Protein 1OMO (pdb70)

Structure (mmCIF, N/CA/C/O backbone):
data_1OMO
#
_entry.id   1OMO
#
_cell.length_a   108.7
_cell.length_b   55.5
_cell.length_c   131.3
_cell.angle_alpha   90
_cell.angle_beta   111.1
_cell.angle_gamma   90
#
_symmetry.space_group_name_H-M   'C 1 2 1'
#
loop_
_entity.id
_entity.type
_entity.pdbx_description
1 polymer 'alanine dehydrogenase'
2 non-polymer 'SODIUM ION'
3 non-polymer NICOTINAMIDE-ADENINE-DINUCLEOTIDE
4 water water
#
loop_
_atom_site.group_PDB
_atom_site.id
_atom_site.type_symbol
_atom_site.label_atom_id
_atom_site.label_alt_id
_atom_site.label_comp_id
_atom_site.label_asym_id
_atom_site.label_entity_id
_atom_site.label_seq_id
_atom_site.pdbx_PDB_ins_code
_atom_site.Cartn_x
_atom_site.Cartn_y
_atom_site.Cartn_z
_atom_site.occupancy
_atom_site.B_iso_or_equiv
_atom_site.auth_seq_id
_atom_site.auth_comp_id
_atom_site.auth_asym_id
_atom_site.auth_atom_id
_atom_site.pdbx_PDB_model_num
ATOM 1 N N . MET A 1 1 ? 16.441 11.875 29.266 1.00 40.85 1 MET A N 1
ATOM 2 C CA . MET A 1 1 ? 17.635 11.112 29.741 1.00 41.91 1 MET A CA 1
ATOM 3 C C . MET A 1 1 ? 17.968 11.508 31.161 1.00 40.61 1 MET A C 1
ATOM 4 O O . MET A 1 1 ? 17.845 12.676 31.530 1.00 41.71 1 MET A O 1
ATOM 9 N N . GLU A 1 2 ? 18.407 10.545 31.956 1.00 38.28 2 GLU A N 1
ATOM 10 C CA . GLU A 1 2 ? 18.725 10.824 33.348 1.00 36.61 2 GLU A CA 1
ATOM 11 C C . GLU A 1 2 ? 20.114 10.384 33.734 1.00 32.89 2 GLU A C 1
ATOM 12 O O . GLU A 1 2 ? 20.535 9.283 33.382 1.00 32.84 2 GLU A O 1
ATOM 18 N N . THR A 1 3 ? 20.820 11.233 34.470 1.00 27.67 3 THR A N 1
ATOM 19 C CA . THR A 1 3 ? 22.140 10.873 34.969 1.00 22.39 3 THR A CA 1
ATOM 20 C C . THR A 1 3 ? 21.981 10.640 36.487 1.00 24.06 3 THR A C 1
ATOM 21 O O . THR A 1 3 ? 21.376 11.449 37.205 1.00 24.42 3 THR A O 1
ATOM 25 N N . LEU A 1 4 ? 22.491 9.507 36.966 1.00 22.24 4 LEU A N 1
ATOM 26 C CA . LEU A 1 4 ? 22.416 9.143 38.385 1.00 21.99 4 LEU A CA 1
ATOM 27 C C . LEU A 1 4 ? 23.538 9.877 39.150 1.00 21.49 4 LEU A C 1
ATOM 28 O O . LEU A 1 4 ? 24.670 9.960 38.666 1.00 22.61 4 LEU A O 1
ATOM 33 N N . ILE A 1 5 ? 23.209 10.443 40.309 1.00 20.75 5 ILE A N 1
ATOM 34 C CA . ILE A 1 5 ? 24.186 11.150 41.148 1.00 19.87 5 ILE A CA 1
ATOM 35 C C . ILE A 1 5 ? 24.404 10.315 42.407 1.00 21.06 5 ILE A C 1
ATOM 36 O O . ILE A 1 5 ? 23.442 9.998 43.107 1.00 20.85 5 ILE A O 1
ATOM 41 N N . LEU A 1 6 ? 25.654 9.923 42.666 1.00 22.85 6 LEU A N 1
ATOM 42 C CA . LEU A 1 6 ? 25.969 9.113 43.846 1.00 22.35 6 LEU A CA 1
ATOM 43 C C . LEU A 1 6 ? 26.973 9.775 44.776 1.00 24.62 6 LEU A C 1
ATOM 44 O O . LEU A 1 6 ? 28.077 10.194 44.375 1.00 25.99 6 LEU A O 1
ATOM 49 N N . THR A 1 7 ? 26.555 9.873 46.027 1.00 23.84 7 THR A N 1
ATOM 50 C CA . THR A 1 7 ? 27.330 10.476 47.097 1.00 26.38 7 THR A CA 1
ATOM 51 C C . THR A 1 7 ? 28.331 9.488 47.714 1.00 26.28 7 THR A C 1
ATOM 52 O O . THR A 1 7 ? 28.187 8.273 47.557 1.00 24.78 7 THR A O 1
ATOM 56 N N . GLN A 1 8 ? 29.315 9.993 48.455 1.00 24.58 8 GLN A N 1
ATOM 57 C CA . GLN A 1 8 ? 30.271 9.083 49.065 1.00 25.33 8 GLN A CA 1
ATOM 58 C C . GLN A 1 8 ? 29.569 8.096 49.998 1.00 25.63 8 GLN A C 1
ATOM 59 O O . GLN A 1 8 ? 29.841 6.893 49.954 1.00 26.15 8 GLN A O 1
ATOM 65 N N . GLU A 1 9 ? 28.660 8.594 50.828 1.00 27.36 9 GLU A N 1
ATOM 66 C CA . GLU A 1 9 ? 27.929 7.736 51.751 1.00 29.92 9 GLU A CA 1
ATOM 67 C C . GLU A 1 9 ? 27.194 6.654 50.969 1.00 28.99 9 GLU A C 1
ATOM 68 O O . GLU A 1 9 ? 27.195 5.495 51.368 1.00 30.43 9 GLU A O 1
ATOM 74 N N . GLU A 1 10 ? 26.587 7.017 49.843 1.00 26.95 10 GLU A N 1
ATOM 75 C CA . GLU A 1 10 ? 25.861 6.040 49.033 1.00 27.09 10 GLU A CA 1
ATOM 76 C C . GLU A 1 10 ? 26.825 5.039 48.432 1.00 26.31 10 GLU A C 1
ATOM 77 O O . GLU A 1 10 ? 26.635 3.830 48.607 1.00 26.18 10 GLU A O 1
ATOM 83 N N . VAL A 1 11 ? 27.866 5.528 47.749 1.00 23.62 11 VAL A N 1
ATOM 84 C CA . VAL A 1 11 ? 28.831 4.622 47.132 1.00 22.72 11 VAL A CA 1
ATOM 85 C C . VAL A 1 11 ? 29.407 3.599 48.129 1.00 24.23 11 VAL A C 1
ATOM 86 O O . VAL A 1 11 ? 29.551 2.433 47.768 1.00 24.63 11 VAL A O 1
ATOM 90 N N . GLU A 1 12 ? 29.691 4.033 49.367 1.00 23.88 12 GLU A N 1
ATOM 91 C CA . GLU A 1 12 ? 30.232 3.167 50.419 1.00 26.75 12 GLU A CA 1
ATOM 92 C C . GLU A 1 12 ? 29.366 1.955 50.686 1.00 28.05 12 GLU A C 1
ATOM 93 O O . GLU A 1 12 ? 29.867 0.896 51.054 1.00 27.68 12 GLU A O 1
ATOM 99 N N . SER A 1 13 ? 28.068 2.099 50.470 1.00 28.14 13 SER A N 1
ATOM 100 C CA . SER A 1 13 ? 27.166 0.992 50.701 1.00 29.84 13 SER A CA 1
ATOM 101 C C . SER A 1 13 ? 26.880 0.216 49.414 1.00 30.78 13 SER A C 1
ATOM 102 O O . SER A 1 13 ? 25.977 -0.632 49.394 1.00 32.30 13 SER A O 1
ATOM 105 N N . LEU A 1 14 ? 27.636 0.487 48.353 1.00 29.69 14 LEU A N 1
ATOM 106 C CA . LEU A 1 14 ? 27.382 -0.163 47.065 1.00 29.43 14 LEU A CA 1
ATOM 107 C C . LEU A 1 14 ? 28.432 -1.124 46.520 1.00 30.12 14 LEU A C 1
ATOM 108 O O . LEU A 1 14 ? 28.252 -1.663 45.431 1.00 30.13 14 LEU A O 1
ATOM 113 N N . ILE A 1 15 ? 29.529 -1.318 47.248 1.00 29.61 15 ILE A N 1
ATOM 114 C CA . ILE A 1 15 ? 30.572 -2.255 46.828 1.00 30.11 15 ILE A CA 1
ATOM 115 C C . ILE A 1 15 ? 31.165 -2.908 48.040 1.00 28.72 15 ILE A C 1
ATOM 116 O O . ILE A 1 15 ? 31.310 -2.304 49.094 1.00 28.79 15 ILE A O 1
ATOM 121 N N . SER A 1 16 ? 31.566 -4.139 47.819 1.00 27.85 16 SER A N 1
ATOM 122 C CA . SER A 1 16 ? 32.189 -5.002 48.806 1.00 28.09 16 SER A CA 1
ATOM 123 C C . SER A 1 16 ? 33.688 -5.016 48.506 1.00 25.01 16 SER A C 1
ATOM 124 O O . SER A 1 16 ? 34.073 -4.833 47.361 1.00 24.90 16 SER A O 1
ATOM 127 N N . MET A 1 17 ? 34.527 -5.266 49.506 1.00 23.94 17 MET A N 1
ATOM 128 C CA . MET A 1 17 ? 35.955 -5.329 49.249 1.00 23.83 17 MET A CA 1
ATOM 129 C C . MET A 1 17 ? 36.147 -6.512 48.318 1.00 24.48 17 MET A C 1
ATOM 130 O O . MET A 1 17 ? 36.996 -6.485 47.443 1.00 24.33 17 MET A O 1
ATOM 135 N N . ASP A 1 18 ? 35.345 -7.554 48.506 1.00 24.96 18 ASP A N 1
ATOM 136 C CA . ASP A 1 18 ? 35.440 -8.716 47.642 1.00 25.10 18 ASP A CA 1
ATOM 137 C C . ASP A 1 18 ? 35.021 -8.340 46.225 1.00 24.41 18 ASP A C 1
ATOM 138 O O . ASP A 1 18 ? 35.682 -8.710 45.269 1.00 24.94 18 ASP A O 1
ATOM 143 N N . GLU A 1 19 ? 33.933 -7.593 46.080 1.00 23.55 19 GLU A N 1
ATOM 144 C CA . GLU A 1 19 ? 33.513 -7.193 44.741 1.00 23.08 19 GLU A CA 1
ATOM 145 C C . GLU A 1 19 ? 34.650 -6.375 44.116 1.00 22.34 19 GLU A C 1
ATOM 146 O O . GLU A 1 19 ? 35.024 -6.589 42.973 1.00 21.85 19 GLU A O 1
ATOM 152 N N . ALA A 1 20 ? 35.207 -5.458 44.901 1.00 20.61 20 ALA A N 1
ATOM 153 C CA . ALA A 1 20 ? 36.299 -4.599 44.438 1.00 20.47 20 ALA A CA 1
ATOM 154 C C . ALA A 1 20 ? 37.485 -5.449 44.003 1.00 19.43 20 ALA A C 1
ATOM 155 O O . ALA A 1 20 ? 38.105 -5.165 42.978 1.00 19.57 20 ALA A O 1
ATOM 157 N N . MET A 1 21 ? 37.790 -6.488 44.782 1.00 19.19 21 MET A N 1
ATOM 158 C CA . MET A 1 21 ? 38.906 -7.373 44.455 1.00 20.70 21 MET A CA 1
ATOM 159 C C . MET A 1 21 ? 38.708 -8.145 43.164 1.00 20.86 21 MET A C 1
ATOM 160 O O . MET A 1 21 ? 39.649 -8.308 42.376 1.00 19.43 21 MET A O 1
ATOM 165 N N . ASN A 1 22 ? 37.487 -8.612 42.933 1.00 21.34 22 ASN A N 1
ATOM 166 C CA . ASN A 1 22 ? 37.218 -9.347 41.708 1.00 24.43 22 ASN A CA 1
ATOM 167 C C . ASN A 1 22 ? 37.320 -8.453 40.490 1.00 21.54 22 ASN A C 1
ATOM 168 O O . ASN A 1 22 ? 37.845 -8.877 39.468 1.00 22.17 22 ASN A O 1
ATOM 173 N N . ALA A 1 23 ? 36.807 -7.231 40.623 1.00 18.74 23 ALA A N 1
ATOM 174 C CA . ALA A 1 23 ? 36.810 -6.250 39.546 1.00 18.45 23 ALA A CA 1
ATOM 175 C C . ALA A 1 23 ? 38.214 -5.790 39.198 1.00 17.92 23 ALA A C 1
ATOM 176 O O . ALA A 1 23 ? 38.567 -5.694 38.027 1.00 20.11 23 ALA A O 1
ATOM 178 N N . VAL A 1 24 ? 39.026 -5.534 40.213 1.00 16.00 24 VAL A N 1
ATOM 179 C CA . VAL A 1 24 ? 40.382 -5.074 39.972 1.00 17.76 24 VAL A CA 1
ATOM 180 C C . VAL A 1 24 ? 41.229 -6.171 39.343 1.00 17.50 24 VAL A C 1
ATOM 181 O O . VAL A 1 24 ? 42.056 -5.909 38.468 1.00 17.83 24 VAL A O 1
ATOM 185 N N . GLU A 1 25 ? 41.002 -7.411 39.762 1.00 19.24 25 GLU A N 1
ATOM 186 C CA . GLU A 1 25 ? 41.742 -8.537 39.197 1.00 19.26 25 GLU A CA 1
ATOM 187 C C . GLU A 1 25 ? 41.418 -8.710 37.701 1.00 20.15 25 GLU A C 1
ATOM 188 O O . GLU A 1 25 ? 42.324 -8.855 36.853 1.00 19.83 25 GLU A O 1
ATOM 194 N N . GLU A 1 26 ? 40.128 -8.675 37.366 1.00 20.01 26 GLU A N 1
ATOM 195 C CA . GLU A 1 26 ? 39.711 -8.826 35.956 1.00 18.94 26 GLU A CA 1
ATOM 196 C C . GLU A 1 26 ? 40.211 -7.625 35.130 1.00 17.81 26 GLU A C 1
ATOM 197 O O . GLU A 1 26 ? 40.635 -7.770 33.991 1.00 17.43 26 GLU A O 1
ATOM 203 N N . ALA A 1 27 ? 40.184 -6.434 35.723 1.00 18.39 27 ALA A N 1
ATOM 204 C CA . ALA A 1 27 ? 40.674 -5.242 35.041 1.00 18.12 27 ALA A CA 1
ATOM 205 C C . ALA A 1 27 ? 42.124 -5.453 34.670 1.00 18.22 27 ALA A C 1
ATOM 206 O O . ALA A 1 27 ? 42.515 -5.179 33.550 1.00 19.41 27 ALA A O 1
ATOM 208 N N . PHE A 1 28 ? 42.943 -5.924 35.603 1.00 18.16 28 PHE A N 1
ATOM 209 C CA . PHE A 1 28 ? 44.348 -6.145 35.256 1.00 20.02 28 PHE A CA 1
ATOM 210 C C . PHE A 1 28 ? 44.458 -7.188 34.145 1.00 20.32 28 PHE A C 1
ATOM 211 O O . PHE A 1 28 ? 45.216 -7.019 33.195 1.00 21.07 28 PHE A O 1
ATOM 219 N N . ARG A 1 29 ? 43.719 -8.281 34.292 1.00 20.22 29 ARG A N 1
ATOM 220 C CA . ARG A 1 29 ? 43.737 -9.350 33.301 1.00 21.07 29 ARG A CA 1
ATOM 221 C C . ARG A 1 29 ? 43.375 -8.771 31.913 1.00 21.47 29 ARG A C 1
ATOM 222 O O . ARG A 1 29 ? 44.155 -8.901 30.954 1.00 18.83 29 ARG A O 1
ATOM 230 N N . LEU A 1 30 ? 42.226 -8.094 31.811 1.00 21.24 30 LEU A N 1
ATOM 231 C CA . LEU A 1 30 ? 41.815 -7.499 30.527 1.00 23.07 30 LEU A CA 1
ATOM 232 C C . LEU A 1 30 ? 42.837 -6.518 29.923 1.00 23.18 30 LEU A C 1
ATOM 233 O O . LEU A 1 30 ? 43.137 -6.594 28.737 1.00 25.38 30 LEU A O 1
ATOM 238 N N . TYR A 1 31 ? 43.399 -5.620 30.722 1.00 22.86 31 TYR A N 1
ATOM 239 C CA . TYR A 1 31 ? 44.344 -4.666 30.157 1.00 22.50 31 TYR A CA 1
ATOM 240 C C . TYR A 1 31 ? 45.574 -5.367 29.614 1.00 21.82 31 TYR A C 1
ATOM 241 O O . TYR A 1 31 ? 46.097 -4.994 28.581 1.00 20.17 31 TYR A O 1
ATOM 250 N N . ALA A 1 32 ? 46.041 -6.393 30.301 1.00 21.33 32 ALA A N 1
ATOM 251 C CA . ALA A 1 32 ? 47.217 -7.089 29.810 1.00 23.05 32 ALA A CA 1
ATOM 252 C C . ALA A 1 32 ? 46.885 -7.848 28.504 1.00 23.80 32 ALA A C 1
ATOM 253 O O . ALA A 1 32 ? 47.782 -8.099 27.713 1.00 22.56 32 ALA A O 1
ATOM 255 N N . LEU A 1 33 ? 45.609 -8.198 28.289 1.00 22.97 33 LEU A N 1
ATOM 256 C CA . LEU A 1 33 ? 45.208 -8.887 27.063 1.00 24.86 33 LEU A CA 1
ATOM 257 C C . LEU A 1 33 ? 44.717 -7.896 25.985 1.00 26.16 33 LEU A C 1
ATOM 258 O O . LEU A 1 33 ? 44.110 -8.286 24.996 1.00 25.95 33 LEU A O 1
ATOM 263 N N . GLY A 1 34 ? 44.972 -6.612 26.199 1.00 26.74 34 GLY A N 1
ATOM 264 C CA . GLY A 1 34 ? 44.562 -5.612 25.242 1.00 26.43 34 GLY A CA 1
ATOM 265 C C . GLY A 1 34 ? 43.068 -5.373 25.175 1.00 28.70 34 GLY A C 1
ATOM 266 O O . GLY A 1 34 ? 42.619 -4.615 24.329 1.00 30.44 34 GLY A O 1
ATOM 267 N N . LYS A 1 35 ? 42.283 -6.001 26.038 1.00 29.00 35 LYS A N 1
ATOM 268 C CA . LYS A 1 35 ? 40.840 -5.776 26.001 1.00 30.10 35 LYS A CA 1
ATOM 269 C C . LYS A 1 35 ? 40.357 -4.580 26.846 1.00 31.52 35 LYS A C 1
ATOM 270 O O . LYS A 1 35 ? 39.193 -4.496 27.230 1.00 31.90 35 LYS A O 1
ATOM 276 N N . ALA A 1 36 ? 41.268 -3.661 27.136 1.00 32.29 36 ALA A N 1
ATOM 277 C CA . ALA A 1 36 ? 40.936 -2.453 27.890 1.00 33.19 36 ALA A CA 1
ATOM 278 C C . ALA A 1 36 ? 41.737 -1.325 27.273 1.00 33.60 36 ALA A C 1
ATOM 279 O O . ALA A 1 36 ? 42.817 -1.527 26.732 1.00 34.70 36 ALA A O 1
ATOM 281 N N . GLN A 1 37 ? 41.198 -0.130 27.348 1.00 33.57 37 GLN A N 1
ATOM 282 C CA . GLN A 1 37 ? 41.881 1.002 26.777 1.00 33.54 37 GLN A CA 1
ATOM 283 C C . GLN A 1 37 ? 42.194 1.967 27.952 1.00 32.23 37 GLN A C 1
ATOM 284 O O . GLN A 1 37 ? 41.365 2.165 28.851 1.00 29.76 37 GLN A O 1
ATOM 290 N N . MET A 1 38 ? 43.402 2.524 27.985 1.00 30.86 38 MET A N 1
ATOM 291 C CA . MET A 1 38 ? 43.736 3.439 29.064 1.00 30.96 38 MET A CA 1
ATOM 292 C C . MET A 1 38 ? 44.854 4.416 28.742 1.00 31.25 38 MET A C 1
ATOM 293 O O . MET A 1 38 ? 46.016 4.030 28.638 1.00 31.09 38 MET A O 1
ATOM 298 N N . PRO A 1 39 ? 44.509 5.701 28.563 1.00 31.07 39 PRO A N 1
ATOM 299 C CA . PRO A 1 39 ? 45.528 6.702 28.269 1.00 29.42 39 PRO A CA 1
ATOM 300 C C . PRO A 1 39 ? 46.273 7.055 29.545 1.00 30.12 39 PRO A C 1
ATOM 301 O O . PRO A 1 39 ? 45.822 6.755 30.647 1.00 28.45 39 PRO A O 1
ATOM 305 N N . PRO A 1 40 ? 47.451 7.670 29.406 1.00 29.38 40 PRO A N 1
ATOM 306 C CA . PRO A 1 40 ? 48.270 8.090 30.547 1.00 28.89 40 PRO A CA 1
ATOM 307 C C . PRO A 1 40 ? 47.435 9.107 31.368 1.00 28.35 40 PRO A C 1
ATOM 308 O O . PRO A 1 40 ? 46.524 9.748 30.821 1.00 29.01 40 PRO A O 1
ATOM 312 N N . LYS A 1 41 ? 47.733 9.264 32.655 1.00 26.89 41 LYS A N 1
ATOM 313 C CA . LYS A 1 41 ? 47.016 10.230 33.473 1.00 25.80 41 LYS A CA 1
ATOM 314 C C . LYS A 1 41 ? 47.427 11.628 33.006 1.00 26.27 41 LYS A C 1
ATOM 315 O O . LYS A 1 41 ? 48.538 11.819 32.518 1.00 24.82 41 LYS A O 1
ATOM 321 N N . VAL A 1 42 ? 46.542 12.604 33.154 1.00 27.02 42 VAL A N 1
ATOM 322 C CA . VAL A 1 42 ? 46.886 13.955 32.742 1.00 29.17 42 VAL A CA 1
ATOM 323 C C . VAL A 1 42 ? 46.929 14.800 33.979 1.00 31.11 42 VAL A C 1
ATOM 324 O O . VAL A 1 42 ? 46.015 14.749 34.801 1.00 34.04 42 VAL A O 1
ATOM 328 N N . TYR A 1 43 ? 48.006 15.562 34.126 1.00 32.79 43 TYR A N 1
ATOM 329 C CA . TYR A 1 43 ? 48.193 16.404 35.300 1.00 33.19 43 TYR A CA 1
ATOM 330 C C . TYR A 1 43 ? 48.008 17.865 35.002 1.00 32.03 43 TYR A C 1
ATOM 331 O O . TYR A 1 43 ? 48.365 18.346 33.936 1.00 33.10 43 TYR A O 1
ATOM 340 N N . LEU A 1 44 ? 47.448 18.560 35.968 1.00 31.30 44 LEU A N 1
ATOM 341 C CA . LEU A 1 44 ? 47.249 19.987 35.900 1.00 30.02 44 LEU A CA 1
ATOM 342 C C . LEU A 1 44 ? 47.924 20.348 37.214 1.00 31.95 44 LEU A C 1
ATOM 343 O O . LEU A 1 44 ? 47.355 20.112 38.284 1.00 33.11 44 LEU A O 1
ATOM 348 N N . GLU A 1 45 ? 49.142 20.879 37.159 1.00 32.37 45 GLU A N 1
ATOM 349 C CA . GLU A 1 45 ? 49.849 21.220 38.391 1.00 32.04 45 GLU A CA 1
ATOM 350 C C . GLU A 1 45 ? 49.499 22.599 38.889 1.00 32.90 45 GLU A C 1
ATOM 351 O O . GLU A 1 45 ? 49.395 23.538 38.104 1.00 35.80 45 GLU A O 1
ATOM 357 N N . PHE A 1 46 ? 49.292 22.724 40.194 1.00 31.83 46 PHE A N 1
ATOM 358 C CA . PHE A 1 46 ? 48.971 24.014 40.793 1.00 31.85 46 PHE A CA 1
ATOM 359 C C . PHE A 1 46 ? 50.096 24.305 41.792 1.00 34.58 46 PHE A C 1
ATOM 360 O O . PHE A 1 46 ? 50.974 23.460 41.998 1.00 34.78 46 PHE A O 1
ATOM 368 N N . GLU A 1 47 ? 50.082 25.495 42.406 1.00 34.70 47 GLU A N 1
ATOM 369 C CA . GLU A 1 47 ? 51.156 25.782 43.348 1.00 37.33 47 GLU A CA 1
ATOM 370 C C . GLU A 1 47 ? 50.907 25.096 44.687 1.00 41.91 47 GLU A C 1
ATOM 371 O O . GLU A 1 47 ? 51.833 24.583 45.289 1.00 36.28 47 GLU A O 1
ATOM 377 N N . LYS A 1 48 ? 49.635 25.042 45.079 1.00 35.84 48 LYS A N 1
ATOM 378 C CA . LYS A 1 48 ? 49.218 24.393 46.312 1.00 33.88 48 LYS A CA 1
ATOM 379 C C . LYS A 1 48 ? 48.742 22.930 46.134 1.00 32.27 48 LYS A C 1
ATOM 380 O O . LYS A 1 48 ? 48.063 22.405 47.007 1.00 33.91 48 LYS A O 1
ATOM 386 N N . GLY A 1 49 ? 49.088 22.273 45.030 1.00 30.40 49 GLY A N 1
ATOM 387 C CA . GLY A 1 49 ? 48.623 20.909 44.806 1.00 27.11 49 GLY A CA 1
ATOM 388 C C . GLY A 1 49 ? 48.352 20.657 43.336 1.00 25.41 49 GLY A C 1
ATOM 389 O O . GLY A 1 49 ? 48.921 21.352 42.484 1.00 26.29 49 GLY A O 1
ATOM 390 N N . ASP A 1 50 ? 47.497 19.675 43.022 1.00 23.60 50 ASP A N 1
ATOM 391 C CA . ASP A 1 50 ? 47.162 19.339 41.626 1.00 20.68 50 ASP A CA 1
ATOM 392 C C . ASP A 1 50 ? 45.841 18.574 41.388 1.00 19.74 50 ASP A C 1
ATOM 393 O O . ASP A 1 50 ? 45.141 18.211 42.309 1.00 19.79 50 ASP A O 1
ATOM 398 N N . LEU A 1 51 ? 45.527 18.358 40.115 1.00 19.32 51 LEU A N 1
ATOM 399 C CA . LEU A 1 51 ? 44.337 17.629 39.668 1.00 18.77 51 LEU A CA 1
ATOM 400 C C . LEU A 1 51 ? 44.813 16.668 38.565 1.00 19.03 51 LEU A C 1
ATOM 401 O O . LEU A 1 51 ? 45.737 16.984 37.808 1.00 18.11 51 LEU A O 1
ATOM 406 N N . ARG A 1 52 ? 44.195 15.496 38.504 1.00 18.94 52 ARG A N 1
ATOM 407 C CA . ARG A 1 52 ? 44.561 14.474 37.531 1.00 19.76 52 ARG A CA 1
ATOM 408 C C . ARG A 1 52 ? 43.327 13.901 36.885 1.00 19.05 52 ARG A C 1
ATOM 409 O O . ARG A 1 52 ? 42.342 13.663 37.568 1.00 18.90 52 ARG A O 1
ATOM 417 N N . ALA A 1 53 ? 43.403 13.663 35.578 1.00 19.62 53 ALA A N 1
ATOM 418 C CA . ALA A 1 53 ? 42.313 13.076 34.802 1.00 18.13 53 ALA A CA 1
ATOM 419 C C . ALA A 1 53 ? 42.740 11.643 34.518 1.00 18.42 53 ALA A C 1
ATOM 420 O O . ALA A 1 53 ? 43.844 11.399 33.999 1.00 19.66 53 ALA A O 1
ATOM 422 N N . MET A 1 54 ? 41.866 10.693 34.821 1.00 16.92 54 MET A N 1
ATOM 423 C CA . MET A 1 54 ? 42.203 9.290 34.605 1.00 16.95 54 MET A CA 1
ATOM 424 C C . MET A 1 54 ? 41.078 8.589 33.835 1.00 16.50 54 MET A C 1
ATOM 425 O O . MET A 1 54 ? 40.179 8.037 34.439 1.00 16.93 54 MET A O 1
ATOM 430 N N . PRO A 1 55 ? 41.108 8.618 32.494 1.00 16.83 55 PRO A N 1
ATOM 431 C CA . PRO A 1 55 ? 40.049 7.966 31.698 1.00 19.20 55 PRO A CA 1
ATOM 432 C C . PRO A 1 55 ? 40.360 6.524 31.357 1.00 19.44 55 PRO A C 1
ATOM 433 O O . PRO A 1 55 ? 41.513 6.159 31.251 1.00 20.99 55 PRO A O 1
ATOM 437 N N . ALA A 1 56 ? 39.330 5.709 31.185 1.00 20.47 56 ALA A N 1
ATOM 438 C CA . ALA A 1 56 ? 39.519 4.302 30.835 1.00 20.95 56 ALA A CA 1
ATOM 439 C C . ALA A 1 56 ? 38.268 3.652 30.257 1.00 21.26 56 ALA A C 1
ATOM 440 O O . ALA A 1 56 ? 37.156 4.060 30.540 1.00 23.26 56 ALA A O 1
ATOM 442 N N . HIS A 1 57 ? 38.466 2.610 29.474 1.00 21.16 57 HIS A N 1
ATOM 443 C CA . HIS A 1 57 ? 37.381 1.879 28.866 1.00 21.91 57 HIS A CA 1
ATOM 444 C C . HIS A 1 57 ? 37.631 0.370 28.993 1.00 23.33 57 HIS A C 1
ATOM 445 O O . HIS A 1 57 ? 38.716 -0.123 28.593 1.00 22.01 57 HIS A O 1
ATOM 452 N N . LEU A 1 58 ? 36.648 -0.345 29.560 1.00 22.30 58 LEU A N 1
ATOM 453 C CA . LEU A 1 58 ? 36.698 -1.816 29.687 1.00 22.51 58 LEU A CA 1
ATOM 454 C C . LEU A 1 58 ? 35.425 -2.331 30.348 1.00 21.85 58 LEU A C 1
ATOM 455 O O . LEU A 1 58 ? 34.618 -1.551 30.875 1.00 21.59 58 LEU A O 1
ATOM 460 N N . MET A 1 59 ? 35.246 -3.647 30.318 1.00 21.11 59 MET A N 1
ATOM 461 C CA . MET A 1 59 ? 34.089 -4.265 30.933 1.00 21.79 59 MET A CA 1
ATOM 462 C C . MET A 1 59 ? 32.782 -3.649 30.479 1.00 21.34 59 MET A C 1
ATOM 463 O O . MET A 1 59 ? 31.789 -3.718 31.186 1.00 22.47 59 MET A O 1
ATOM 468 N N . GLY A 1 60 ? 32.790 -3.027 29.314 1.00 22.10 60 GLY A N 1
ATOM 469 C CA . GLY A 1 60 ? 31.575 -2.456 28.793 1.00 23.74 60 GLY A CA 1
ATOM 470 C C . GLY A 1 60 ? 31.240 -1.032 29.165 1.00 25.61 60 GLY A C 1
ATOM 471 O O . GLY A 1 60 ? 30.178 -0.531 28.782 1.00 27.58 60 GLY A O 1
ATOM 472 N N . TYR A 1 61 ? 32.114 -0.377 29.919 1.00 24.93 61 TYR A N 1
ATOM 473 C CA . TYR A 1 61 ? 31.879 1.012 30.294 1.00 23.26 61 TYR A CA 1
ATOM 474 C C . TYR A 1 61 ? 33.053 1.900 29.973 1.00 21.14 61 TYR A C 1
ATOM 475 O O . TYR A 1 61 ? 34.147 1.438 29.654 1.00 22.90 61 TYR A O 1
ATOM 484 N N . ALA A 1 62 ? 32.812 3.192 30.041 1.00 17.96 62 ALA A N 1
ATOM 485 C CA . ALA A 1 62 ? 33.880 4.141 29.820 1.00 17.79 62 ALA A CA 1
ATOM 486 C C . ALA A 1 62 ? 33.652 5.148 30.922 1.00 15.52 62 ALA A C 1
ATOM 487 O O . ALA A 1 62 ? 32.539 5.258 31.432 1.00 14.69 62 ALA A O 1
ATOM 489 N N . GLY A 1 63 ? 34.707 5.832 31.337 1.00 16.18 63 GLY A N 1
ATOM 490 C CA . GLY A 1 63 ? 34.555 6.835 32.391 1.00 15.31 63 GLY A CA 1
ATOM 491 C C . GLY A 1 63 ? 35.800 7.655 32.591 1.00 15.76 63 GLY A C 1
ATOM 492 O O . GLY A 1 63 ? 36.872 7.322 32.077 1.00 16.98 63 GLY A O 1
ATOM 493 N N . LEU A 1 64 ? 35.674 8.746 33.329 1.00 17.33 64 LEU A N 1
ATOM 494 C CA . LEU A 1 64 ? 36.833 9.578 33.613 1.00 15.87 64 LEU A CA 1
ATOM 495 C C . LEU A 1 64 ? 36.852 9.968 35.079 1.00 15.87 64 LEU A C 1
ATOM 496 O O . LEU A 1 64 ? 35.867 10.493 35.574 1.00 15.82 64 LEU A O 1
ATOM 501 N N . LYS A 1 65 ? 37.958 9.714 35.777 1.00 15.31 65 LYS A N 1
ATOM 502 C CA . LYS A 1 65 ? 38.047 10.116 37.171 1.00 14.33 65 LYS A CA 1
ATOM 503 C C . LYS A 1 65 ? 38.884 11.401 37.179 1.00 16.45 65 LYS A C 1
ATOM 504 O O . LYS A 1 65 ? 39.899 11.501 36.467 1.00 15.38 65 LYS A O 1
ATOM 510 N N . TRP A 1 66 ? 38.426 12.379 37.958 1.00 15.97 66 TRP A N 1
ATOM 511 C CA . TRP A 1 66 ? 39.095 13.680 38.087 1.00 15.64 66 TRP A CA 1
ATOM 512 C C . TRP A 1 66 ? 39.353 13.866 39.599 1.00 14.87 66 TRP A C 1
ATOM 513 O O . TRP A 1 66 ? 38.439 14.152 40.363 1.00 14.00 66 TRP A O 1
ATOM 524 N N . VAL A 1 67 ? 40.598 13.610 40.004 1.00 16.64 67 VAL A N 1
ATOM 525 C CA . VAL A 1 67 ? 41.081 13.647 41.402 1.00 17.80 67 VAL A CA 1
ATOM 526 C C . VAL A 1 67 ? 42.060 14.768 41.681 1.00 18.22 67 VAL A C 1
ATOM 527 O O . VAL A 1 67 ? 42.899 15.077 40.843 1.00 19.74 67 VAL A O 1
ATOM 531 N N . ASN A 1 68 ? 42.017 15.301 42.892 1.00 18.88 68 ASN A N 1
ATOM 532 C CA . ASN A 1 68 ? 42.944 16.360 43.262 1.00 21.20 68 ASN A CA 1
ATOM 533 C C . ASN A 1 68 ? 43.787 15.933 44.485 1.00 24.37 68 ASN A C 1
ATOM 534 O O . ASN A 1 68 ? 43.470 14.963 45.188 1.00 20.43 68 ASN A O 1
ATOM 539 N N . SER A 1 69 ? 44.834 16.703 44.761 1.00 26.61 69 SER A N 1
ATOM 540 C CA . SER A 1 69 ? 45.690 16.404 45.896 1.00 28.07 69 SER A CA 1
ATOM 541 C C . SER A 1 69 ? 46.220 17.715 46.470 1.00 27.79 69 SER A C 1
ATOM 542 O O . SER A 1 69 ? 47.209 18.248 45.982 1.00 27.99 69 SER A O 1
ATOM 545 N N . HIS A 1 70 ? 45.539 18.231 47.490 1.00 27.85 70 HIS A N 1
ATOM 546 C CA . HIS A 1 70 ? 45.941 19.465 48.148 1.00 29.31 70 HIS A CA 1
ATOM 547 C C . HIS A 1 70 ? 46.244 19.331 49.688 1.00 31.11 70 HIS A C 1
ATOM 548 O O . HIS A 1 70 ? 45.361 19.509 50.553 1.00 26.97 70 HIS A O 1
ATOM 555 N N . PRO A 1 71 ? 47.511 19.019 50.031 1.00 32.50 71 PRO A N 1
ATOM 556 C CA . PRO A 1 71 ? 48.070 18.843 51.382 1.00 34.41 71 PRO A CA 1
ATOM 557 C C . PRO A 1 71 ? 47.575 19.874 52.386 1.00 35.18 71 PRO A C 1
ATOM 558 O O . PRO A 1 71 ? 47.162 19.534 53.486 1.00 36.52 71 PRO A O 1
ATOM 562 N N . GLY A 1 72 ? 47.629 21.143 52.013 1.00 35.94 72 GLY A N 1
ATOM 563 C CA . GLY A 1 72 ? 47.162 22.177 52.921 1.00 37.65 72 GLY A CA 1
ATOM 564 C C . GLY A 1 72 ? 45.665 22.116 53.193 1.00 38.57 72 GLY A C 1
ATOM 565 O O . GLY A 1 72 ? 45.146 22.899 53.999 1.00 39.40 72 GLY A O 1
ATOM 566 N N . ASN A 1 73 ? 44.969 21.185 52.533 1.00 38.84 73 ASN A N 1
ATOM 567 C CA . ASN A 1 73 ? 43.529 21.041 52.707 1.00 38.78 73 ASN A CA 1
ATOM 568 C C . ASN A 1 73 ? 43.107 20.685 54.141 1.00 39.27 73 ASN A C 1
ATOM 569 O O . ASN A 1 73 ? 42.233 21.339 54.703 1.00 39.55 73 ASN A O 1
ATOM 574 N N . PRO A 1 74 ? 43.697 19.639 54.745 1.00 40.20 74 PRO A N 1
ATOM 575 C CA . PRO A 1 74 ? 43.283 19.319 56.115 1.00 42.36 74 PRO A CA 1
ATOM 576 C C . PRO A 1 74 ? 43.578 20.483 57.053 1.00 44.41 74 PRO A C 1
ATOM 577 O O . PRO A 1 74 ? 42.693 20.917 57.802 1.00 44.93 74 PRO A O 1
ATOM 581 N N . ASP A 1 75 ? 44.804 21.012 56.997 1.00 45.27 75 ASP A N 1
ATOM 582 C CA . ASP A 1 75 ? 45.165 22.157 57.846 1.00 47.26 75 ASP A CA 1
ATOM 583 C C . ASP A 1 75 ? 44.167 23.289 57.572 1.00 47.00 75 ASP A C 1
ATOM 584 O O . ASP A 1 75 ? 44.336 24.404 58.073 1.00 47.68 75 ASP A O 1
ATOM 589 N N . LYS A 1 76 ? 43.154 22.994 56.756 1.00 46.06 76 LYS A N 1
ATOM 590 C CA . LYS A 1 76 ? 42.132 23.965 56.351 1.00 46.02 76 LYS A CA 1
ATOM 591 C C . LYS A 1 76 ? 40.691 23.587 56.631 1.00 45.48 76 LYS A C 1
ATOM 592 O O . LYS A 1 76 ? 39.851 24.467 56.789 1.00 48.02 76 LYS A O 1
ATOM 598 N N . GLY A 1 77 ? 40.391 22.293 56.644 1.00 43.47 77 GLY A N 1
ATOM 599 C CA . GLY A 1 77 ? 39.026 21.867 56.894 1.00 41.72 77 GLY A CA 1
ATOM 600 C C . GLY A 1 77 ? 38.445 21.012 55.774 1.00 39.78 77 GLY A C 1
ATOM 601 O O . GLY A 1 77 ? 37.222 20.948 55.611 1.00 39.80 77 GLY A O 1
ATOM 602 N N . LEU A 1 78 ? 39.313 20.358 55.005 1.00 36.71 78 LEU A N 1
ATOM 603 C CA . LEU A 1 78 ? 38.869 19.515 53.899 1.00 33.97 78 LEU A CA 1
ATOM 604 C C . LEU A 1 78 ? 39.828 18.379 53.655 1.00 31.37 78 LEU A C 1
ATOM 605 O O . LEU A 1 78 ? 41.006 18.476 53.963 1.00 28.70 78 LEU A O 1
ATOM 610 N N . PRO A 1 79 ? 39.331 17.293 53.047 1.00 30.13 79 PRO A N 1
ATOM 611 C CA . PRO A 1 79 ? 40.164 16.127 52.752 1.00 28.62 79 PRO A CA 1
ATOM 612 C C . PRO A 1 79 ? 41.254 16.519 51.783 1.00 27.55 79 PRO A C 1
ATOM 613 O O . PRO A 1 79 ? 41.074 17.404 50.970 1.00 28.98 79 PRO A O 1
ATOM 617 N N . THR A 1 80 ? 42.362 15.812 51.828 1.00 27.83 80 THR A N 1
ATOM 618 C CA . THR A 1 80 ? 43.465 16.086 50.939 1.00 28.36 80 THR A CA 1
ATOM 619 C C . THR A 1 80 ? 43.121 15.659 49.499 1.00 28.72 80 THR A C 1
ATOM 620 O O . THR A 1 80 ? 43.535 16.294 48.522 1.00 25.22 80 THR A O 1
ATOM 624 N N . VAL A 1 81 ? 42.339 14.585 49.404 1.00 27.65 81 VAL A N 1
ATOM 625 C CA . VAL A 1 81 ? 41.960 13.967 48.147 1.00 26.07 81 VAL A CA 1
ATOM 626 C C . VAL A 1 81 ? 40.440 13.873 48.033 1.00 25.87 81 VAL A C 1
ATOM 627 O O . VAL A 1 81 ? 39.761 13.367 48.936 1.00 26.16 81 VAL A O 1
ATOM 631 N N . MET A 1 82 ? 39.910 14.386 46.928 1.00 24.14 82 MET A N 1
ATOM 632 C CA . MET A 1 82 ? 38.489 14.314 46.629 1.00 21.52 82 MET A CA 1
ATOM 633 C C . MET A 1 82 ? 38.486 13.841 45.173 1.00 20.04 82 MET A C 1
ATOM 634 O O . MET A 1 82 ? 39.338 14.240 44.372 1.00 17.90 82 MET A O 1
ATOM 639 N N . ALA A 1 83 ? 37.581 12.932 44.834 1.00 17.96 83 ALA A N 1
ATOM 640 C CA . ALA A 1 83 ? 37.526 12.464 43.455 1.00 17.54 83 ALA A CA 1
ATOM 641 C C . ALA A 1 83 ? 36.107 12.246 42.986 1.00 17.26 83 ALA A C 1
ATOM 642 O O . ALA A 1 83 ? 35.227 11.856 43.770 1.00 16.73 83 ALA A O 1
ATOM 644 N N . LEU A 1 84 ? 35.908 12.521 41.698 1.00 16.61 84 LEU A N 1
ATOM 645 C CA . LEU A 1 84 ? 34.628 12.375 41.037 1.00 15.75 84 LEU A CA 1
ATOM 646 C C . LEU A 1 84 ? 34.845 11.562 39.787 1.00 15.04 84 LEU A C 1
ATOM 647 O O . LEU A 1 84 ? 35.807 11.804 39.041 1.00 16.85 84 LEU A O 1
ATOM 652 N N . MET A 1 85 ? 33.931 10.620 39.561 1.00 15.20 85 MET A N 1
ATOM 653 C CA . MET A 1 85 ? 33.945 9.742 38.401 1.00 14.90 85 MET A CA 1
ATOM 654 C C . MET A 1 85 ? 32.681 9.981 37.578 1.00 16.48 85 MET A C 1
ATOM 655 O O . MET A 1 85 ? 31.555 10.009 38.118 1.00 14.77 85 MET A O 1
ATOM 660 N N . ILE A 1 86 ? 32.881 10.181 36.281 1.00 16.46 86 ILE A N 1
ATOM 661 C CA . ILE A 1 86 ? 31.778 10.328 35.351 1.00 15.94 86 ILE A CA 1
ATOM 662 C C . ILE A 1 86 ? 31.811 8.978 34.602 1.00 17.73 86 ILE A C 1
ATOM 663 O O . ILE A 1 86 ? 32.825 8.618 33.990 1.00 19.69 86 ILE A O 1
ATOM 668 N N . LEU A 1 87 ? 30.718 8.223 34.687 1.00 18.07 87 LEU A N 1
ATOM 669 C CA . LEU A 1 87 ? 30.603 6.904 34.052 1.00 19.80 87 LEU A CA 1
ATOM 670 C C . LEU A 1 87 ? 29.784 7.083 32.805 1.00 19.98 87 LEU A C 1
ATOM 671 O O . LEU A 1 87 ? 28.678 7.603 32.889 1.00 20.48 87 LEU A O 1
ATOM 676 N N . ASN A 1 88 ? 30.295 6.622 31.665 1.00 21.02 88 ASN A N 1
ATOM 677 C CA . ASN A 1 88 ? 29.558 6.780 30.403 1.00 22.92 88 ASN A CA 1
ATOM 678 C C . ASN A 1 88 ? 29.270 5.473 29.685 1.00 24.85 88 ASN A C 1
ATOM 679 O O . ASN A 1 88 ? 29.825 4.426 30.007 1.00 24.87 88 ASN A O 1
ATOM 684 N N . SER A 1 89 ? 28.389 5.553 28.693 1.00 27.76 89 SER A N 1
ATOM 685 C CA . SER A 1 89 ? 28.058 4.392 27.867 1.00 26.66 89 SER A CA 1
ATOM 686 C C . SER A 1 89 ? 28.958 4.449 26.637 1.00 25.99 89 SER A C 1
ATOM 687 O O . SER A 1 89 ? 29.021 5.466 25.967 1.00 25.07 89 SER A O 1
ATOM 690 N N . PRO A 1 90 ? 29.673 3.365 26.328 1.00 26.41 90 PRO A N 1
ATOM 691 C CA . PRO A 1 90 ? 30.523 3.434 25.140 1.00 27.01 90 PRO A CA 1
ATOM 692 C C . PRO A 1 90 ? 29.721 3.460 23.812 1.00 29.27 90 PRO A C 1
ATOM 693 O O . PRO A 1 90 ? 30.253 3.857 22.770 1.00 30.09 90 PRO A O 1
ATOM 697 N N . GLU A 1 91 ? 28.459 3.047 23.829 1.00 30.22 91 GLU A N 1
ATOM 698 C CA . GLU A 1 91 ? 27.680 3.041 22.590 1.00 33.04 91 GLU A CA 1
ATOM 699 C C . GLU A 1 91 ? 27.043 4.382 22.264 1.00 33.67 91 GLU A C 1
ATOM 700 O O . GLU A 1 91 ? 26.840 4.698 21.084 1.00 35.52 91 GLU A O 1
ATOM 706 N N . THR A 1 92 ? 26.745 5.179 23.291 1.00 33.22 92 THR A N 1
ATOM 707 C CA . THR A 1 92 ? 26.104 6.483 23.094 1.00 31.17 92 THR A CA 1
ATOM 708 C C . THR A 1 92 ? 26.885 7.672 23.674 1.00 30.98 92 THR A C 1
ATOM 709 O O . THR A 1 92 ? 26.549 8.826 23.405 1.00 28.32 92 THR A O 1
ATOM 713 N N . GLY A 1 93 ? 27.905 7.379 24.492 1.00 29.78 93 GLY A N 1
ATOM 714 C CA . GLY A 1 93 ? 28.712 8.415 25.125 1.00 27.56 93 GLY A CA 1
ATOM 715 C C . GLY A 1 93 ? 27.973 9.073 26.277 1.00 27.39 93 GLY A C 1
ATOM 716 O O . GLY A 1 93 ? 28.501 9.933 26.974 1.00 28.86 93 GLY A O 1
ATOM 717 N N . PHE A 1 94 ? 26.735 8.659 26.491 1.00 26.23 94 PHE A N 1
ATOM 718 C CA . PHE A 1 94 ? 25.920 9.242 27.532 1.00 25.76 94 PHE A CA 1
ATOM 719 C C . PHE A 1 94 ? 26.496 9.078 28.940 1.00 26.30 94 PHE A C 1
ATOM 720 O O . PHE A 1 94 ? 26.987 7.995 29.316 1.00 27.58 94 PHE A O 1
ATOM 728 N N . PRO A 1 95 ? 26.446 10.153 29.733 1.00 25.76 95 PRO A N 1
ATOM 729 C CA . PRO A 1 95 ? 26.944 10.155 31.118 1.00 25.10 95 PRO A CA 1
ATOM 730 C C . PRO A 1 95 ? 25.896 9.523 32.036 1.00 24.79 95 PRO A C 1
ATOM 731 O O . PRO A 1 95 ? 24.988 10.206 32.539 1.00 24.08 95 PRO A O 1
ATOM 735 N N . LEU A 1 96 ? 26.044 8.212 32.225 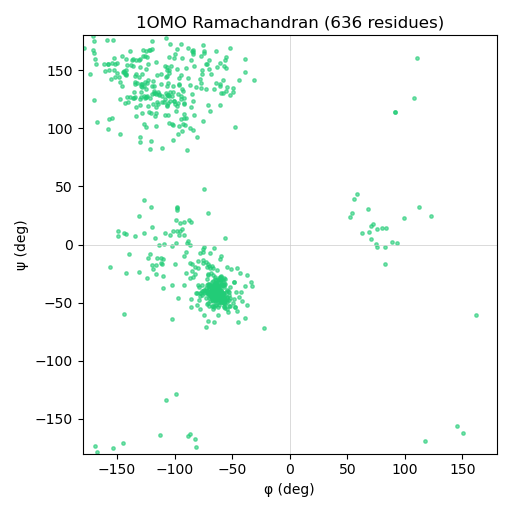1.00 23.40 96 LEU A N 1
ATOM 736 C CA . LEU A 1 96 ? 25.177 7.384 33.043 1.00 22.04 96 LEU A CA 1
ATOM 737 C C . LEU A 1 96 ? 25.188 7.803 34.512 1.00 23.22 96 LEU A C 1
ATOM 738 O O . LEU A 1 96 ? 24.162 7.751 35.201 1.00 24.86 96 LEU A O 1
ATOM 743 N N . ALA A 1 97 ? 26.348 8.203 35.013 1.00 22.03 97 ALA A N 1
ATOM 744 C CA . ALA A 1 97 ? 26.422 8.568 36.427 1.00 21.45 97 ALA A CA 1
ATOM 745 C C . ALA A 1 97 ? 27.607 9.484 36.745 1.00 21.11 97 ALA A C 1
ATOM 746 O O . ALA A 1 97 ? 28.614 9.514 36.014 1.00 21.21 97 ALA A O 1
ATOM 748 N N . VAL A 1 98 ? 27.456 10.243 37.820 1.00 18.83 98 VAL A N 1
ATOM 749 C CA . VAL A 1 98 ? 28.495 11.118 38.335 1.00 17.46 98 VAL A CA 1
ATOM 750 C C . VAL A 1 98 ? 28.503 10.666 39.778 1.00 19.00 98 VAL A C 1
ATOM 751 O O . VAL A 1 98 ? 27.504 10.842 40.488 1.00 18.73 98 VAL A O 1
ATOM 755 N N . MET A 1 99 ? 29.609 10.046 40.200 1.00 21.18 99 MET A N 1
ATOM 756 C CA . MET A 1 99 ? 29.752 9.508 41.565 1.00 19.31 99 MET A CA 1
ATOM 757 C C . MET A 1 99 ? 30.994 9.962 42.313 1.00 17.58 99 MET A C 1
ATOM 758 O O . MET A 1 99 ? 31.999 10.374 41.730 1.00 16.83 99 MET A O 1
ATOM 763 N N . ASP A 1 100 ? 30.938 9.787 43.620 1.00 16.72 100 ASP A N 1
ATOM 764 C CA . ASP A 1 100 ? 32.087 10.062 44.445 1.00 17.94 100 ASP A CA 1
ATOM 765 C C . ASP A 1 100 ? 33.040 8.911 44.143 1.00 18.20 100 ASP A C 1
ATOM 766 O O . ASP A 1 100 ? 32.631 7.742 44.091 1.00 21.02 100 ASP A O 1
ATOM 771 N N . ALA A 1 101 ? 34.297 9.225 43.923 1.00 16.29 101 ALA A N 1
ATOM 772 C CA . ALA A 1 101 ? 35.285 8.181 43.704 1.00 17.64 101 ALA A CA 1
ATOM 773 C C . ALA A 1 101 ? 36.343 8.333 44.820 1.00 16.88 101 ALA A C 1
ATOM 774 O O . ALA A 1 101 ? 37.434 7.755 44.731 1.00 17.62 101 ALA A O 1
ATOM 776 N N . THR A 1 102 ? 36.017 9.092 45.873 1.00 17.97 102 THR A N 1
ATOM 777 C CA . THR A 1 102 ? 37.004 9.308 46.937 1.00 18.39 102 THR A CA 1
ATOM 778 C C . THR A 1 102 ? 37.189 8.006 47.678 1.00 18.50 102 THR A C 1
ATOM 779 O O . THR A 1 102 ? 38.288 7.502 47.818 1.00 19.25 102 THR A O 1
ATOM 783 N N . TYR A 1 103 ? 36.088 7.436 48.117 1.00 17.61 103 TYR A N 1
ATOM 784 C CA . TYR A 1 103 ? 36.164 6.186 48.818 1.00 17.66 103 TYR A CA 1
ATOM 785 C C . TYR A 1 103 ? 36.624 5.028 47.949 1.00 17.20 103 TYR A C 1
ATOM 786 O O . TYR A 1 103 ? 37.434 4.217 48.391 1.00 16.36 103 TYR A O 1
ATOM 795 N N . THR A 1 104 ? 36.129 4.938 46.713 1.00 15.83 104 THR A N 1
ATOM 796 C CA . THR A 1 104 ? 36.504 3.809 45.886 1.00 14.80 104 THR A CA 1
ATOM 797 C C . THR A 1 104 ? 37.930 3.871 45.428 1.00 15.76 104 THR A C 1
ATOM 798 O O . THR A 1 104 ? 38.463 2.878 44.965 1.00 17.76 104 THR A O 1
ATOM 802 N N . THR A 1 105 ? 38.555 5.039 45.522 1.00 17.62 105 THR A N 1
ATOM 803 C CA . THR A 1 105 ? 39.965 5.137 45.128 1.00 16.31 105 THR A CA 1
ATOM 804 C C . THR A 1 105 ? 40.775 4.379 46.208 1.00 15.68 105 THR A C 1
ATOM 805 O O . THR A 1 105 ? 41.688 3.606 45.893 1.00 13.72 105 THR A O 1
ATOM 809 N N . SER A 1 106 ? 40.409 4.568 47.477 1.00 15.17 106 SER A N 1
ATOM 810 C CA . SER A 1 106 ? 41.107 3.882 48.584 1.00 15.46 106 SER A CA 1
ATOM 811 C C . SER A 1 106 ? 40.808 2.382 48.516 1.00 16.00 106 SER A C 1
ATOM 812 O O . SER A 1 106 ? 41.712 1.541 48.635 1.00 16.22 106 SER A O 1
ATOM 815 N N . LEU A 1 107 ? 39.534 2.071 48.282 1.00 18.01 107 LEU A N 1
ATOM 816 C CA . LEU A 1 107 ? 39.050 0.700 48.196 1.00 16.99 107 LEU A CA 1
ATOM 817 C C . LEU A 1 107 ? 39.787 -0.089 47.128 1.00 17.80 107 LEU A C 1
ATOM 818 O O . LEU A 1 107 ? 40.330 -1.157 47.418 1.00 17.92 107 LEU A O 1
ATOM 823 N N . ARG A 1 108 ? 39.830 0.425 45.892 1.00 16.64 108 ARG A N 1
ATOM 824 C CA . ARG A 1 108 ? 40.466 -0.329 44.836 1.00 15.12 108 ARG A CA 1
ATOM 825 C C . ARG A 1 108 ? 41.996 -0.367 44.947 1.00 15.35 108 ARG A C 1
ATOM 826 O O . ARG A 1 108 ? 42.642 -1.174 44.296 1.00 15.75 108 ARG A O 1
ATOM 834 N N . THR A 1 109 ? 42.574 0.500 45.763 1.00 15.52 109 THR A N 1
ATOM 835 C CA . THR A 1 109 ? 44.030 0.476 45.954 1.00 15.00 109 THR A CA 1
ATOM 836 C C . THR A 1 109 ? 44.212 -0.652 46.949 1.00 13.87 109 THR A C 1
ATOM 837 O O . THR A 1 109 ? 45.109 -1.486 46.806 1.00 15.02 109 THR A O 1
ATOM 841 N N . GLY A 1 110 ? 43.332 -0.708 47.937 1.00 11.28 110 GLY A N 1
ATOM 842 C CA . GLY A 1 110 ? 43.420 -1.805 48.870 1.00 12.94 110 GLY A CA 1
ATOM 843 C C . GLY A 1 110 ? 43.270 -3.124 48.124 1.00 15.54 110 GLY A C 1
ATOM 844 O O . GLY A 1 110 ? 44.081 -4.049 48.291 1.00 14.95 110 GLY A O 1
ATOM 845 N N . ALA A 1 111 ? 42.236 -3.222 47.280 1.00 14.99 111 ALA A N 1
ATOM 846 C CA . ALA A 1 111 ? 41.989 -4.452 46.527 1.00 14.56 111 ALA A CA 1
ATOM 847 C C . ALA A 1 111 ? 43.230 -4.874 45.714 1.00 15.23 111 ALA A C 1
ATOM 848 O O . ALA A 1 111 ? 43.611 -6.052 45.721 1.00 15.01 111 ALA A O 1
ATOM 850 N N . ALA A 1 112 ? 43.866 -3.925 45.023 1.00 13.73 112 ALA A N 1
ATOM 851 C CA . ALA A 1 112 ? 45.049 -4.274 44.242 1.00 14.92 112 ALA A CA 1
ATOM 852 C C . ALA A 1 112 ? 46.145 -4.844 45.138 1.00 14.77 112 ALA A C 1
ATOM 853 O O . ALA A 1 112 ? 46.776 -5.829 44.785 1.00 16.77 112 ALA A O 1
ATOM 855 N N . GLY A 1 113 ? 46.331 -4.241 46.310 1.00 14.88 113 GLY A N 1
ATOM 856 C CA . GLY A 1 113 ? 47.363 -4.692 47.213 1.00 13.10 113 GLY A CA 1
ATOM 857 C C . GLY A 1 113 ? 47.112 -6.144 47.533 1.00 13.50 113 GLY A C 1
ATOM 858 O O . GLY A 1 113 ? 48.028 -6.939 47.494 1.00 14.18 113 GLY A O 1
ATOM 859 N N . GLY A 1 114 ? 45.857 -6.467 47.820 1.00 13.70 114 GLY A N 1
ATOM 860 C CA . GLY A 1 114 ? 45.461 -7.825 48.137 1.00 15.83 114 GLY A CA 1
ATOM 861 C C . GLY A 1 114 ? 45.646 -8.801 46.976 1.00 18.17 114 GLY A C 1
ATOM 862 O O . GLY A 1 114 ? 46.076 -9.940 47.192 1.00 17.80 114 GLY A O 1
ATOM 863 N N . ILE A 1 115 ? 45.298 -8.372 45.757 1.00 18.47 115 ILE A N 1
ATOM 864 C CA . ILE A 1 115 ? 45.442 -9.215 44.568 1.00 18.88 115 ILE A CA 1
ATOM 865 C C . ILE A 1 115 ? 46.936 -9.404 44.264 1.00 21.35 115 ILE A C 1
ATOM 866 O O . ILE A 1 115 ? 47.386 -10.525 43.971 1.00 21.17 115 ILE A O 1
ATOM 871 N N . ALA A 1 116 ? 47.732 -8.339 44.367 1.00 19.78 116 ALA A N 1
ATOM 872 C CA . ALA A 1 116 ? 49.156 -8.521 44.090 1.00 20.83 116 ALA A CA 1
ATOM 873 C C . ALA A 1 116 ? 49.819 -9.510 45.094 1.00 19.56 116 ALA A C 1
ATOM 874 O O . ALA A 1 116 ? 50.610 -10.375 44.695 1.00 20.87 116 ALA A O 1
ATOM 876 N N . ALA A 1 117 ? 49.499 -9.404 46.375 1.00 17.40 117 ALA A N 1
ATOM 877 C CA . ALA A 1 117 ? 50.099 -10.314 47.340 1.00 17.84 117 ALA A CA 1
ATOM 878 C C . ALA A 1 117 ? 49.613 -11.748 47.045 1.00 18.12 117 ALA A C 1
ATOM 879 O O . ALA A 1 117 ? 50.397 -12.685 47.106 1.00 14.86 117 ALA A O 1
ATOM 881 N N . LYS A 1 118 ? 48.342 -11.904 46.669 1.00 19.82 118 LYS A N 1
ATOM 882 C CA . LYS A 1 118 ? 47.823 -13.227 46.345 1.00 22.02 118 LYS A CA 1
ATOM 883 C C . LYS A 1 118 ? 48.669 -13.926 45.276 1.00 22.71 118 LYS A C 1
ATOM 884 O O . LYS A 1 118 ? 48.912 -15.131 45.353 1.00 21.37 118 LYS A O 1
ATOM 890 N N . TYR A 1 119 ? 49.127 -13.160 44.283 1.00 22.82 119 TYR A N 1
ATOM 891 C CA . TYR A 1 119 ? 49.912 -13.713 43.186 1.00 22.64 119 TYR A CA 1
ATOM 892 C C . TYR A 1 119 ? 51.405 -13.722 43.411 1.00 23.82 119 TYR A C 1
ATOM 893 O O . TYR A 1 119 ? 52.117 -14.525 42.824 1.00 24.92 119 TYR A O 1
ATOM 902 N N . LEU A 1 120 ? 51.888 -12.834 44.261 1.00 23.31 120 LEU A N 1
ATOM 903 C CA . LEU A 1 120 ? 53.314 -12.712 44.440 1.00 22.57 120 LEU A CA 1
ATOM 904 C C . LEU A 1 120 ? 53.942 -13.164 45.755 1.00 21.58 120 LEU A C 1
ATOM 905 O O . LEU A 1 120 ? 55.105 -13.533 45.770 1.00 21.71 120 LEU A O 1
ATOM 910 N N . ALA A 1 121 ? 53.186 -13.134 46.845 1.00 21.63 121 ALA A N 1
ATOM 911 C CA . ALA A 1 121 ? 53.720 -13.504 48.156 1.00 20.71 121 ALA A CA 1
ATOM 912 C C . ALA A 1 121 ? 53.718 -15.003 48.407 1.00 21.84 121 ALA A C 1
ATOM 913 O O . ALA A 1 121 ? 52.892 -15.723 47.849 1.00 22.13 121 ALA A O 1
ATOM 915 N N . ARG A 1 122 ? 54.634 -15.466 49.257 1.00 22.26 122 ARG A N 1
ATOM 916 C CA . ARG A 1 122 ? 54.717 -16.892 49.586 1.00 23.65 122 ARG A CA 1
ATOM 917 C C . ARG A 1 122 ? 53.379 -17.364 50.099 1.00 24.02 122 ARG A C 1
ATOM 918 O O . ARG A 1 122 ? 52.772 -16.722 50.964 1.00 24.05 122 ARG A O 1
ATOM 926 N N . LYS A 1 123 ? 52.910 -18.481 49.570 1.00 25.25 123 LYS A N 1
ATOM 927 C CA . LYS A 1 123 ? 51.625 -19.004 49.985 1.00 27.71 123 LYS A CA 1
ATOM 928 C C . LYS A 1 123 ? 51.502 -19.206 51.500 1.00 26.84 123 LYS A C 1
ATOM 929 O O . LYS A 1 123 ? 50.388 -19.234 52.031 1.00 27.42 123 LYS A O 1
ATOM 935 N N . ASN A 1 124 ? 52.635 -19.276 52.203 1.00 26.51 124 ASN A N 1
ATOM 936 C CA . ASN A 1 124 ? 52.631 -19.470 53.666 1.00 27.12 124 ASN A CA 1
ATOM 937 C C . ASN A 1 124 ? 52.793 -18.181 54.519 1.00 26.51 124 ASN A C 1
ATOM 938 O O . ASN A 1 124 ? 52.999 -18.257 55.733 1.00 27.31 124 ASN A O 1
ATOM 943 N N . SER A 1 125 ? 52.680 -17.007 53.895 1.00 26.02 125 SER A N 1
ATOM 944 C CA . SER A 1 125 ? 52.828 -15.728 54.615 1.00 22.57 125 SER A CA 1
ATOM 945 C C . SER A 1 125 ? 51.879 -15.648 55.795 1.00 21.86 125 SER A C 1
ATOM 946 O O . SER A 1 125 ? 50.699 -15.996 55.682 1.00 19.81 125 SER A O 1
ATOM 949 N N . SER A 1 126 ? 52.396 -15.178 56.927 1.00 21.13 126 SER A N 1
ATOM 950 C CA . SER A 1 126 ? 51.567 -15.049 58.112 1.00 22.18 126 SER A CA 1
ATOM 951 C C . SER A 1 126 ? 51.882 -13.800 58.913 1.00 22.90 126 SER A C 1
ATOM 952 O O . SER A 1 126 ? 51.043 -13.341 59.684 1.00 22.89 126 SER A O 1
ATOM 955 N N . VAL A 1 127 ? 53.111 -13.292 58.779 1.00 22.90 127 VAL A N 1
ATOM 956 C CA . VAL A 1 127 ? 53.495 -12.095 59.505 1.00 22.66 127 VAL A CA 1
ATOM 957 C C . VAL A 1 127 ? 53.375 -10.931 58.543 1.00 22.61 127 VAL A C 1
ATOM 958 O O . VAL A 1 127 ? 54.008 -10.928 57.494 1.00 24.69 127 VAL A O 1
ATOM 962 N N . PHE A 1 128 ? 52.540 -9.961 58.896 1.00 20.80 128 PHE A N 1
ATOM 963 C CA . PHE A 1 128 ? 52.327 -8.805 58.050 1.00 20.88 128 PHE A CA 1
ATOM 964 C C . PHE A 1 128 ? 52.805 -7.546 58.703 1.00 18.79 128 PHE A C 1
ATOM 965 O O . PHE A 1 128 ? 52.356 -7.209 59.791 1.00 18.14 128 PHE A O 1
ATOM 973 N N . GLY A 1 129 ? 53.720 -6.861 58.032 1.00 17.47 129 GLY A N 1
ATOM 974 C CA . GLY A 1 129 ? 54.248 -5.606 58.534 1.00 15.42 129 GLY A CA 1
ATOM 975 C C . GLY A 1 129 ? 53.711 -4.387 57.775 1.00 16.17 129 GLY A C 1
ATOM 976 O O . GLY A 1 129 ? 53.563 -4.402 56.544 1.00 16.01 129 GLY A O 1
ATOM 977 N N . PHE A 1 130 ? 53.400 -3.328 58.512 1.00 15.44 130 PHE A N 1
ATOM 978 C CA . PHE A 1 130 ? 52.903 -2.105 57.926 1.00 15.02 130 PHE A CA 1
ATOM 979 C C . PHE A 1 130 ? 53.769 -0.892 58.283 1.00 16.46 130 PHE A C 1
ATOM 980 O O . PHE A 1 130 ? 53.967 -0.553 59.465 1.00 17.37 130 PHE A O 1
ATOM 988 N N . ILE A 1 131 ? 54.327 -0.263 57.258 1.00 15.68 131 ILE A N 1
ATOM 989 C CA . ILE A 1 131 ? 55.100 0.952 57.446 1.00 14.97 131 ILE A CA 1
ATOM 990 C C . ILE A 1 131 ? 54.107 2.020 57.002 1.00 16.04 131 ILE A C 1
ATOM 991 O O . ILE A 1 131 ? 53.880 2.196 55.809 1.00 14.77 131 ILE A O 1
ATOM 996 N N . GLY A 1 132 ? 53.519 2.716 57.971 1.00 15.93 132 GLY A N 1
ATOM 997 C CA . GLY A 1 132 ? 52.525 3.733 57.703 1.00 16.46 132 GLY A CA 1
ATOM 998 C C . GLY A 1 132 ? 51.195 3.134 58.154 1.00 18.49 132 GLY A C 1
ATOM 999 O O . GLY A 1 132 ? 50.836 2.033 57.730 1.00 19.21 132 GLY A O 1
ATOM 1000 N N . CYS A 1 133 ? 50.467 3.830 59.014 1.00 18.01 133 CYS A N 1
ATOM 1001 C CA . CYS A 1 133 ? 49.209 3.296 59.518 1.00 17.94 133 CYS A CA 1
ATOM 1002 C C . CYS A 1 133 ? 48.053 4.263 59.311 1.00 19.33 133 CYS A C 1
ATOM 1003 O O . CYS A 1 133 ? 47.193 4.399 60.183 1.00 22.11 133 CYS A O 1
ATOM 1006 N N . GLY A 1 134 ? 48.059 4.944 58.160 1.00 18.87 134 GLY A N 1
ATOM 1007 C CA . GLY A 1 134 ? 46.982 5.851 57.784 1.00 17.17 134 GLY A CA 1
ATOM 1008 C C . GLY A 1 134 ? 45.872 5.085 57.037 1.00 19.50 134 GLY A C 1
ATOM 1009 O O . GLY A 1 134 ? 45.829 3.846 57.041 1.00 19.52 134 GLY A O 1
ATOM 1010 N N . THR A 1 135 ? 44.997 5.824 56.371 1.00 17.66 135 THR A N 1
ATOM 1011 C CA . THR A 1 135 ? 43.874 5.258 55.664 1.00 19.13 135 THR A CA 1
ATOM 1012 C C . THR A 1 135 ? 44.148 4.051 54.796 1.00 19.55 135 THR A C 1
ATOM 1013 O O . THR A 1 135 ? 43.532 3.007 54.953 1.00 19.81 135 THR A O 1
ATOM 1017 N N . GLN A 1 136 ? 45.059 4.200 53.857 1.00 19.62 136 GLN A N 1
ATOM 1018 C CA . GLN A 1 136 ? 45.373 3.116 52.960 1.00 19.51 136 GLN A CA 1
ATOM 1019 C C . GLN A 1 136 ? 45.815 1.844 53.678 1.00 20.79 136 GLN A C 1
ATOM 1020 O O . GLN A 1 136 ? 45.505 0.730 53.200 1.00 21.58 136 GLN A O 1
ATOM 1026 N N . ALA A 1 137 ? 46.523 1.968 54.807 1.00 18.38 137 ALA A N 1
ATOM 1027 C CA . ALA A 1 137 ? 46.958 0.756 55.495 1.00 18.35 137 ALA A CA 1
ATOM 1028 C C . ALA A 1 137 ? 45.755 -0.107 55.858 1.00 19.31 137 ALA A C 1
ATOM 1029 O O . ALA A 1 137 ? 45.807 -1.328 55.697 1.00 16.41 137 ALA A O 1
ATOM 1031 N N . TYR A 1 138 ? 44.685 0.525 56.350 1.00 17.84 138 TYR A N 1
ATOM 1032 C CA . TYR A 1 138 ? 43.485 -0.220 56.708 1.00 18.52 138 TYR A CA 1
ATOM 1033 C C . TYR A 1 138 ? 42.932 -0.956 55.482 1.00 19.48 138 TYR A C 1
ATOM 1034 O O . TYR A 1 138 ? 42.609 -2.147 55.567 1.00 19.83 138 TYR A O 1
ATOM 1043 N N . PHE A 1 139 ? 42.849 -0.276 54.340 1.00 18.43 139 PHE A N 1
ATOM 1044 C CA . PHE A 1 139 ? 42.328 -0.944 53.154 1.00 19.49 139 PHE A CA 1
ATOM 1045 C C . PHE A 1 139 ? 43.217 -2.079 52.694 1.00 19.39 139 PHE A C 1
ATOM 1046 O O . PHE A 1 139 ? 42.734 -3.082 52.206 1.00 17.74 139 PHE A O 1
ATOM 1054 N N . GLN A 1 140 ? 44.519 -1.923 52.855 1.00 19.58 140 GLN A N 1
ATOM 1055 C CA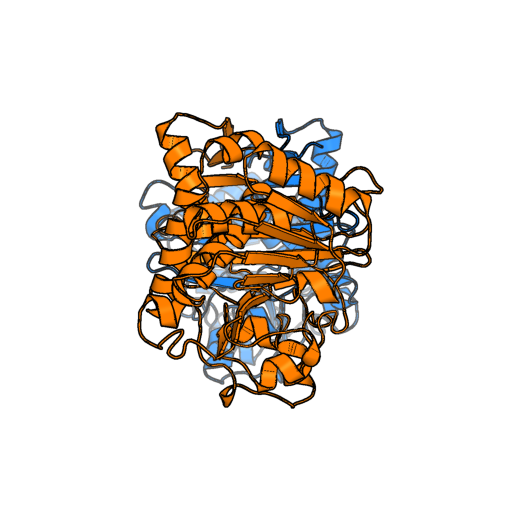 . GLN A 1 140 ? 45.425 -2.976 52.448 1.00 20.33 140 GLN A CA 1
ATOM 1056 C C . GLN A 1 140 ? 45.171 -4.187 53.379 1.00 21.26 140 GLN A C 1
ATOM 1057 O O . GLN A 1 140 ? 45.037 -5.321 52.915 1.00 21.58 140 GLN A O 1
ATOM 1063 N N . LEU A 1 141 ? 45.096 -3.922 54.686 1.00 19.12 141 LEU A N 1
ATOM 1064 C CA . LEU A 1 141 ? 44.863 -4.943 55.700 1.00 19.18 141 LEU A CA 1
ATOM 1065 C C . LEU A 1 141 ? 43.599 -5.734 55.387 1.00 20.84 141 LEU A C 1
ATOM 1066 O O . LEU A 1 141 ? 43.621 -6.950 55.419 1.00 20.91 141 LEU A O 1
ATOM 1071 N N . GLU A 1 142 ? 42.511 -5.033 55.073 1.00 19.36 142 GLU A N 1
ATOM 1072 C CA . GLU A 1 142 ? 41.249 -5.676 54.765 1.00 19.45 142 GLU A CA 1
ATOM 1073 C C . GLU A 1 142 ? 41.296 -6.517 53.484 1.00 19.01 142 GLU A C 1
ATOM 1074 O O . GLU A 1 142 ? 40.693 -7.571 53.428 1.00 17.98 142 GLU A O 1
ATOM 1080 N N . ALA A 1 143 ? 41.975 -6.040 52.451 1.00 19.18 143 ALA A N 1
ATOM 1081 C CA . ALA A 1 143 ? 42.071 -6.818 51.233 1.00 18.38 143 ALA A CA 1
ATOM 1082 C C . ALA A 1 143 ? 42.896 -8.088 51.502 1.00 20.65 143 ALA A C 1
ATOM 1083 O O . ALA A 1 143 ? 42.516 -9.200 51.080 1.00 21.10 143 ALA A O 1
ATOM 1085 N N . LEU A 1 144 ? 44.023 -7.913 52.193 1.00 17.88 144 LEU A N 1
ATOM 1086 C CA . LEU A 1 144 ? 44.917 -9.013 52.497 1.00 19.14 144 LEU A CA 1
ATOM 1087 C C . LEU A 1 144 ? 44.281 -10.119 53.338 1.00 20.12 144 LEU A C 1
ATOM 1088 O O . LEU A 1 144 ? 44.583 -11.314 53.147 1.00 20.29 144 LEU A O 1
ATOM 1093 N N . ARG A 1 145 ? 43.410 -9.767 54.271 1.00 20.56 145 ARG A N 1
ATOM 1094 C CA . ARG A 1 145 ? 42.837 -10.843 55.020 1.00 24.60 145 ARG A CA 1
ATOM 1095 C C . ARG A 1 145 ? 41.792 -11.587 54.205 1.00 24.85 145 ARG A C 1
ATOM 1096 O O . ARG A 1 145 ? 41.268 -12.587 54.642 1.00 25.03 145 ARG A O 1
ATOM 1104 N N . ARG A 1 146 ? 41.495 -11.125 53.002 1.00 25.39 146 ARG A N 1
ATOM 1105 C CA . ARG A 1 146 ? 40.554 -11.880 52.181 1.00 25.99 146 ARG A CA 1
ATOM 1106 C C . ARG A 1 146 ? 41.393 -12.981 51.552 1.00 25.19 146 ARG A C 1
ATOM 1107 O O . ARG A 1 146 ? 40.877 -13.971 51.098 1.00 25.51 146 ARG A O 1
ATOM 1115 N N . VAL A 1 147 ? 42.704 -12.807 51.528 1.00 24.51 147 VAL A N 1
ATOM 1116 C CA . VAL A 1 147 ? 43.523 -13.817 50.882 1.00 26.69 147 VAL A CA 1
ATOM 1117 C C . VAL A 1 147 ? 44.489 -14.585 51.772 1.00 26.11 147 VAL A C 1
ATOM 1118 O O . VAL A 1 147 ? 45.053 -15.600 51.350 1.00 26.93 147 VAL A O 1
ATOM 1122 N N . PHE A 1 148 ? 44.676 -14.114 52.998 1.00 25.89 148 PHE A N 1
ATOM 1123 C CA . PHE A 1 148 ? 45.580 -14.793 53.927 1.00 26.04 148 PHE A CA 1
ATOM 1124 C C . PHE A 1 148 ? 45.034 -14.759 55.335 1.00 27.68 148 PHE A C 1
ATOM 1125 O O . PHE A 1 148 ? 44.363 -13.813 55.747 1.00 28.28 148 PHE A O 1
ATOM 1133 N N . ASP A 1 149 ? 45.316 -15.806 56.083 1.00 28.89 149 ASP A N 1
ATOM 1134 C CA . ASP A 1 149 ? 44.906 -15.798 57.460 1.00 31.28 149 ASP A CA 1
ATOM 1135 C C . ASP A 1 149 ? 46.100 -15.067 58.037 1.00 29.19 149 ASP A C 1
ATOM 1136 O O . ASP A 1 149 ? 47.226 -15.517 57.912 1.00 29.77 149 ASP A O 1
ATOM 1141 N N . ILE A 1 150 ? 45.857 -13.916 58.623 1.00 28.22 150 ILE A N 1
ATOM 1142 C CA . ILE A 1 150 ? 46.935 -13.109 59.175 1.00 27.30 150 ILE A CA 1
ATOM 1143 C C . ILE A 1 150 ? 47.343 -13.555 60.573 1.00 27.04 150 ILE A C 1
ATOM 1144 O O . ILE A 1 150 ? 46.582 -13.419 61.529 1.00 26.94 150 ILE A O 1
ATOM 1149 N N . GLY A 1 151 ? 48.549 -14.105 60.678 1.00 26.17 151 GLY A N 1
ATOM 1150 C CA . GLY A 1 151 ? 49.038 -14.584 61.953 1.00 25.06 151 GLY A CA 1
ATOM 1151 C C . GLY A 1 151 ? 49.416 -13.483 62.917 1.00 25.34 151 GLY A C 1
ATOM 1152 O O . GLY A 1 151 ? 49.038 -13.532 64.080 1.00 23.44 151 GLY A O 1
ATOM 1153 N N . GLU A 1 152 ? 50.147 -12.491 62.421 1.00 24.52 152 GLU A N 1
ATOM 1154 C CA . GLU A 1 152 ? 50.587 -11.391 63.248 1.00 25.87 152 GLU A CA 1
ATOM 1155 C C . GLU A 1 152 ? 50.776 -10.098 62.473 1.00 25.05 152 GLU A C 1
ATOM 1156 O O . GLU A 1 152 ? 51.224 -10.112 61.331 1.00 26.47 152 GLU A O 1
ATOM 1162 N N . VAL A 1 153 ? 50.447 -8.983 63.117 1.00 24.48 153 VAL A N 1
ATOM 1163 C CA . VAL A 1 153 ? 50.599 -7.665 62.517 1.00 21.26 153 VAL A CA 1
ATOM 1164 C C . VAL A 1 153 ? 51.616 -6.855 63.319 1.00 21.85 153 VAL A C 1
ATOM 1165 O O . VAL A 1 153 ? 51.543 -6.789 64.545 1.00 20.59 153 VAL A O 1
ATOM 1169 N N . LYS A 1 154 ? 52.585 -6.282 62.611 1.00 21.32 154 LYS A N 1
ATOM 1170 C CA . LYS A 1 154 ? 53.603 -5.430 63.216 1.00 20.43 154 LYS A CA 1
ATOM 1171 C C . LYS A 1 154 ? 53.400 -4.035 62.611 1.00 20.29 154 LYS A C 1
ATOM 1172 O O . LYS A 1 154 ? 53.615 -3.851 61.410 1.00 21.40 154 LYS A O 1
ATOM 1178 N N . ALA A 1 155 ? 52.995 -3.058 63.424 1.00 16.76 155 ALA A N 1
ATOM 1179 C CA . ALA A 1 155 ? 52.698 -1.725 62.901 1.00 17.75 155 ALA A CA 1
ATOM 1180 C C . ALA A 1 155 ? 53.574 -0.539 63.301 1.00 16.00 155 ALA A C 1
ATOM 1181 O O . ALA A 1 155 ? 53.787 -0.276 64.478 1.00 19.18 155 ALA A O 1
ATOM 1183 N N . TYR A 1 156 ? 54.041 0.201 62.316 1.00 16.22 156 TYR A N 1
ATOM 1184 C CA . TYR A 1 156 ? 54.865 1.368 62.578 1.00 18.30 156 TYR A CA 1
ATOM 1185 C C . TYR A 1 156 ? 54.401 2.630 61.878 1.00 20.32 156 TYR A C 1
ATOM 1186 O O . TYR A 1 156 ? 54.165 2.628 60.667 1.00 21.88 156 TYR A O 1
ATOM 1195 N N . ASP A 1 157 ? 54.308 3.723 62.618 1.00 20.52 157 ASP A N 1
ATOM 1196 C CA . ASP A 1 157 ? 53.941 5.000 62.003 1.00 21.84 157 ASP A CA 1
ATOM 1197 C C . ASP A 1 157 ? 54.757 6.029 62.768 1.00 21.85 157 ASP A C 1
ATOM 1198 O O . ASP A 1 157 ? 55.054 5.788 63.933 1.00 22.10 157 ASP A O 1
ATOM 1203 N N . VAL A 1 158 ? 55.166 7.135 62.134 1.00 22.56 158 VAL A N 1
ATOM 1204 C CA . VAL A 1 158 ? 55.912 8.166 62.869 1.00 23.17 158 VAL A CA 1
ATOM 1205 C C . VAL A 1 158 ? 54.966 8.769 63.888 1.00 23.42 158 VAL A C 1
ATOM 1206 O O . VAL A 1 158 ? 55.390 9.409 64.848 1.00 24.55 158 VAL A O 1
ATOM 1210 N N . ARG A 1 159 ? 53.675 8.606 63.653 1.00 22.43 159 ARG A N 1
ATOM 1211 C CA . ARG A 1 159 ? 52.685 9.101 64.594 1.00 23.03 159 ARG A CA 1
ATOM 1212 C C . ARG A 1 159 ? 52.234 7.871 65.376 1.00 23.60 159 ARG A C 1
ATOM 1213 O O . ARG A 1 159 ? 51.452 7.052 64.875 1.00 22.29 159 ARG A O 1
ATOM 1221 N N . GLU A 1 160 ? 52.736 7.745 66.601 1.00 22.97 160 GLU A N 1
ATOM 1222 C CA . GLU A 1 160 ? 52.415 6.594 67.431 1.00 23.24 160 GLU A CA 1
ATOM 1223 C C . GLU A 1 160 ? 50.933 6.457 67.648 1.00 22.42 160 GLU A C 1
ATOM 1224 O O . GLU A 1 160 ? 50.421 5.350 67.715 1.00 23.67 160 GLU A O 1
ATOM 1230 N N . LYS A 1 161 ? 50.221 7.573 67.745 1.00 22.34 161 LYS A N 1
ATOM 1231 C CA . LYS A 1 161 ? 48.785 7.489 67.939 1.00 21.26 161 LYS A CA 1
ATOM 1232 C C . LYS A 1 161 ? 48.120 6.672 66.802 1.00 21.83 161 LYS A C 1
ATOM 1233 O O . LYS A 1 161 ? 47.240 5.867 67.048 1.00 23.04 161 LYS A O 1
ATOM 1239 N N . ALA A 1 162 ? 48.555 6.881 65.565 1.00 18.71 162 ALA A N 1
ATOM 1240 C CA . ALA A 1 162 ? 47.987 6.181 64.429 1.00 20.14 162 ALA A CA 1
ATOM 1241 C C . ALA A 1 162 ? 48.340 4.677 64.471 1.00 20.47 162 ALA A C 1
ATOM 1242 O O . ALA A 1 162 ? 47.492 3.836 64.164 1.00 20.00 162 ALA A O 1
ATOM 1244 N N . ALA A 1 163 ? 49.566 4.334 64.854 1.00 19.80 163 ALA A N 1
ATOM 1245 C CA . ALA A 1 163 ? 49.943 2.911 64.918 1.00 21.87 163 ALA A CA 1
ATOM 1246 C C . ALA A 1 163 ? 49.118 2.172 65.982 1.00 21.62 163 ALA A C 1
ATOM 1247 O O . ALA A 1 163 ? 48.646 1.071 65.758 1.00 23.00 163 ALA A O 1
ATOM 1249 N N . LYS A 1 164 ? 48.924 2.795 67.134 1.00 23.80 164 LYS A N 1
ATOM 1250 C CA . LYS A 1 164 ? 48.142 2.175 68.203 1.00 24.94 164 LYS A CA 1
ATOM 1251 C C . LYS A 1 164 ? 46.694 1.975 67.789 1.00 24.96 164 LYS A C 1
ATOM 1252 O O . LYS A 1 164 ? 46.076 0.952 68.106 1.00 24.69 164 LYS A O 1
ATOM 1258 N N . LYS A 1 165 ? 46.142 2.953 67.086 1.00 24.29 165 LYS A N 1
ATOM 1259 C CA . LYS A 1 165 ? 44.781 2.817 66.621 1.00 24.22 165 LYS A CA 1
ATOM 1260 C C . LYS A 1 165 ? 44.678 1.646 65.630 1.00 24.21 165 LYS A C 1
ATOM 1261 O O . LYS A 1 165 ? 43.770 0.834 65.725 1.00 24.80 165 LYS A O 1
ATOM 1267 N N . PHE A 1 166 ? 45.605 1.557 64.679 1.00 22.15 166 PHE A N 1
ATOM 1268 C CA . PHE A 1 166 ? 45.566 0.482 63.688 1.00 23.65 166 PHE A CA 1
ATOM 1269 C C . PHE A 1 166 ? 45.718 -0.850 64.441 1.00 23.59 166 PHE A C 1
ATOM 1270 O O . PHE A 1 166 ? 45.040 -1.824 64.156 1.00 23.67 166 PHE A O 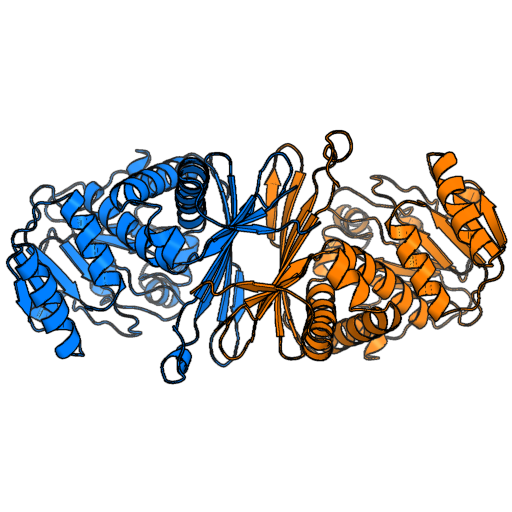1
ATOM 1278 N N . VAL A 1 167 ? 46.598 -0.875 65.426 1.00 23.68 167 VAL A N 1
ATOM 1279 C CA . VAL A 1 167 ? 46.810 -2.090 66.189 1.00 24.11 167 VAL A CA 1
ATOM 1280 C C . VAL A 1 167 ? 45.538 -2.498 66.929 1.00 24.74 167 VAL A C 1
ATOM 1281 O O . VAL A 1 167 ? 45.182 -3.660 66.966 1.00 25.55 167 VAL A O 1
ATOM 1285 N N . SER A 1 168 ? 44.855 -1.521 67.502 1.00 26.34 168 SER A N 1
ATOM 1286 C CA . SER A 1 168 ? 43.612 -1.754 68.228 1.00 28.35 168 SER A CA 1
ATOM 1287 C C . SER A 1 168 ? 42.503 -2.245 67.263 1.00 29.05 168 SER A C 1
ATOM 1288 O O . SER A 1 168 ? 41.650 -3.083 67.643 1.00 27.49 168 SER A O 1
ATOM 1291 N N . TYR A 1 169 ? 42.519 -1.720 66.028 1.00 26.71 169 TYR A N 1
ATOM 1292 C CA . TYR A 1 169 ? 41.545 -2.090 64.986 1.00 28.01 169 TYR A CA 1
ATOM 1293 C C . TYR A 1 169 ? 41.709 -3.583 64.658 1.00 27.84 169 TYR A C 1
ATOM 1294 O O . TYR A 1 169 ? 40.734 -4.318 64.479 1.00 27.01 169 TYR A O 1
ATOM 1303 N N . CYS A 1 170 ? 42.966 -4.010 64.579 1.00 28.22 170 CYS A N 1
ATOM 1304 C CA . CYS A 1 170 ? 43.306 -5.396 64.312 1.00 29.81 170 CYS A CA 1
ATOM 1305 C C . CYS A 1 170 ? 42.779 -6.272 65.437 1.00 31.99 170 CYS A C 1
ATOM 1306 O O . CYS A 1 170 ? 41.974 -7.172 65.211 1.00 32.81 170 CYS A O 1
ATOM 1309 N N . GLU A 1 171 ? 43.245 -6.020 66.652 1.00 33.94 171 GLU A N 1
ATOM 1310 C CA . GLU A 1 171 ? 42.806 -6.832 67.768 1.00 36.68 171 GLU A CA 1
ATOM 1311 C C . GLU A 1 171 ? 41.288 -6.960 67.776 1.00 38.06 171 GLU A C 1
ATOM 1312 O O . GLU A 1 171 ? 40.765 -8.062 67.904 1.00 38.86 171 GLU A O 1
ATOM 1318 N N . ASP A 1 172 ? 40.581 -5.849 67.601 1.00 38.94 172 ASP A N 1
ATOM 1319 C CA . ASP A 1 172 ? 39.126 -5.902 67.616 1.00 40.51 172 ASP A CA 1
ATOM 1320 C C . ASP A 1 172 ? 38.597 -7.033 66.760 1.00 40.94 172 ASP A C 1
ATOM 1321 O O . ASP A 1 172 ? 37.650 -7.701 67.154 1.00 41.78 172 ASP A O 1
ATOM 1326 N N . ARG A 1 173 ? 39.194 -7.260 65.596 1.00 40.72 173 ARG A N 1
ATOM 1327 C CA . ARG A 1 173 ? 38.718 -8.353 64.763 1.00 39.84 173 ARG A CA 1
ATOM 1328 C C . ARG A 1 173 ? 39.561 -9.607 64.920 1.00 38.47 173 ARG A C 1
ATOM 1329 O O . ARG A 1 173 ? 39.743 -10.374 63.980 1.00 39.81 173 ARG A O 1
ATOM 1337 N N . GLY A 1 174 ? 40.082 -9.792 66.129 1.00 37.56 174 GLY A N 1
ATOM 1338 C CA . GLY A 1 174 ? 40.872 -10.965 66.457 1.00 34.71 174 GLY A CA 1
ATOM 1339 C C . GLY A 1 174 ? 42.240 -11.156 65.838 1.00 33.71 174 GLY A C 1
ATOM 1340 O O . GLY A 1 174 ? 42.825 -12.227 65.948 1.00 33.83 174 GLY A O 1
ATOM 1341 N N . ILE A 1 175 ? 42.779 -10.149 65.176 1.00 31.69 175 ILE A N 1
ATOM 1342 C CA . ILE A 1 175 ? 44.093 -10.347 64.611 1.00 29.52 175 ILE A CA 1
ATOM 1343 C C . ILE A 1 175 ? 45.169 -9.905 65.602 1.00 28.50 175 ILE A C 1
ATOM 1344 O O . ILE A 1 175 ? 45.196 -8.747 66.044 1.00 26.76 175 ILE A O 1
ATOM 1349 N N . SER A 1 176 ? 46.044 -10.834 65.971 1.00 25.84 176 SER A N 1
ATOM 1350 C CA . SER A 1 176 ? 47.131 -10.506 66.888 1.00 27.15 176 SER A CA 1
ATOM 1351 C C . SER A 1 176 ? 47.980 -9.373 66.275 1.00 26.31 176 SER A C 1
ATOM 1352 O O . SER A 1 176 ? 48.389 -9.446 65.115 1.00 25.40 176 SER A O 1
ATOM 1355 N N . ALA A 1 177 ? 48.249 -8.329 67.052 1.00 25.11 177 ALA A N 1
ATOM 1356 C CA . ALA A 1 177 ? 49.009 -7.202 66.520 1.00 25.47 177 ALA A CA 1
ATOM 1357 C C . ALA A 1 177 ? 49.708 -6.333 67.580 1.00 24.87 177 ALA A C 1
ATOM 1358 O O . ALA A 1 177 ? 49.282 -6.282 68.721 1.00 22.69 177 ALA A O 1
ATOM 1360 N N . SER A 1 178 ? 50.778 -5.646 67.185 1.00 23.17 178 SER A N 1
ATOM 1361 C CA . SER A 1 178 ? 51.488 -4.802 68.134 1.00 23.72 178 SER A CA 1
ATOM 1362 C C . SER A 1 178 ? 52.173 -3.646 67.438 1.00 22.29 178 SER A C 1
ATOM 1363 O O . SER A 1 178 ? 52.492 -3.729 66.259 1.00 22.31 178 SER A O 1
ATOM 1366 N N . VAL A 1 179 ? 52.398 -2.571 68.179 1.00 23.72 179 VAL A N 1
ATOM 1367 C CA . VAL A 1 179 ? 53.093 -1.397 67.649 1.00 23.71 179 VAL A CA 1
ATOM 1368 C C . VAL A 1 179 ? 54.575 -1.783 67.652 1.00 25.01 179 VAL A C 1
ATOM 1369 O O . VAL A 1 179 ? 55.026 -2.481 68.564 1.00 25.73 179 VAL A O 1
ATOM 1373 N N . GLN A 1 180 ? 55.318 -1.352 66.637 1.00 24.82 180 GLN A N 1
ATOM 1374 C CA . GLN A 1 180 ? 56.729 -1.710 66.501 1.00 25.37 180 GLN A CA 1
ATOM 1375 C C . GLN A 1 180 ? 57.514 -0.656 65.742 1.00 25.69 180 GLN A C 1
ATOM 1376 O O . GLN A 1 180 ? 56.989 -0.017 64.852 1.00 27.24 180 GLN A O 1
ATOM 1382 N N . PRO A 1 181 ? 58.805 -0.518 66.040 1.00 25.84 181 PRO A N 1
ATOM 1383 C CA . PRO A 1 181 ? 59.720 0.438 65.408 1.00 25.79 181 PRO A CA 1
ATOM 1384 C C . PRO A 1 181 ? 59.778 0.006 63.969 1.00 26.56 181 PRO A C 1
ATOM 1385 O O . PRO A 1 181 ? 59.386 -1.106 63.674 1.00 27.62 181 PRO A O 1
ATOM 1389 N N . ALA A 1 182 ? 60.316 0.839 63.084 1.00 26.64 182 ALA A N 1
ATOM 1390 C CA . ALA A 1 182 ? 60.357 0.503 61.666 1.00 25.59 182 ALA A CA 1
ATOM 1391 C C . ALA A 1 182 ? 61.197 -0.716 61.316 1.00 26.10 182 ALA A C 1
ATOM 1392 O O . ALA A 1 182 ? 60.784 -1.550 60.522 1.00 25.32 182 ALA A O 1
ATOM 1394 N N . GLU A 1 183 ? 62.387 -0.813 61.886 1.00 28.48 183 GLU A N 1
ATOM 1395 C CA . GLU A 1 183 ? 63.261 -1.958 61.604 1.00 29.20 183 GLU A CA 1
ATOM 1396 C C . GLU A 1 183 ? 62.597 -3.304 61.891 1.00 27.45 183 GLU A C 1
ATOM 1397 O O . GLU A 1 183 ? 62.745 -4.237 61.115 1.00 28.11 183 GLU A O 1
ATOM 1403 N N . GLU A 1 184 ? 61.857 -3.402 62.989 1.00 26.31 184 GLU A N 1
ATOM 1404 C CA . GLU A 1 184 ? 61.185 -4.660 63.346 1.00 26.18 184 GLU A CA 1
ATOM 1405 C C . GLU A 1 184 ? 59.933 -4.939 62.485 1.00 26.55 184 GLU A C 1
ATOM 1406 O O . GLU A 1 184 ? 59.687 -6.077 62.086 1.00 26.44 184 GLU A O 1
ATOM 1412 N N . ALA A 1 185 ? 59.152 -3.902 62.196 1.00 25.57 185 ALA A N 1
ATOM 1413 C CA . ALA A 1 185 ? 57.953 -4.049 61.362 1.00 23.52 185 ALA A CA 1
ATOM 1414 C C . ALA A 1 185 ? 58.330 -4.578 59.993 1.00 22.27 185 ALA A C 1
ATOM 1415 O O . ALA A 1 185 ? 57.571 -5.304 59.394 1.00 21.83 185 ALA A O 1
ATOM 1417 N N . SER A 1 186 ? 59.505 -4.188 59.499 1.00 23.56 186 SER A N 1
ATOM 1418 C CA . SER A 1 186 ? 60.005 -4.609 58.185 1.00 23.97 186 SER A CA 1
ATOM 1419 C C . SER A 1 186 ? 60.342 -6.092 58.084 1.00 23.74 186 SER A C 1
ATOM 1420 O O . SER A 1 186 ? 60.475 -6.642 56.991 1.00 24.75 186 SER A O 1
ATOM 1423 N N . ARG A 1 187 ? 60.507 -6.717 59.236 1.00 23.28 187 ARG A N 1
ATOM 1424 C CA . ARG A 1 187 ? 60.828 -8.132 59.343 1.00 23.12 187 ARG A CA 1
ATOM 1425 C C . ARG A 1 187 ? 59.499 -8.847 59.308 1.00 19.59 187 ARG A C 1
ATOM 1426 O O . ARG A 1 187 ? 58.811 -8.913 60.318 1.00 21.66 187 ARG A O 1
ATOM 1434 N N . CYS A 1 188 ? 59.140 -9.381 58.146 1.00 18.15 188 CYS A N 1
ATOM 1435 C CA . CYS A 1 188 ? 57.851 -10.044 57.980 1.00 18.43 188 CYS A CA 1
ATOM 1436 C C . CYS A 1 188 ? 57.817 -10.828 56.684 1.00 18.28 188 CYS A C 1
ATOM 1437 O O . CYS A 1 188 ? 58.800 -10.852 55.963 1.00 22.34 188 CYS A O 1
ATOM 1440 N N . ASP A 1 189 ? 56.695 -11.462 56.368 1.00 18.66 189 ASP A N 1
ATOM 1441 C CA . ASP A 1 189 ? 56.588 -12.193 55.091 1.00 19.11 189 ASP A CA 1
ATOM 1442 C C . ASP A 1 189 ? 56.010 -11.258 53.988 1.00 17.31 189 ASP A C 1
ATOM 1443 O O . ASP A 1 189 ? 56.391 -11.342 52.823 1.00 15.66 189 ASP A O 1
ATOM 1448 N N . VAL A 1 190 ? 55.102 -10.367 54.394 1.00 18.08 190 VAL A N 1
ATOM 1449 C CA . VAL A 1 190 ? 54.440 -9.395 53.519 1.00 17.09 190 VAL A CA 1
ATOM 1450 C C . VAL A 1 190 ? 54.581 -8.035 54.215 1.00 18.36 190 VAL A C 1
ATOM 1451 O O . VAL A 1 190 ? 54.119 -7.853 55.355 1.00 18.48 190 VAL A O 1
ATOM 1455 N N . LEU A 1 191 ? 55.239 -7.099 53.533 1.00 16.67 191 LEU A N 1
ATOM 1456 C CA . LEU A 1 191 ? 55.471 -5.755 54.058 1.00 18.01 191 LEU A CA 1
ATOM 1457 C C . LEU A 1 191 ? 54.704 -4.734 53.192 1.00 16.61 191 LEU A C 1
ATOM 1458 O O . LEU A 1 191 ? 54.924 -4.653 51.987 1.00 19.54 191 LEU A O 1
ATOM 1463 N N . VAL A 1 192 ? 53.806 -3.985 53.822 1.00 16.39 192 VAL A N 1
ATOM 1464 C CA . VAL A 1 192 ? 52.975 -2.976 53.167 1.00 15.02 192 VAL A CA 1
ATOM 1465 C C . VAL A 1 192 ? 53.482 -1.550 53.483 1.00 17.27 192 VAL A C 1
ATOM 1466 O O . VAL A 1 192 ? 53.256 -1.072 54.590 1.00 20.18 192 VAL A O 1
ATOM 1470 N N . THR A 1 193 ? 54.152 -0.869 52.551 1.00 17.64 193 THR A N 1
ATOM 1471 C CA . THR A 1 193 ? 54.619 0.496 52.828 1.00 16.25 193 THR A CA 1
ATOM 1472 C C . THR A 1 193 ? 53.566 1.467 52.302 1.00 17.16 193 THR A C 1
ATOM 1473 O O . THR A 1 193 ? 53.214 1.456 51.150 1.00 18.97 193 THR A O 1
ATOM 1477 N N . THR A 1 194 ? 53.086 2.346 53.159 1.00 18.05 194 THR A N 1
ATOM 1478 C CA . THR A 1 194 ? 51.988 3.203 52.791 1.00 19.45 194 THR A CA 1
ATOM 1479 C C . THR A 1 194 ? 52.211 4.693 53.108 1.00 21.04 194 THR A C 1
ATOM 1480 O O . THR A 1 194 ? 51.259 5.472 53.257 1.00 21.71 194 THR A O 1
ATOM 1484 N N . THR A 1 195 ? 53.479 5.098 53.184 1.00 20.91 195 THR A N 1
ATOM 1485 C CA . THR A 1 195 ? 53.802 6.479 53.528 1.00 21.05 195 THR A CA 1
ATOM 1486 C C . THR A 1 195 ? 53.998 7.380 52.318 1.00 22.22 195 THR A C 1
ATOM 1487 O O . THR A 1 195 ? 54.199 6.906 51.210 1.00 21.74 195 THR A O 1
ATOM 1491 N N . PRO A 1 196 ? 53.901 8.698 52.523 1.00 22.32 196 PRO A N 1
ATOM 1492 C CA . PRO A 1 196 ? 54.094 9.648 51.422 1.00 22.60 196 PRO A CA 1
ATOM 1493 C C . PRO A 1 196 ? 55.520 10.182 51.497 1.00 23.07 196 PRO A C 1
ATOM 1494 O O . PRO A 1 196 ? 55.821 11.232 50.974 1.00 22.39 196 PRO A O 1
ATOM 1498 N N . SER A 1 197 ? 56.399 9.460 52.166 1.00 23.21 197 SER A N 1
ATOM 1499 C CA . SER A 1 197 ? 57.781 9.924 52.290 1.00 24.09 197 SER A CA 1
ATOM 1500 C C . SER A 1 197 ? 58.477 10.187 50.958 1.00 25.16 197 SER A C 1
ATOM 1501 O O . SER A 1 197 ? 58.073 9.663 49.917 1.00 26.40 197 SER A O 1
ATOM 1504 N N . ARG A 1 198 ? 59.527 11.001 50.996 1.00 25.75 198 ARG A N 1
ATOM 1505 C CA . ARG A 1 198 ? 60.314 11.299 49.803 1.00 28.06 198 ARG A CA 1
ATOM 1506 C C . ARG A 1 198 ? 61.756 10.790 49.976 1.00 28.18 198 ARG A C 1
ATOM 1507 O O . ARG A 1 198 ? 62.606 11.044 49.145 1.00 28.75 198 ARG A O 1
ATOM 1515 N N . LYS A 1 199 ? 62.013 10.081 51.075 1.00 27.75 199 LYS A N 1
ATOM 1516 C CA . LYS A 1 199 ? 63.312 9.467 51.358 1.00 27.90 199 LYS A CA 1
ATOM 1517 C C . LYS A 1 199 ? 63.037 8.079 51.913 1.00 27.17 199 LYS A C 1
ATOM 1518 O O . LYS A 1 199 ? 61.980 7.827 52.492 1.00 25.66 199 LYS A O 1
ATOM 1524 N N . PRO A 1 200 ? 63.990 7.162 51.751 1.00 26.74 200 PRO A N 1
ATOM 1525 C CA . PRO A 1 200 ? 63.816 5.788 52.241 1.00 25.17 200 PRO A CA 1
ATOM 1526 C C . PRO A 1 200 ? 63.350 5.660 53.679 1.00 24.05 200 PRO A C 1
ATOM 1527 O O . PRO A 1 200 ? 63.883 6.298 54.582 1.00 23.84 200 PRO A O 1
ATOM 1531 N N . VAL A 1 201 ? 62.327 4.842 53.875 1.00 23.15 201 VAL A N 1
ATOM 1532 C CA . VAL A 1 201 ? 61.800 4.579 55.203 1.00 24.19 201 VAL A CA 1
ATOM 1533 C C . VAL A 1 201 ? 62.097 3.122 55.607 1.00 24.25 201 VAL A C 1
ATOM 1534 O O . VAL A 1 201 ? 61.920 2.727 56.752 1.00 26.23 201 VAL A O 1
ATOM 1538 N N . VAL A 1 202 ? 62.534 2.320 54.650 1.00 22.61 202 VAL A N 1
ATOM 1539 C CA . VAL A 1 202 ? 62.842 0.925 54.921 1.00 21.83 202 VAL A CA 1
ATOM 1540 C C . VAL A 1 202 ? 64.259 0.658 54.445 1.00 21.94 202 VAL A C 1
ATOM 1541 O O . VAL A 1 202 ? 64.602 0.961 53.300 1.00 22.30 202 VAL A O 1
ATOM 1545 N N . LYS A 1 203 ? 65.075 0.093 55.323 1.00 21.32 203 LYS A N 1
ATOM 1546 C CA . LYS A 1 203 ? 66.461 -0.219 54.971 1.00 24.06 203 LYS A CA 1
ATOM 1547 C C . LYS A 1 203 ? 66.588 -1.598 54.363 1.00 21.10 203 LYS A C 1
ATOM 1548 O O . LYS A 1 203 ? 65.894 -2.515 54.771 1.00 21.56 203 LYS A O 1
ATOM 1554 N N . ALA A 1 204 ? 67.475 -1.754 53.390 1.00 21.89 204 ALA A N 1
ATOM 1555 C CA . ALA A 1 204 ? 67.661 -3.063 52.766 1.00 23.89 204 ALA A CA 1
ATOM 1556 C C . ALA A 1 204 ? 68.011 -4.147 53.781 1.00 24.30 204 ALA A C 1
ATOM 1557 O O . ALA A 1 204 ? 67.412 -5.211 53.792 1.00 24.63 204 ALA A O 1
ATOM 1559 N N . GLU A 1 205 ? 68.964 -3.875 54.650 1.00 27.35 205 GLU A N 1
ATOM 1560 C CA . GLU A 1 205 ? 69.363 -4.887 55.624 1.00 29.38 205 GLU A CA 1
ATOM 1561 C C . GLU A 1 205 ? 68.227 -5.310 56.542 1.00 27.86 205 GLU A C 1
ATOM 1562 O O . GLU A 1 205 ? 68.341 -6.296 57.244 1.00 29.84 205 GLU A O 1
ATOM 1568 N N . TRP A 1 206 ? 67.126 -4.572 56.549 1.00 27.85 206 TRP A N 1
ATOM 1569 C CA . TRP A 1 206 ? 65.988 -4.947 57.383 1.00 25.20 206 TRP A CA 1
ATOM 1570 C C . TRP A 1 206 ? 65.096 -5.968 56.641 1.00 24.41 206 TRP A C 1
ATOM 1571 O O . TRP A 1 206 ? 64.272 -6.647 57.249 1.00 20.16 206 TRP A O 1
ATOM 1582 N N . VAL A 1 207 ? 65.255 -6.078 55.326 1.00 24.60 207 VAL A N 1
ATOM 1583 C CA . VAL A 1 207 ? 64.377 -6.976 54.574 1.00 25.89 207 VAL A CA 1
ATOM 1584 C C . VAL A 1 207 ? 64.933 -8.371 54.412 1.00 26.72 207 VAL A C 1
ATOM 1585 O O . VAL A 1 207 ? 66.023 -8.559 53.866 1.00 25.90 207 VAL A O 1
ATOM 1589 N N . GLU A 1 208 ? 64.162 -9.340 54.902 1.00 27.05 208 GLU A N 1
ATOM 1590 C CA . GLU A 1 208 ? 64.552 -10.740 54.825 1.00 28.87 208 GLU A CA 1
ATOM 1591 C C . GLU A 1 208 ? 64.140 -11.364 53.500 1.00 28.01 208 GLU A C 1
ATOM 1592 O O . GLU A 1 208 ? 63.241 -10.864 52.813 1.00 27.73 208 GLU A O 1
ATOM 1598 N N . GLU A 1 209 ? 64.823 -12.454 53.162 1.00 26.04 209 GLU A N 1
ATOM 1599 C CA . GLU A 1 209 ? 64.549 -13.222 51.976 1.00 24.12 209 GLU A CA 1
ATOM 1600 C C . GLU A 1 209 ? 63.079 -13.650 52.053 1.00 21.14 209 GLU A C 1
ATOM 1601 O O . GLU A 1 209 ? 62.522 -13.760 53.147 1.00 19.20 209 GLU A O 1
ATOM 1607 N N . GLY A 1 210 ? 62.463 -13.881 50.888 1.00 20.04 210 GLY A N 1
ATOM 1608 C CA . GLY A 1 210 ? 61.075 -14.321 50.826 1.00 17.31 210 GLY A CA 1
ATOM 1609 C C . GLY A 1 210 ? 60.015 -13.273 51.116 1.00 16.76 210 GLY A C 1
ATOM 1610 O O . GLY A 1 210 ? 58.808 -13.568 51.099 1.00 16.48 210 GLY A O 1
ATOM 1611 N N . THR A 1 211 ? 60.439 -12.053 51.395 1.00 14.38 211 THR A N 1
ATOM 1612 C CA . THR A 1 211 ? 59.460 -11.019 51.687 1.00 16.15 211 THR A CA 1
ATOM 1613 C C . THR A 1 211 ? 58.776 -10.490 50.426 1.00 15.61 211 THR A C 1
ATOM 1614 O O . THR A 1 211 ? 59.410 -10.306 49.379 1.00 12.72 211 THR A O 1
ATOM 1618 N N . HIS A 1 212 ? 57.467 -10.278 50.532 1.00 16.35 212 HIS A N 1
ATOM 1619 C CA . HIS A 1 212 ? 56.747 -9.662 49.442 1.00 17.32 212 HIS A CA 1
ATOM 1620 C C . HIS A 1 212 ? 56.392 -8.258 49.916 1.00 16.96 212 HIS A C 1
ATOM 1621 O O . HIS A 1 212 ? 55.762 -8.105 50.946 1.00 19.06 212 HIS A O 1
ATOM 1628 N N . ILE A 1 213 ? 56.768 -7.239 49.154 1.00 18.40 213 ILE A N 1
ATOM 1629 C CA . ILE A 1 213 ? 56.483 -5.873 49.549 1.00 15.95 213 ILE A CA 1
ATOM 1630 C C . ILE A 1 213 ? 55.415 -5.204 48.681 1.00 16.67 213 ILE A C 1
ATOM 1631 O O . ILE A 1 213 ? 55.532 -5.136 47.449 1.00 17.20 213 ILE A O 1
ATOM 1636 N N . ASN A 1 214 ? 54.354 -4.746 49.320 1.00 14.06 214 ASN A N 1
ATOM 1637 C CA . ASN A 1 214 ? 53.360 -4.011 48.578 1.00 15.31 214 ASN A CA 1
ATOM 1638 C C . ASN A 1 214 ? 53.852 -2.578 48.773 1.00 16.01 214 ASN A C 1
ATOM 1639 O O . ASN A 1 214 ? 53.736 -2.037 49.879 1.00 16.83 214 ASN A O 1
ATOM 1644 N N . ALA A 1 215 ? 54.474 -1.996 47.746 1.00 14.95 215 ALA A N 1
ATOM 1645 C CA . ALA A 1 215 ? 54.976 -0.613 47.847 1.00 14.26 215 ALA A CA 1
ATOM 1646 C C . ALA A 1 215 ? 53.867 0.289 47.305 1.00 16.59 215 ALA A C 1
ATOM 1647 O O . ALA A 1 215 ? 53.741 0.454 46.082 1.00 15.01 215 ALA A O 1
ATOM 1649 N N . ILE A 1 216 ? 53.067 0.859 48.218 1.00 17.28 216 ILE A N 1
ATOM 1650 C CA . ILE A 1 216 ? 51.893 1.677 47.861 1.00 16.34 216 ILE A CA 1
ATOM 1651 C C . ILE A 1 216 ? 52.004 3.208 47.951 1.00 18.17 216 ILE A C 1
ATOM 1652 O O . ILE A 1 216 ? 51.374 3.929 47.171 1.00 17.49 216 ILE A O 1
ATOM 1657 N N . GLY A 1 217 ? 52.766 3.703 48.925 1.00 17.44 217 GLY A N 1
ATOM 1658 C CA . GLY A 1 217 ? 52.862 5.124 49.150 1.00 15.82 217 GLY A CA 1
ATOM 1659 C C . GLY A 1 217 ? 53.296 6.047 48.032 1.00 19.16 217 GLY A C 1
ATOM 1660 O O . GLY A 1 217 ? 52.695 7.110 47.850 1.00 19.39 217 GLY A O 1
ATOM 1661 N N . ALA A 1 218 ? 54.341 5.656 47.307 1.00 21.06 218 ALA A N 1
ATOM 1662 C CA . ALA A 1 218 ? 54.895 6.456 46.231 1.00 23.80 218 ALA A CA 1
ATOM 1663 C C . ALA A 1 218 ? 54.009 6.536 44.992 1.00 27.19 218 ALA A C 1
ATOM 1664 O O . ALA A 1 218 ? 53.717 5.523 44.357 1.00 28.08 218 ALA A O 1
ATOM 1666 N N . ASP A 1 219 ? 53.605 7.742 44.620 1.00 31.03 219 ASP A N 1
ATOM 1667 C CA . ASP A 1 219 ? 52.749 7.883 43.439 1.00 35.51 219 ASP A CA 1
ATOM 1668 C C . ASP A 1 219 ? 52.937 9.201 42.681 1.00 35.59 219 ASP A C 1
ATOM 1669 O O . ASP A 1 219 ? 52.100 9.556 41.847 1.00 36.87 219 ASP A O 1
ATOM 1674 N N . GLY A 1 220 ? 53.984 9.947 43.008 1.00 35.41 220 GLY A N 1
ATOM 1675 C CA . GLY A 1 220 ? 54.255 11.187 42.314 1.00 32.46 220 GLY A CA 1
ATOM 1676 C C . GLY A 1 220 ? 55.757 11.328 42.161 1.00 32.51 220 GLY A C 1
ATOM 1677 O O . GLY A 1 220 ? 56.527 10.686 42.876 1.00 34.04 220 GLY A O 1
ATOM 1678 N N . PRO A 1 221 ? 56.223 12.151 41.225 1.00 31.46 221 PRO A N 1
ATOM 1679 C CA . PRO A 1 221 ? 57.668 12.326 41.039 1.00 29.30 221 PRO A CA 1
ATOM 1680 C C . PRO A 1 221 ? 58.419 12.604 42.338 1.00 28.11 221 PRO A C 1
ATOM 1681 O O . PRO A 1 221 ? 57.984 13.423 43.145 1.00 25.36 221 PRO A O 1
ATOM 1685 N N . GLY A 1 222 ? 59.550 11.921 42.542 1.00 28.03 222 GLY A N 1
ATOM 1686 C CA . GLY A 1 222 ? 60.331 12.152 43.751 1.00 25.92 222 GLY A CA 1
ATOM 1687 C C . GLY A 1 222 ? 59.869 11.407 44.992 1.00 27.04 222 GLY A C 1
ATOM 1688 O O . GLY A 1 222 ? 60.617 11.332 45.976 1.00 28.49 222 GLY A O 1
ATOM 1689 N N . LYS A 1 223 ? 58.637 10.895 44.997 1.00 26.27 223 LYS A N 1
ATOM 1690 C CA . LYS A 1 223 ? 58.193 10.105 46.145 1.00 26.94 223 LYS A CA 1
ATOM 1691 C C . LYS A 1 223 ? 59.040 8.834 46.070 1.00 25.03 223 LYS A C 1
ATOM 1692 O O . LYS A 1 223 ? 59.384 8.381 44.966 1.00 21.19 223 LYS A O 1
ATOM 1698 N N . GLN A 1 224 ? 59.379 8.285 47.240 1.00 23.85 224 GLN A N 1
ATOM 1699 C CA . GLN A 1 224 ? 60.206 7.083 47.336 1.00 23.96 224 GLN A CA 1
ATOM 1700 C C . GLN A 1 224 ? 60.230 6.529 48.766 1.00 23.92 224 GLN A C 1
ATOM 1701 O O . GLN A 1 224 ? 60.594 7.259 49.690 1.00 25.21 224 GLN A O 1
ATOM 1707 N N . GLU A 1 225 ? 59.869 5.260 48.965 1.00 21.26 225 GLU A N 1
ATOM 1708 C CA . GLU A 1 225 ? 59.870 4.691 50.325 1.00 21.40 225 GLU A CA 1
ATOM 1709 C C . GLU A 1 225 ? 60.921 3.618 50.606 1.00 21.40 225 GLU A C 1
ATOM 1710 O O . GLU A 1 225 ? 61.194 3.290 51.782 1.00 19.91 225 GLU A O 1
ATOM 1716 N N . LEU A 1 226 ? 61.507 3.072 49.546 1.00 18.93 226 LEU A N 1
ATOM 1717 C CA . LEU A 1 226 ? 62.451 1.987 49.707 1.00 19.51 226 LEU A CA 1
ATOM 1718 C C . LEU A 1 226 ? 63.879 2.287 49.380 1.00 19.40 226 LEU A C 1
ATOM 1719 O O . LEU A 1 226 ? 64.168 2.965 48.399 1.00 16.93 226 LEU A O 1
ATOM 1724 N N . ASP A 1 227 ? 64.753 1.766 50.244 1.00 18.78 227 ASP A N 1
ATOM 1725 C CA . ASP A 1 227 ? 66.200 1.829 50.087 1.00 18.02 227 ASP A CA 1
ATOM 1726 C C . ASP A 1 227 ? 66.323 1.297 48.681 1.00 17.36 227 ASP A C 1
ATOM 1727 O O . ASP A 1 227 ? 65.786 0.250 48.389 1.00 17.94 227 ASP A O 1
ATOM 1732 N N . VAL A 1 228 ? 67.029 1.995 47.812 1.00 19.48 228 VAL A N 1
ATOM 1733 C CA . VAL A 1 228 ? 67.182 1.519 46.452 1.00 20.66 228 VAL A CA 1
ATOM 1734 C C . VAL A 1 228 ? 67.853 0.135 46.395 1.00 22.44 228 VAL A C 1
ATOM 1735 O O . VAL A 1 228 ? 67.615 -0.633 45.460 1.00 23.47 228 VAL A O 1
ATOM 1739 N N . GLU A 1 229 ? 68.672 -0.214 47.390 1.00 22.53 229 GLU A N 1
ATOM 1740 C CA . GLU A 1 229 ? 69.336 -1.526 47.368 1.00 21.55 229 GLU A CA 1
ATOM 1741 C C . GLU A 1 229 ? 68.316 -2.673 47.422 1.00 23.10 229 GLU A C 1
ATOM 1742 O O . GLU A 1 229 ? 68.634 -3.804 47.058 1.00 23.21 229 GLU A O 1
ATOM 1748 N N . ILE A 1 230 ? 67.109 -2.394 47.914 1.00 21.73 230 ILE A N 1
ATOM 1749 C CA . ILE A 1 230 ? 66.065 -3.417 47.965 1.00 21.82 230 ILE A CA 1
ATOM 1750 C C . ILE A 1 230 ? 65.619 -3.650 46.525 1.00 22.94 230 ILE A C 1
ATOM 1751 O O . ILE A 1 230 ? 65.413 -4.781 46.116 1.00 24.78 230 ILE A O 1
ATOM 1756 N N . LEU A 1 231 ? 65.491 -2.572 45.754 1.00 23.00 231 LEU A N 1
ATOM 1757 C CA . LEU A 1 231 ? 65.056 -2.667 44.362 1.00 22.87 231 LEU A CA 1
ATOM 1758 C C . LEU A 1 231 ? 65.998 -3.522 43.526 1.00 23.53 231 LEU A C 1
ATOM 1759 O O . LEU A 1 231 ? 65.552 -4.389 42.761 1.00 23.72 231 LEU A O 1
ATOM 1764 N N . LYS A 1 232 ? 67.295 -3.284 43.679 1.00 23.11 232 LYS A N 1
ATOM 1765 C CA . LYS A 1 232 ? 68.324 -4.029 42.932 1.00 24.54 232 LYS A CA 1
ATOM 1766 C C . LYS A 1 232 ? 68.258 -5.549 43.108 1.00 24.70 232 LYS A C 1
ATOM 1767 O O . LYS A 1 232 ? 68.559 -6.323 42.205 1.00 26.19 232 LYS A O 1
ATOM 1773 N N . LYS A 1 233 ? 67.863 -5.941 44.307 1.00 26.05 233 LYS A N 1
ATOM 1774 C CA . LYS A 1 233 ? 67.812 -7.332 44.750 1.00 27.92 233 LYS A CA 1
ATOM 1775 C C . LYS A 1 233 ? 66.442 -8.002 44.631 1.00 27.00 233 LYS A C 1
ATOM 1776 O O . LYS A 1 233 ? 66.269 -9.139 45.087 1.00 27.46 233 LYS A O 1
ATOM 1782 N N . ALA A 1 234 ? 65.485 -7.334 43.984 1.00 23.69 234 ALA A N 1
ATOM 1783 C CA . ALA A 1 234 ? 64.138 -7.892 43.945 1.00 21.79 234 ALA A CA 1
ATOM 1784 C C . ALA A 1 234 ? 63.507 -8.066 42.576 1.00 21.57 234 ALA A C 1
ATOM 1785 O O . ALA A 1 234 ? 63.954 -7.494 41.583 1.00 21.73 234 ALA A O 1
ATOM 1787 N N . LYS A 1 235 ? 62.469 -8.898 42.534 1.00 19.67 235 LYS A N 1
ATOM 1788 C CA . LYS A 1 235 ? 61.693 -9.084 41.329 1.00 18.95 235 LYS A CA 1
ATOM 1789 C C . LYS A 1 235 ? 60.591 -8.000 41.479 1.00 19.73 235 LYS A C 1
ATOM 1790 O O . LYS A 1 235 ? 59.694 -8.082 42.344 1.00 19.50 235 LYS A O 1
ATOM 1796 N N . ILE A 1 236 ? 60.690 -6.967 40.661 1.00 19.46 236 ILE A N 1
ATOM 1797 C CA . ILE A 1 236 ? 59.749 -5.855 40.723 1.00 19.33 236 ILE A CA 1
ATOM 1798 C C . ILE A 1 236 ? 58.566 -6.059 39.774 1.00 17.89 236 ILE A C 1
ATOM 1799 O O . ILE A 1 236 ? 58.732 -6.305 38.595 1.00 16.88 236 ILE A O 1
ATOM 1804 N N . VAL A 1 237 ? 57.366 -5.967 40.304 1.00 19.06 237 VAL A N 1
ATOM 1805 C CA . VAL A 1 237 ? 56.193 -6.117 39.471 1.00 19.28 237 VAL A CA 1
ATOM 1806 C C . VAL A 1 237 ? 55.395 -4.815 39.581 1.00 19.41 237 VAL A C 1
ATOM 1807 O O . VAL A 1 237 ? 54.856 -4.484 40.647 1.00 18.40 237 VAL A O 1
ATOM 1811 N N . VAL A 1 238 ? 55.320 -4.074 38.477 1.00 16.55 238 VAL A N 1
ATOM 1812 C CA . VAL A 1 238 ? 54.599 -2.828 38.532 1.00 17.62 238 VAL A CA 1
ATOM 1813 C C . VAL A 1 238 ? 53.135 -2.914 38.094 1.00 18.68 238 VAL A C 1
ATOM 1814 O O . VAL A 1 238 ? 52.631 -3.914 37.601 1.00 17.85 238 VAL A O 1
ATOM 1818 N N . ASP A 1 239 ? 52.487 -1.788 38.322 1.00 19.02 239 ASP A N 1
ATOM 1819 C CA . ASP A 1 239 ? 51.114 -1.475 38.026 1.00 18.57 239 ASP A CA 1
ATOM 1820 C C . ASP A 1 239 ? 50.978 -1.248 36.528 1.00 20.16 239 ASP A C 1
ATOM 1821 O O . ASP A 1 239 ? 50.213 -1.878 35.807 1.00 20.63 239 ASP A O 1
ATOM 1826 N N . ASP A 1 240 ? 51.721 -0.247 36.106 1.00 18.36 240 ASP A N 1
ATOM 1827 C CA . ASP A 1 240 ? 51.733 0.211 34.757 1.00 20.79 240 ASP A CA 1
ATOM 1828 C C . ASP A 1 240 ? 53.147 0.651 34.631 1.00 21.93 240 ASP A C 1
ATOM 1829 O O . ASP A 1 240 ? 53.630 1.438 35.440 1.00 22.59 240 ASP A O 1
ATOM 1834 N N . LEU A 1 241 ? 53.840 0.137 33.644 1.00 22.03 241 LEU A N 1
ATOM 1835 C CA . LEU A 1 241 ? 55.225 0.502 33.502 1.00 24.92 241 LEU A CA 1
ATOM 1836 C C . LEU A 1 241 ? 55.468 2.015 33.466 1.00 25.29 241 LEU A C 1
ATOM 1837 O O . LEU A 1 241 ? 56.273 2.536 34.254 1.00 25.31 241 LEU A O 1
ATOM 1842 N N . GLU A 1 242 ? 54.778 2.736 32.586 1.00 24.92 242 GLU A N 1
ATOM 1843 C CA . GLU A 1 242 ? 55.027 4.170 32.491 1.00 24.80 242 GLU A CA 1
ATOM 1844 C C . GLU A 1 242 ? 54.657 5.001 33.724 1.00 22.69 242 GLU A C 1
ATOM 1845 O O . GLU A 1 242 ? 55.359 5.954 34.064 1.00 18.94 242 GLU A O 1
ATOM 1851 N N . GLN A 1 243 ? 53.580 4.639 34.414 1.00 21.20 243 GLN A N 1
ATOM 1852 C CA . GLN A 1 243 ? 53.215 5.381 35.617 1.00 20.19 243 GLN A CA 1
ATOM 1853 C C . GLN A 1 243 ? 54.201 5.091 36.762 1.00 20.25 243 GLN A C 1
ATOM 1854 O O . GLN A 1 243 ? 54.424 5.948 37.628 1.00 18.89 243 GLN A O 1
ATOM 1860 N N . ALA A 1 244 ? 54.786 3.899 36.779 1.00 19.67 244 ALA A N 1
ATOM 1861 C CA . ALA A 1 244 ? 55.733 3.572 37.844 1.00 20.52 244 ALA A CA 1
ATOM 1862 C C . ALA A 1 244 ? 56.977 4.432 37.611 1.00 22.38 244 ALA A C 1
ATOM 1863 O O . ALA A 1 244 ? 57.446 5.110 38.543 1.00 22.68 244 ALA A O 1
ATOM 1865 N N . LYS A 1 245 ? 57.479 4.435 36.372 1.00 23.38 245 LYS A N 1
ATOM 1866 C CA . LYS A 1 245 ? 58.647 5.245 35.983 1.00 26.08 245 LYS A CA 1
ATOM 1867 C C . LYS A 1 245 ? 58.513 6.696 36.478 1.00 27.39 245 LYS A C 1
ATOM 1868 O O . LYS A 1 245 ? 59.393 7.227 37.139 1.00 28.98 245 LYS A O 1
ATOM 1874 N N . HIS A 1 246 ? 57.401 7.330 36.128 1.00 25.82 246 HIS A N 1
ATOM 1875 C CA . HIS A 1 246 ? 57.122 8.707 36.493 1.00 25.10 246 HIS A CA 1
ATOM 1876 C C . HIS A 1 246 ? 56.890 8.997 37.993 1.00 24.70 246 HIS A C 1
ATOM 1877 O O . HIS A 1 246 ? 57.422 9.969 38.545 1.00 24.68 246 HIS A O 1
ATOM 1884 N N . GLY A 1 247 ? 56.092 8.165 38.653 1.00 23.26 247 GLY A N 1
ATOM 1885 C CA . GLY A 1 247 ? 55.817 8.404 40.053 1.00 21.40 247 GLY A CA 1
ATOM 1886 C C . GLY A 1 247 ? 55.664 7.226 41.009 1.00 20.10 247 GLY A C 1
ATOM 1887 O O . GLY A 1 247 ? 55.267 7.435 42.151 1.00 22.44 247 GLY A O 1
ATOM 1888 N N . GLY A 1 248 ? 55.976 6.012 40.580 1.00 18.50 248 GLY A N 1
ATOM 1889 C CA . GLY A 1 248 ? 55.855 4.860 41.472 1.00 19.91 248 GLY A CA 1
ATOM 1890 C C . GLY A 1 248 ? 57.040 4.686 42.423 1.00 19.55 248 GLY A C 1
ATOM 1891 O O . GLY A 1 248 ? 57.920 5.518 42.453 1.00 17.90 248 GLY A O 1
ATOM 1892 N N . GLU A 1 249 ? 57.080 3.604 43.194 1.00 19.66 249 GLU A N 1
ATOM 1893 C CA . GLU A 1 249 ? 58.189 3.424 44.112 1.00 19.52 249 GLU A CA 1
ATOM 1894 C C . GLU A 1 249 ? 59.526 3.438 43.357 1.00 19.49 249 GLU A C 1
ATOM 1895 O O . GLU A 1 249 ? 60.563 3.851 43.922 1.00 18.98 249 GLU A O 1
ATOM 1901 N N . ILE A 1 250 ? 59.524 3.025 42.091 1.00 16.51 250 ILE A N 1
ATOM 1902 C CA . ILE A 1 250 ? 60.789 3.026 41.356 1.00 17.56 250 ILE A CA 1
ATOM 1903 C C . ILE A 1 250 ? 61.165 4.345 40.652 1.00 19.89 250 ILE A C 1
ATOM 1904 O O . ILE A 1 250 ? 62.230 4.398 40.034 1.00 20.74 250 ILE A O 1
ATOM 1909 N N . ASN A 1 251 ? 60.346 5.403 40.735 1.00 19.50 251 ASN A N 1
ATOM 1910 C CA . ASN A 1 251 ? 60.686 6.616 39.952 1.00 21.30 251 ASN A CA 1
ATOM 1911 C C . ASN A 1 251 ? 62.065 7.255 40.183 1.00 20.47 251 ASN A C 1
ATOM 1912 O O . ASN A 1 251 ? 62.786 7.498 39.216 1.00 21.09 251 ASN A O 1
ATOM 1917 N N . VAL A 1 252 ? 62.451 7.470 41.439 1.00 21.25 252 VAL A N 1
ATOM 1918 C CA . VAL A 1 252 ? 63.759 8.070 41.787 1.00 23.74 252 VAL A CA 1
ATOM 1919 C C . VAL A 1 252 ? 64.910 7.194 41.281 1.00 24.13 252 VAL A C 1
ATOM 1920 O O . VAL A 1 252 ? 65.867 7.676 40.656 1.00 25.32 252 VAL A O 1
ATOM 1924 N N . ALA A 1 253 ? 64.800 5.889 41.514 1.00 24.36 253 ALA A N 1
ATOM 1925 C CA . ALA A 1 253 ? 65.819 4.960 41.079 1.00 22.83 253 ALA A CA 1
ATOM 1926 C C . ALA A 1 253 ? 66.024 4.998 39.583 1.00 23.78 253 ALA A C 1
ATOM 1927 O O . ALA A 1 253 ? 67.166 5.050 39.109 1.00 23.75 253 ALA A O 1
ATOM 1929 N N . VAL A 1 254 ? 64.925 4.959 38.833 1.00 23.16 254 VAL A N 1
ATOM 1930 C CA . VAL A 1 254 ? 65.001 4.984 37.367 1.00 22.89 254 VAL A CA 1
ATOM 1931 C C . VAL A 1 254 ? 65.569 6.326 36.905 1.00 24.69 254 VAL A C 1
ATOM 1932 O O . VAL A 1 254 ? 66.457 6.377 36.059 1.00 24.24 254 VAL A O 1
ATOM 1936 N N . SER A 1 255 ? 65.057 7.406 37.478 1.00 26.15 255 SER A N 1
ATOM 1937 C CA . SER A 1 255 ? 65.522 8.746 37.134 1.00 29.02 255 SER A CA 1
ATOM 1938 C C . SER A 1 255 ? 67.006 8.986 37.429 1.00 30.26 255 SER A C 1
ATOM 1939 O O . SER A 1 255 ? 67.683 9.678 36.676 1.00 31.26 255 SER A O 1
ATOM 1942 N N . LYS A 1 256 ? 67.508 8.441 38.533 1.00 30.77 256 LYS A N 1
ATOM 1943 C CA . LYS A 1 256 ? 68.905 8.635 38.879 1.00 30.12 256 LYS A CA 1
ATOM 1944 C C . LYS A 1 256 ? 69.778 7.559 38.247 1.00 30.25 256 LYS A C 1
ATOM 1945 O O . LYS A 1 256 ? 70.992 7.497 38.470 1.00 30.34 256 LYS A O 1
ATOM 1951 N N . GLY A 1 257 ? 69.130 6.707 37.459 1.00 30.53 257 GLY A N 1
ATOM 1952 C CA . GLY A 1 257 ? 69.826 5.658 36.732 1.00 29.17 257 GLY A CA 1
ATOM 1953 C C . GLY A 1 257 ? 70.308 4.426 37.466 1.00 29.23 257 GLY A C 1
ATOM 1954 O O . GLY A 1 257 ? 71.095 3.662 36.918 1.00 29.31 257 GLY A O 1
ATOM 1955 N N . VAL A 1 258 ? 69.841 4.217 38.688 1.00 30.34 258 VAL A N 1
ATOM 1956 C CA . VAL A 1 258 ? 70.261 3.061 39.448 1.00 31.42 258 VAL A CA 1
ATOM 1957 C C . VAL A 1 258 ? 69.757 1.776 38.799 1.00 32.34 258 VAL A C 1
ATOM 1958 O O . VAL A 1 258 ? 70.541 0.863 38.524 1.00 33.14 258 VAL A O 1
ATOM 1962 N N . ILE A 1 259 ? 68.460 1.691 38.543 1.00 32.35 259 ILE A N 1
ATOM 1963 C CA . ILE A 1 259 ? 67.945 0.513 37.868 1.00 33.57 259 ILE A CA 1
ATOM 1964 C C . ILE A 1 259 ? 67.362 0.908 36.519 1.00 35.02 259 ILE A C 1
ATOM 1965 O O . ILE A 1 259 ? 66.997 2.069 36.291 1.00 35.88 259 ILE A O 1
ATOM 1970 N N . GLY A 1 260 ? 67.286 -0.054 35.613 1.00 35.23 260 GLY A N 1
ATOM 1971 C CA . GLY A 1 260 ? 66.736 0.229 34.306 1.00 35.79 260 GLY A CA 1
ATOM 1972 C C . GLY A 1 260 ? 65.420 -0.491 34.112 1.00 37.82 260 GLY A C 1
ATOM 1973 O O . GLY A 1 260 ? 64.807 -0.961 35.073 1.00 33.93 260 GLY A O 1
ATOM 1974 N N . VAL A 1 261 ? 64.982 -0.586 32.860 1.00 40.87 261 VAL A N 1
ATOM 1975 C CA . VAL A 1 261 ? 63.723 -1.256 32.569 1.00 43.29 261 VAL A CA 1
ATOM 1976 C C . VAL A 1 261 ? 63.878 -2.763 32.555 1.00 43.43 261 VAL A C 1
ATOM 1977 O O . VAL A 1 261 ? 62.901 -3.494 32.675 1.00 43.76 261 VAL A O 1
ATOM 1981 N N . GLU A 1 262 ? 65.095 -3.242 32.380 1.00 44.57 262 GLU A N 1
ATOM 1982 C CA . GLU A 1 262 ? 65.260 -4.670 32.411 1.00 45.91 262 GLU A CA 1
ATOM 1983 C C . GLU A 1 262 ? 65.085 -5.086 33.862 1.00 44.83 262 GLU A C 1
ATOM 1984 O O . GLU A 1 262 ? 64.768 -6.240 34.169 1.00 46.38 262 GLU A O 1
ATOM 1990 N N . ASP A 1 263 ? 65.241 -4.123 34.758 1.00 41.21 263 ASP A N 1
ATOM 1991 C CA . ASP A 1 263 ? 65.086 -4.411 36.158 1.00 37.88 263 ASP A CA 1
ATOM 1992 C C . ASP A 1 263 ? 63.621 -4.578 36.555 1.00 35.95 263 ASP A C 1
ATOM 1993 O O . ASP A 1 263 ? 63.313 -4.926 37.702 1.00 36.17 263 ASP A O 1
ATOM 1998 N N . VAL A 1 264 ? 62.709 -4.321 35.634 1.00 31.62 264 VAL A N 1
ATOM 1999 C CA . VAL A 1 264 ? 61.306 -4.509 35.969 1.00 29.99 264 VAL A CA 1
ATOM 2000 C C . VAL A 1 264 ? 60.937 -5.840 35.348 1.00 29.71 264 VAL A C 1
ATOM 2001 O O . VAL A 1 264 ? 61.102 -6.049 34.142 1.00 29.45 264 VAL A O 1
ATOM 2005 N N . HIS A 1 265 ? 60.444 -6.741 36.182 1.00 27.55 265 HIS A N 1
ATOM 2006 C CA . HIS A 1 265 ? 60.102 -8.070 35.718 1.00 28.21 265 HIS A CA 1
ATOM 2007 C C . HIS A 1 265 ? 58.801 -8.214 34.911 1.00 26.33 265 HIS A C 1
ATOM 2008 O O . HIS A 1 265 ? 58.763 -8.919 33.895 1.00 26.02 265 HIS A O 1
ATOM 2015 N N . ALA A 1 266 ? 57.739 -7.567 35.367 1.00 24.29 266 ALA A N 1
ATOM 2016 C CA . ALA A 1 266 ? 56.465 -7.691 34.683 1.00 22.93 266 ALA A CA 1
ATOM 2017 C C . ALA A 1 266 ? 55.488 -6.681 35.252 1.00 21.33 266 ALA A C 1
ATOM 2018 O O . ALA A 1 266 ? 55.820 -5.991 36.199 1.00 23.03 266 ALA A O 1
ATOM 2020 N N . THR A 1 267 ? 54.299 -6.589 34.668 1.00 19.32 267 THR A N 1
ATOM 2021 C CA . THR A 1 267 ? 53.237 -5.739 35.205 1.00 19.01 267 THR A CA 1
ATOM 2022 C C . THR A 1 267 ? 52.383 -6.790 35.927 1.00 18.13 267 THR A C 1
ATOM 2023 O O . THR A 1 267 ? 52.484 -7.979 35.647 1.00 20.33 267 THR A O 1
ATOM 2027 N N . ILE A 1 268 ? 51.546 -6.377 36.858 1.00 18.90 268 ILE A N 1
ATOM 2028 C CA . ILE A 1 268 ? 50.729 -7.343 37.581 1.00 18.30 268 ILE A CA 1
ATOM 2029 C C . ILE A 1 268 ? 49.721 -8.050 36.654 1.00 19.01 268 ILE A C 1
ATOM 2030 O O . ILE A 1 268 ? 49.367 -9.205 36.891 1.00 17.13 268 ILE A O 1
ATOM 2035 N N . GLY A 1 269 ? 49.277 -7.350 35.595 1.00 21.12 269 GLY A N 1
ATOM 2036 C CA . GLY A 1 269 ? 48.331 -7.908 34.637 1.00 18.97 269 GLY A CA 1
ATOM 2037 C C . GLY A 1 269 ? 48.992 -9.039 33.866 1.00 21.34 269 GLY A C 1
ATOM 2038 O O . GLY A 1 269 ? 48.388 -10.076 33.590 1.00 21.01 269 GLY A O 1
ATOM 2039 N N . GLU A 1 270 ? 50.251 -8.856 33.512 1.00 21.56 270 GLU A N 1
ATOM 2040 C CA . GLU A 1 270 ? 50.925 -9.898 32.790 1.00 23.14 270 GLU A CA 1
ATOM 2041 C C . GLU A 1 270 ? 51.008 -11.145 33.645 1.00 22.61 270 GLU A C 1
ATOM 2042 O O . GLU A 1 270 ? 50.844 -12.252 33.134 1.00 22.21 270 GLU A O 1
ATOM 2048 N N . VAL A 1 271 ? 51.247 -10.975 34.944 1.00 22.34 271 VAL A N 1
ATOM 2049 C CA . VAL A 1 271 ? 51.334 -12.137 35.819 1.00 21.33 271 VAL A CA 1
ATOM 2050 C C . VAL A 1 271 ? 49.975 -12.801 35.952 1.00 22.28 271 VAL A C 1
ATOM 2051 O O . VAL A 1 271 ? 49.848 -14.021 35.859 1.00 22.43 271 VAL A O 1
ATOM 2055 N N . ILE A 1 272 ? 48.952 -11.998 36.161 1.00 21.43 272 ILE A N 1
ATOM 2056 C CA . ILE A 1 272 ? 47.643 -12.558 36.318 1.00 22.42 272 ILE A CA 1
ATOM 2057 C C . ILE A 1 272 ? 47.227 -13.283 35.031 1.00 24.21 272 ILE A C 1
ATOM 2058 O O . ILE A 1 272 ? 46.640 -14.359 35.081 1.00 24.00 272 ILE A O 1
ATOM 2063 N N . ALA A 1 273 ? 47.565 -12.697 33.886 1.00 23.72 273 ALA A N 1
ATOM 2064 C CA . ALA A 1 273 ? 47.210 -13.274 32.607 1.00 23.29 273 ALA A CA 1
ATOM 2065 C C . ALA A 1 273 ? 48.099 -14.450 32.176 1.00 23.22 273 ALA A C 1
ATOM 2066 O O . ALA A 1 273 ? 47.821 -15.103 31.196 1.00 20.47 273 ALA A O 1
ATOM 2068 N N . GLY A 1 274 ? 49.166 -14.734 32.906 1.00 22.53 274 GLY A N 1
ATOM 2069 C CA . GLY A 1 274 ? 50.002 -15.848 32.498 1.00 22.91 274 GLY A CA 1
ATOM 2070 C C . GLY A 1 274 ? 51.030 -15.506 31.438 1.00 23.36 274 GLY A C 1
ATOM 2071 O O . GLY A 1 274 ? 51.624 -16.404 30.840 1.00 25.75 274 GLY A O 1
ATOM 2072 N N . LEU A 1 275 ? 51.261 -14.223 31.205 1.00 22.08 275 LEU A N 1
ATOM 2073 C CA . LEU A 1 275 ? 52.233 -13.803 30.198 1.00 23.60 275 LEU A CA 1
ATOM 2074 C C . LEU A 1 275 ? 53.644 -13.769 30.766 1.00 24.38 275 LEU A C 1
ATOM 2075 O O . LEU A 1 275 ? 54.624 -13.814 30.015 1.00 25.32 275 LEU A O 1
ATOM 2080 N N . LYS A 1 276 ? 53.732 -13.651 32.094 1.00 24.09 276 LYS A N 1
ATOM 2081 C CA . LYS A 1 276 ? 55.008 -13.642 32.800 1.00 24.19 276 LYS A CA 1
ATOM 2082 C C . LYS A 1 276 ? 54.801 -14.371 34.116 1.00 25.79 276 LYS A C 1
ATOM 2083 O O . LYS A 1 276 ? 53.733 -14.325 34.715 1.00 24.94 276 LYS A O 1
ATOM 2089 N N . ASP A 1 277 ? 55.853 -15.010 34.589 1.00 27.74 277 ASP A N 1
ATOM 2090 C CA . ASP A 1 277 ? 55.793 -15.730 35.845 1.00 30.12 277 ASP A CA 1
ATOM 2091 C C . ASP A 1 277 ? 55.729 -14.736 37.012 1.00 29.82 277 ASP A C 1
ATOM 2092 O O . ASP A 1 277 ? 56.124 -13.569 36.890 1.00 26.48 277 ASP A O 1
ATOM 2097 N N . GLY A 1 278 ? 55.180 -15.188 38.131 1.00 28.88 278 GLY A N 1
ATOM 2098 C CA . GLY A 1 278 ? 55.128 -14.334 39.292 1.00 30.43 278 GLY A CA 1
ATOM 2099 C C . GLY A 1 278 ? 56.305 -14.778 40.143 1.00 30.60 278 GLY A C 1
ATOM 2100 O O . GLY A 1 278 ? 57.439 -14.874 39.681 1.00 30.21 278 GLY A O 1
ATOM 2101 N N . ARG A 1 279 ? 56.041 -15.055 41.399 1.00 31.99 279 ARG A N 1
ATOM 2102 C CA . ARG A 1 279 ? 57.088 -15.511 42.293 1.00 33.63 279 ARG A CA 1
ATOM 2103 C C . ARG A 1 279 ? 57.548 -16.882 41.781 1.00 35.10 279 ARG A C 1
ATOM 2104 O O . ARG A 1 279 ? 56.707 -17.720 41.436 1.00 33.69 279 ARG A O 1
ATOM 2112 N N . GLU A 1 280 ? 58.860 -17.104 41.698 1.00 34.95 280 GLU A N 1
ATOM 2113 C CA . GLU A 1 280 ? 59.357 -18.402 41.250 1.00 38.44 280 GLU A CA 1
ATOM 2114 C C . GLU A 1 280 ? 60.160 -19.177 42.304 1.00 37.11 280 GLU A C 1
ATOM 2115 O O . GLU A 1 280 ? 60.348 -20.374 42.170 1.00 39.11 280 GLU A O 1
ATOM 2121 N N . SER A 1 281 ? 60.641 -18.509 43.346 1.00 35.43 281 SER A N 1
ATOM 2122 C CA . SER A 1 281 ? 61.390 -19.197 44.399 1.00 33.73 281 SER A CA 1
ATOM 2123 C C . SER A 1 281 ? 60.964 -18.658 45.740 1.00 32.22 281 SER A C 1
ATOM 2124 O O . SER A 1 281 ? 60.324 -17.627 45.814 1.00 32.18 281 SER A O 1
ATOM 2127 N N . ASP A 1 282 ? 61.341 -19.351 46.803 1.00 30.99 282 ASP A N 1
ATOM 2128 C CA . ASP A 1 282 ? 60.988 -18.919 48.128 1.00 29.53 282 ASP A CA 1
ATOM 2129 C C . ASP A 1 282 ? 61.925 -17.860 48.658 1.00 26.69 282 ASP A C 1
ATOM 2130 O O . ASP A 1 282 ? 61.560 -17.085 49.519 1.00 24.90 282 ASP A O 1
ATOM 2135 N N . GLU A 1 283 ? 63.141 -17.850 48.147 1.00 26.73 283 GLU A N 1
ATOM 2136 C CA . GLU A 1 283 ? 64.168 -16.924 48.595 1.00 26.29 283 GLU A CA 1
ATOM 2137 C C . GLU A 1 283 ? 63.979 -15.496 48.109 1.00 24.58 283 GLU A C 1
ATOM 2138 O O . GLU A 1 283 ? 64.194 -14.543 48.851 1.00 22.69 283 GLU A O 1
ATOM 2144 N N . GLU A 1 284 ? 63.543 -15.345 46.868 1.00 24.54 284 GLU A N 1
ATOM 2145 C CA . GLU A 1 284 ? 63.403 -14.012 46.305 1.00 24.75 284 GLU A CA 1
ATOM 2146 C C . GLU A 1 284 ? 62.553 -13.001 47.041 1.00 22.84 284 GLU A C 1
ATOM 2147 O O . GLU A 1 284 ? 61.617 -13.325 47.790 1.00 21.12 284 GLU A O 1
ATOM 2153 N N . ILE A 1 285 ? 62.927 -11.747 46.845 1.00 22.30 285 ILE A N 1
ATOM 2154 C CA . ILE A 1 285 ? 62.180 -10.647 47.427 1.00 21.23 285 ILE A CA 1
ATOM 2155 C C . ILE A 1 285 ? 61.317 -10.120 46.300 1.00 20.43 285 ILE A C 1
ATOM 2156 O O . ILE A 1 285 ? 61.849 -9.776 45.255 1.00 18.94 285 ILE A O 1
ATOM 2161 N N . THR A 1 286 ? 60.000 -10.083 46.490 1.00 21.39 286 THR A N 1
ATOM 2162 C CA . THR A 1 286 ? 59.123 -9.555 45.441 1.00 19.85 286 THR A CA 1
ATOM 2163 C C . THR A 1 286 ? 58.588 -8.187 45.831 1.00 19.72 286 THR A C 1
ATOM 2164 O O . THR A 1 286 ? 58.444 -7.875 47.024 1.00 20.00 286 THR A O 1
ATOM 2168 N N . ILE A 1 287 ? 58.329 -7.368 44.811 1.00 17.27 287 ILE A N 1
ATOM 2169 C CA . ILE A 1 287 ? 57.790 -6.047 45.015 1.00 13.64 287 ILE A CA 1
ATOM 2170 C C . ILE A 1 287 ? 56.663 -5.728 44.039 1.00 14.27 287 ILE A C 1
ATOM 2171 O O . ILE A 1 287 ? 56.788 -5.932 42.851 1.00 11.23 287 ILE A O 1
ATOM 2176 N N . PHE A 1 288 ? 55.552 -5.235 44.577 1.00 15.92 288 PHE A N 1
ATOM 2177 C CA . PHE A 1 288 ? 54.462 -4.776 43.749 1.00 15.79 288 PHE A CA 1
ATOM 2178 C C . PHE A 1 288 ? 54.479 -3.225 43.895 1.00 17.08 288 PHE A C 1
ATOM 2179 O O . PHE A 1 288 ? 54.201 -2.687 44.963 1.00 15.63 288 PHE A O 1
ATOM 2187 N N . ASP A 1 289 ? 54.831 -2.546 42.808 1.00 17.92 289 ASP A N 1
ATOM 2188 C CA . ASP A 1 289 ? 54.879 -1.093 42.714 1.00 17.52 289 ASP A CA 1
ATOM 2189 C C . ASP A 1 289 ? 53.505 -0.600 42.222 1.00 17.29 289 ASP A C 1
ATOM 2190 O O . ASP A 1 289 ? 53.188 -0.671 41.030 1.00 17.20 289 ASP A O 1
ATOM 2195 N N . SER A 1 290 ? 52.711 -0.087 43.153 1.00 16.12 290 SER A N 1
ATOM 2196 C CA . SER A 1 290 ? 51.381 0.371 42.852 1.00 16.64 290 SER A CA 1
ATOM 2197 C C . SER A 1 290 ? 51.272 1.882 42.620 1.00 17.34 290 SER A C 1
ATOM 2198 O O . SER A 1 290 ? 51.773 2.687 43.403 1.00 17.85 290 SER A O 1
ATOM 2201 N N . THR A 1 291 ? 50.641 2.262 41.516 1.00 16.44 291 THR A N 1
ATOM 2202 C CA . THR A 1 291 ? 50.454 3.677 41.233 1.00 19.51 291 THR A CA 1
ATOM 2203 C C . THR A 1 291 ? 48.993 4.097 41.122 1.00 19.03 291 THR A C 1
ATOM 2204 O O . THR A 1 291 ? 48.706 5.286 41.217 1.00 21.73 291 THR A O 1
ATOM 2208 N N . GLY A 1 292 ? 48.079 3.148 40.922 1.00 20.52 292 GLY A N 1
ATOM 2209 C CA . GLY A 1 292 ? 46.654 3.474 40.756 1.00 20.72 292 GLY A CA 1
ATOM 2210 C C . GLY A 1 292 ? 46.330 3.680 39.268 1.00 19.94 292 GLY A C 1
ATOM 2211 O O . GLY A 1 292 ? 46.819 4.627 38.640 1.00 17.97 292 GLY A O 1
ATOM 2212 N N . LEU A 1 293 ? 45.508 2.803 38.694 1.00 18.70 293 LEU A N 1
ATOM 2213 C CA . LEU A 1 293 ? 45.214 2.915 37.264 1.00 18.99 293 LEU A CA 1
ATOM 2214 C C . LEU A 1 293 ? 43.753 3.238 36.962 1.00 19.23 293 LEU A C 1
ATOM 2215 O O . LEU A 1 293 ? 42.855 2.777 37.668 1.00 18.51 293 LEU A O 1
ATOM 2220 N N . ALA A 1 294 ? 43.499 4.012 35.907 1.00 18.56 294 ALA A N 1
ATOM 2221 C CA . ALA A 1 294 ? 42.113 4.342 35.570 1.00 17.99 294 ALA A CA 1
ATOM 2222 C C . ALA A 1 294 ? 41.269 3.072 35.344 1.00 16.91 294 ALA A C 1
ATOM 2223 O O . ALA A 1 294 ? 40.087 3.046 35.676 1.00 20.78 294 ALA A O 1
ATOM 2225 N N . ILE A 1 295 ? 41.850 2.008 34.817 1.00 16.39 295 ILE A N 1
ATOM 2226 C CA . ILE A 1 295 ? 41.028 0.815 34.617 1.00 16.65 295 ILE A CA 1
ATOM 2227 C C . ILE A 1 295 ? 40.461 0.293 35.940 1.00 18.57 295 ILE A C 1
ATOM 2228 O O . ILE A 1 295 ? 39.374 -0.269 35.947 1.00 19.77 295 ILE A O 1
ATOM 2233 N N . GLN A 1 296 ? 41.150 0.533 37.054 1.00 18.63 296 GLN A N 1
ATOM 2234 C CA . GLN A 1 296 ? 40.646 0.095 38.371 1.00 20.83 296 GLN A CA 1
ATOM 2235 C C . GLN A 1 296 ? 39.450 0.965 38.807 1.00 19.30 296 GLN A C 1
ATOM 2236 O O . GLN A 1 296 ? 38.467 0.460 39.370 1.00 18.64 296 GLN A O 1
ATOM 2242 N N . ASP A 1 297 ? 39.522 2.263 38.535 1.00 18.76 297 ASP A N 1
ATOM 2243 C CA . ASP A 1 297 ? 38.434 3.168 38.916 1.00 17.14 297 ASP A CA 1
ATOM 2244 C C . ASP A 1 297 ? 37.173 2.884 38.063 1.00 17.12 297 ASP A C 1
ATOM 2245 O O . ASP A 1 297 ? 36.073 2.855 38.577 1.00 16.37 297 ASP A O 1
ATOM 2250 N N . VAL A 1 298 ? 37.331 2.655 36.761 1.00 18.19 298 VAL A N 1
ATOM 2251 C CA . VAL A 1 298 ? 36.147 2.349 35.941 1.00 20.59 298 VAL A CA 1
ATOM 2252 C C . VAL A 1 298 ? 35.525 0.987 36.303 1.00 21.81 298 VAL A C 1
ATOM 2253 O O . VAL A 1 298 ? 34.295 0.889 36.513 1.00 21.84 298 VAL A O 1
ATOM 2257 N N . ALA A 1 299 ? 36.365 -0.047 36.409 1.00 21.17 299 ALA A N 1
ATOM 2258 C CA . ALA A 1 299 ? 35.900 -1.394 36.776 1.00 20.83 299 ALA A CA 1
ATOM 2259 C C . ALA A 1 299 ? 35.070 -1.294 38.049 1.00 21.16 299 ALA A C 1
ATOM 2260 O O . ALA A 1 299 ? 33.921 -1.741 38.125 1.00 22.86 299 ALA A O 1
ATOM 2262 N N . VAL A 1 300 ? 35.656 -0.675 39.052 1.00 20.36 300 VAL A N 1
ATOM 2263 C CA . VAL A 1 300 ? 34.971 -0.527 40.298 1.00 19.42 300 VAL A CA 1
ATOM 2264 C C . VAL A 1 300 ? 33.732 0.376 40.205 1.00 18.93 300 VAL A C 1
ATOM 2265 O O . VAL A 1 300 ? 32.748 0.132 40.888 1.00 16.89 300 VAL A O 1
ATOM 2269 N N . ALA A 1 301 ? 33.771 1.421 39.391 1.00 18.06 301 ALA A N 1
ATOM 2270 C CA . ALA A 1 301 ? 32.597 2.277 39.276 1.00 19.03 301 ALA A CA 1
ATOM 2271 C C . ALA A 1 301 ? 31.436 1.508 38.605 1.00 20.53 301 ALA A C 1
ATOM 2272 O O . ALA A 1 301 ? 30.248 1.742 38.907 1.00 20.03 301 ALA A O 1
ATOM 2274 N N . LYS A 1 302 ? 31.778 0.587 37.705 1.00 23.01 302 LYS A N 1
ATOM 2275 C CA . LYS A 1 302 ? 30.762 -0.226 37.042 1.00 24.36 302 LYS A CA 1
ATOM 2276 C C . LYS A 1 302 ? 29.970 -1.037 38.078 1.00 25.29 302 LYS A C 1
ATOM 2277 O O . LYS A 1 302 ? 28.747 -1.200 37.968 1.00 25.94 302 LYS A O 1
ATOM 2283 N N . VAL A 1 303 ? 30.665 -1.562 39.079 1.00 24.91 303 VAL A N 1
ATOM 2284 C CA . VAL A 1 303 ? 29.996 -2.348 40.104 1.00 23.75 303 VAL A CA 1
ATOM 2285 C C . VAL A 1 303 ? 29.084 -1.496 40.969 1.00 24.54 303 VAL A C 1
ATOM 2286 O O . VAL A 1 303 ? 27.994 -1.928 41.331 1.00 24.12 303 VAL A O 1
ATOM 2290 N N . VAL A 1 304 ? 29.546 -0.298 41.321 1.00 23.85 304 VAL A N 1
ATOM 2291 C CA . VAL A 1 304 ? 28.765 0.635 42.126 1.00 22.81 304 VAL A CA 1
ATOM 2292 C C . VAL A 1 304 ? 27.519 1.066 41.355 1.00 23.81 304 VAL A C 1
ATOM 2293 O O . VAL A 1 304 ? 26.419 1.197 41.929 1.00 22.52 304 VAL A O 1
ATOM 2297 N N . TYR A 1 305 ? 27.689 1.316 40.055 1.00 23.76 305 TYR A N 1
ATOM 2298 C CA . TYR A 1 305 ? 26.550 1.770 39.252 1.00 25.82 305 TYR A CA 1
ATOM 2299 C C . TYR A 1 305 ? 25.447 0.695 39.147 1.00 25.49 305 TYR A C 1
ATOM 2300 O O . TYR A 1 305 ? 24.288 0.983 39.387 1.00 26.27 305 TYR A O 1
ATOM 2309 N N . GLU A 1 306 ? 25.811 -0.535 38.820 1.00 26.41 306 GLU A N 1
ATOM 2310 C CA . GLU A 1 306 ? 24.832 -1.608 38.697 1.00 28.23 306 GLU A CA 1
ATOM 2311 C C . GLU A 1 306 ? 24.228 -1.942 40.049 1.00 29.57 306 GLU A C 1
ATOM 2312 O O . GLU A 1 306 ? 23.044 -2.244 40.135 1.00 31.98 306 GLU A O 1
ATOM 2318 N N . ASN A 1 307 ? 25.008 -1.875 41.120 1.00 28.55 307 ASN A N 1
ATOM 2319 C CA . ASN A 1 307 ? 24.417 -2.162 42.409 1.00 26.51 307 ASN A CA 1
ATOM 2320 C C . ASN A 1 30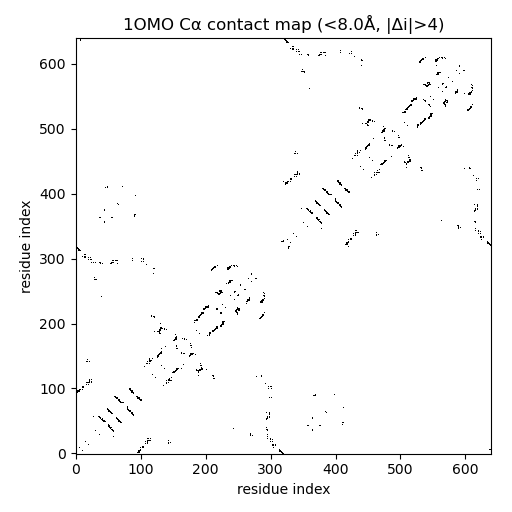7 ? 23.491 -1.030 42.800 1.00 27.07 307 ASN A C 1
ATOM 2321 O O . ASN A 1 307 ? 22.571 -1.223 43.581 1.00 27.22 307 ASN A O 1
ATOM 2326 N N . ALA A 1 308 ? 23.753 0.160 42.274 1.00 27.61 308 ALA A N 1
ATOM 2327 C CA . ALA A 1 308 ? 22.936 1.310 42.572 1.00 28.61 308 ALA A CA 1
ATOM 2328 C C . ALA A 1 308 ? 21.565 1.157 41.880 1.00 30.61 308 ALA A C 1
ATOM 2329 O O . ALA A 1 308 ? 20.527 1.463 42.482 1.00 32.17 308 ALA A O 1
ATOM 2331 N N . LEU A 1 309 ? 21.541 0.700 40.626 1.00 31.34 309 LEU A N 1
ATOM 2332 C CA . LEU A 1 309 ? 20.258 0.512 39.961 1.00 32.65 309 LEU A CA 1
ATOM 2333 C C . LEU A 1 309 ? 19.454 -0.504 40.786 1.00 34.85 309 LEU A C 1
ATOM 2334 O O . LEU A 1 309 ? 18.285 -0.265 41.128 1.00 35.42 309 LEU A O 1
ATOM 2339 N N . SER A 1 310 ? 20.098 -1.620 41.123 1.00 34.66 310 SER A N 1
ATOM 2340 C CA . SER A 1 310 ? 19.464 -2.692 41.897 1.00 35.64 310 SER A CA 1
ATOM 2341 C C . SER A 1 310 ? 18.809 -2.289 43.188 1.00 36.15 310 SER A C 1
ATOM 2342 O O . SER A 1 310 ? 17.738 -2.787 43.498 1.00 37.96 310 SER A O 1
ATOM 2345 N N . LYS A 1 311 ? 19.434 -1.401 43.951 1.00 35.66 311 LYS A N 1
ATOM 2346 C CA . LYS A 1 311 ? 18.860 -1.013 45.227 1.00 36.72 311 LYS A CA 1
ATOM 2347 C C . LYS A 1 311 ? 18.139 0.321 45.215 1.00 37.20 311 LYS A C 1
ATOM 2348 O O . LYS A 1 311 ? 17.784 0.852 46.273 1.00 36.93 311 LYS A O 1
ATOM 2354 N N . ASN A 1 312 ? 17.909 0.855 44.021 1.00 36.53 312 ASN A N 1
ATOM 2355 C CA . ASN A 1 312 ? 17.218 2.137 43.878 1.00 38.20 312 ASN A CA 1
ATOM 2356 C C . ASN A 1 312 ? 17.946 3.212 44.690 1.00 38.20 312 ASN A C 1
ATOM 2357 O O . ASN A 1 312 ? 17.312 4.060 45.331 1.00 39.47 312 ASN A O 1
ATOM 2362 N N . VAL A 1 313 ? 19.274 3.165 44.682 1.00 36.39 313 VAL A N 1
ATOM 2363 C CA . VAL A 1 313 ? 20.055 4.144 45.418 1.00 34.75 313 VAL A CA 1
ATOM 2364 C C . VAL A 1 313 ? 20.495 5.284 44.493 1.00 33.48 313 VAL A C 1
ATOM 2365 O O . VAL A 1 313 ? 20.808 5.061 43.303 1.00 31.92 313 VAL A O 1
ATOM 2369 N N . GLY A 1 314 ? 20.518 6.497 45.038 1.00 31.98 314 GLY A N 1
ATOM 2370 C CA . GLY A 1 314 ? 20.944 7.649 44.265 1.00 32.46 314 GLY A CA 1
ATOM 2371 C C . GLY A 1 314 ? 19.864 8.690 44.087 1.00 34.11 314 GLY A C 1
ATOM 2372 O O . GLY A 1 314 ? 18.845 8.647 44.766 1.00 37.45 314 GLY A O 1
ATOM 2373 N N . SER A 1 315 ? 20.112 9.654 43.210 1.00 33.97 315 SER A N 1
ATOM 2374 C CA . SER A 1 315 ? 19.153 10.710 42.895 1.00 33.47 315 SER A CA 1
ATOM 2375 C C . SER A 1 315 ? 19.413 10.951 41.416 1.00 33.22 315 SER A C 1
ATOM 2376 O O . SER A 1 315 ? 20.454 10.538 40.908 1.00 33.12 315 SER A O 1
ATOM 2379 N N . LYS A 1 316 ? 18.483 11.588 40.718 1.00 32.79 316 LYS A N 1
ATOM 2380 C CA . LYS A 1 316 ? 18.655 11.777 39.291 1.00 33.98 316 LYS A CA 1
ATOM 2381 C C . LYS A 1 316 ? 18.559 13.189 38.762 1.00 33.17 316 LYS A C 1
ATOM 2382 O O . LYS A 1 316 ? 17.687 13.948 39.173 1.00 33.21 316 LYS A O 1
ATOM 2388 N N . ILE A 1 317 ? 19.436 13.519 37.819 1.00 30.84 317 ILE A N 1
ATOM 2389 C CA . ILE A 1 317 ? 19.407 14.825 37.209 1.00 31.12 317 ILE A CA 1
ATOM 2390 C C . ILE A 1 317 ? 19.383 14.707 35.679 1.00 29.79 317 ILE A C 1
ATOM 2391 O O . ILE A 1 317 ? 20.066 13.866 35.104 1.00 28.67 317 ILE A O 1
ATOM 2396 N N . LYS A 1 318 ? 18.563 15.540 35.036 1.00 29.47 318 LYS A N 1
ATOM 2397 C CA . LYS A 1 318 ? 18.445 15.590 33.573 1.00 28.26 318 LYS A CA 1
ATOM 2398 C C . LYS A 1 318 ? 19.357 16.735 33.130 1.00 27.03 318 LYS A C 1
ATOM 2399 O O . LYS A 1 318 ? 18.968 17.897 33.133 1.00 27.51 318 LYS A O 1
ATOM 2405 N N . PHE A 1 319 ? 20.581 16.404 32.769 1.00 25.25 319 PHE A N 1
ATOM 2406 C CA . PHE A 1 319 ? 21.537 17.407 32.366 1.00 24.72 319 PHE A CA 1
ATOM 2407 C C . PHE A 1 319 ? 21.280 18.080 31.040 1.00 25.48 319 PHE A C 1
ATOM 2408 O O . PHE A 1 319 ? 21.554 19.263 30.888 1.00 26.04 319 PHE A O 1
ATOM 2416 N N . PHE A 1 320 ? 20.766 17.333 30.073 1.00 26.27 320 PHE A N 1
ATOM 2417 C CA . PHE A 1 320 ? 20.582 17.873 28.727 1.00 28.51 320 PHE A CA 1
ATOM 2418 C C . PHE A 1 320 ? 19.153 18.091 28.263 1.00 29.20 320 PHE A C 1
ATOM 2419 O O . PHE A 1 320 ? 18.254 17.497 28.884 1.00 28.07 320 PHE A O 1
ATOM 2427 N N . MET B 1 1 ? 30.976 20.461 52.617 1.00 41.42 1 MET B N 1
ATOM 2428 C CA . MET B 1 1 ? 30.408 21.518 51.733 1.00 41.26 1 MET B CA 1
ATOM 2429 C C . MET B 1 1 ? 29.784 20.910 50.494 1.00 38.55 1 MET B C 1
ATOM 2430 O O . MET B 1 1 ? 29.721 19.693 50.362 1.00 38.36 1 MET B O 1
ATOM 2435 N N . GLU B 1 2 ? 29.346 21.750 49.572 1.00 35.51 2 GLU B N 1
ATOM 2436 C CA . GLU B 1 2 ? 28.660 21.222 48.405 1.00 32.62 2 GLU B CA 1
ATOM 2437 C C . GLU B 1 2 ? 29.090 21.660 47.029 1.00 28.71 2 GLU B C 1
ATOM 2438 O O . GLU B 1 2 ? 29.708 22.698 46.846 1.00 27.39 2 GLU B O 1
ATOM 2444 N N . THR B 1 3 ? 28.715 20.828 46.066 1.00 25.69 3 THR B N 1
ATOM 2445 C CA . THR B 1 3 ? 29.007 21.011 44.657 1.00 22.22 3 THR B CA 1
ATOM 2446 C C . THR B 1 3 ? 27.712 21.474 43.964 1.00 23.24 3 THR B C 1
ATOM 2447 O O . THR B 1 3 ? 26.655 20.848 44.125 1.00 22.01 3 THR B O 1
ATOM 2451 N N . LEU B 1 4 ? 27.794 22.584 43.226 1.00 21.15 4 LEU B N 1
ATOM 2452 C CA . LEU B 1 4 ? 26.647 23.138 42.517 1.00 21.27 4 LEU B CA 1
ATOM 2453 C C . LEU B 1 4 ? 26.401 22.313 41.256 1.00 21.89 4 LEU B C 1
ATOM 2454 O O . LEU B 1 4 ? 27.344 21.978 40.547 1.00 21.03 4 LEU B O 1
ATOM 2459 N N . ILE B 1 5 ? 25.140 21.974 40.994 1.00 22.54 5 ILE B N 1
ATOM 2460 C CA . ILE B 1 5 ? 24.758 21.212 39.802 1.00 21.45 5 ILE B CA 1
ATOM 2461 C C . ILE B 1 5 ? 23.942 22.125 38.845 1.00 21.18 5 ILE B C 1
ATOM 2462 O O . ILE B 1 5 ? 22.977 22.785 39.256 1.00 22.36 5 ILE B O 1
ATOM 2467 N N . LEU B 1 6 ? 24.348 22.187 37.583 1.00 19.92 6 LEU B N 1
ATOM 2468 C CA . LEU B 1 6 ? 23.670 23.025 36.608 1.00 19.40 6 LEU B CA 1
ATOM 2469 C C . LEU B 1 6 ? 23.289 22.272 35.315 1.00 22.27 6 LEU B C 1
ATOM 2470 O O . LEU B 1 6 ? 24.138 21.633 34.660 1.00 21.07 6 LEU B O 1
ATOM 2475 N N . THR B 1 7 ? 21.998 22.360 34.962 1.00 22.00 7 THR B N 1
ATOM 2476 C CA . THR B 1 7 ? 21.443 21.717 33.767 1.00 22.41 7 THR B CA 1
ATOM 2477 C C . THR B 1 7 ? 21.665 22.621 32.577 1.00 22.52 7 THR B C 1
ATOM 2478 O O . THR B 1 7 ? 21.961 23.807 32.742 1.00 22.49 7 THR B O 1
ATOM 2482 N N . GLN B 1 8 ? 21.465 22.073 31.382 1.00 23.30 8 GLN B N 1
ATOM 2483 C CA . GLN B 1 8 ? 21.645 22.836 30.151 1.00 25.08 8 GLN B CA 1
ATOM 2484 C C . GLN B 1 8 ? 20.703 24.038 30.053 1.00 25.75 8 GLN B C 1
ATOM 2485 O O . GLN B 1 8 ? 21.052 25.093 29.533 1.00 26.98 8 GLN B O 1
ATOM 2491 N N . GLU B 1 9 ? 19.505 23.880 30.579 1.00 26.06 9 GLU B N 1
ATOM 2492 C CA . GLU B 1 9 ? 18.528 24.943 30.551 1.00 27.99 9 GLU B CA 1
ATOM 2493 C C . GLU B 1 9 ? 18.955 26.061 31.476 1.00 27.01 9 GLU B C 1
ATOM 2494 O O . GLU B 1 9 ? 18.745 27.249 31.194 1.00 26.44 9 GLU B O 1
ATOM 2500 N N . GLU B 1 10 ? 19.529 25.679 32.613 1.00 27.04 10 GLU B N 1
ATOM 2501 C CA . GLU B 1 10 ? 19.990 26.677 33.561 1.00 22.95 10 GLU B CA 1
ATOM 2502 C C . GLU B 1 10 ? 21.208 27.392 33.002 1.00 21.40 10 GLU B C 1
ATOM 2503 O O . GLU B 1 10 ? 21.249 28.608 33.042 1.00 21.18 10 GLU B O 1
ATOM 2509 N N . VAL B 1 11 ? 22.178 26.651 32.448 1.00 20.29 11 VAL B N 1
ATOM 2510 C CA . VAL B 1 11 ? 23.392 27.281 31.915 1.00 21.07 11 VAL B CA 1
ATOM 2511 C C . VAL B 1 11 ? 23.024 28.258 30.830 1.00 23.58 11 VAL B C 1
ATOM 2512 O O . VAL B 1 11 ? 23.630 29.327 30.737 1.00 23.36 11 VAL B O 1
ATOM 2516 N N . GLU B 1 12 ? 22.031 27.890 30.007 1.00 25.16 12 GLU B N 1
ATOM 2517 C CA . GLU B 1 12 ? 21.614 28.739 28.903 1.00 25.67 12 GLU B CA 1
ATOM 2518 C C . GLU B 1 12 ? 21.131 30.095 29.376 1.00 24.84 12 GLU B C 1
ATOM 2519 O O . GLU B 1 12 ? 21.274 31.091 28.678 1.00 23.79 12 GLU B O 1
ATOM 2525 N N . SER B 1 13 ? 20.571 30.134 30.572 1.00 24.65 13 SER B N 1
ATOM 2526 C CA . SER B 1 13 ? 20.099 31.390 31.126 1.00 25.23 13 SER B CA 1
ATOM 2527 C C . SER B 1 13 ? 21.206 32.100 31.925 1.00 25.55 13 SER B C 1
ATOM 2528 O O . SER B 1 13 ? 20.976 33.181 32.474 1.00 25.78 13 SER B O 1
ATOM 2531 N N . LEU B 1 14 ? 22.406 31.522 31.988 1.00 25.29 14 LEU B N 1
ATOM 2532 C CA . LEU B 1 14 ? 23.461 32.153 32.793 1.00 24.01 14 LEU B CA 1
ATOM 2533 C C . LEU B 1 14 ? 24.620 32.789 32.054 1.00 23.35 14 LEU B C 1
ATOM 2534 O O . LEU B 1 14 ? 25.513 33.352 32.673 1.00 23.94 14 LEU B O 1
ATOM 2539 N N . ILE B 1 15 ? 24.608 32.738 30.732 1.00 22.54 15 ILE B N 1
ATOM 2540 C CA . ILE B 1 15 ? 25.694 33.349 29.989 1.00 21.52 15 ILE B CA 1
ATOM 2541 C C . ILE B 1 15 ? 25.186 33.933 28.676 1.00 22.88 15 ILE B C 1
ATOM 2542 O O . ILE B 1 15 ? 24.387 33.295 27.984 1.00 22.95 15 ILE B O 1
ATOM 2547 N N . SER B 1 16 ? 25.644 35.143 28.338 1.00 21.72 16 SER B N 1
ATOM 2548 C CA . SER B 1 16 ? 25.231 35.787 27.100 1.00 22.73 16 SER B CA 1
ATOM 2549 C C . SER B 1 16 ? 26.341 35.574 26.089 1.00 25.18 16 SER B C 1
ATOM 2550 O O . SER B 1 16 ? 27.463 35.224 26.458 1.00 24.71 16 SER B O 1
ATOM 2553 N N . MET B 1 17 ? 26.029 35.787 24.817 1.00 26.29 17 MET B N 1
ATOM 2554 C CA . MET B 1 17 ? 27.011 35.628 23.760 1.00 26.21 17 MET B CA 1
ATOM 2555 C C . MET B 1 17 ? 28.146 36.630 23.911 1.00 26.10 17 MET B C 1
ATOM 2556 O O . MET B 1 17 ? 29.275 36.338 23.541 1.00 26.20 17 MET B O 1
ATOM 2561 N N . ASP B 1 18 ? 27.846 37.800 24.472 1.00 26.36 18 ASP B N 1
ATOM 2562 C CA . ASP B 1 18 ? 28.851 38.854 24.653 1.00 25.26 18 ASP B CA 1
ATOM 2563 C C . ASP B 1 18 ? 29.812 38.456 25.762 1.00 23.66 18 ASP B C 1
ATOM 2564 O O . ASP B 1 18 ? 31.011 38.717 25.695 1.00 23.26 18 ASP B O 1
ATOM 2569 N N . GLU B 1 19 ? 29.279 37.822 26.794 1.00 21.55 19 GLU B N 1
ATOM 2570 C CA . GLU B 1 19 ? 30.131 37.375 27.897 1.00 22.01 19 GLU B CA 1
ATOM 2571 C C . GLU B 1 19 ? 31.089 36.279 27.379 1.00 21.83 19 GLU B C 1
ATOM 2572 O O . GLU B 1 19 ? 32.295 36.287 27.688 1.00 20.57 19 GLU B O 1
ATOM 2578 N N . ALA B 1 20 ? 30.531 35.358 26.581 1.00 19.79 20 ALA B N 1
ATOM 2579 C CA . ALA B 1 20 ? 31.280 34.248 26.015 1.00 20.16 20 ALA B CA 1
ATOM 2580 C C . ALA B 1 20 ? 32.402 34.762 25.120 1.00 20.59 20 ALA B C 1
ATOM 2581 O O . ALA B 1 20 ? 33.525 34.246 25.146 1.00 21.82 20 ALA B O 1
ATOM 2583 N N . MET B 1 21 ? 32.099 35.792 24.344 1.00 21.26 21 MET B N 1
ATOM 2584 C CA . MET B 1 21 ? 33.069 36.376 23.443 1.00 22.21 21 MET B CA 1
ATOM 2585 C C . MET B 1 21 ? 34.114 37.103 24.277 1.00 22.57 21 MET B C 1
ATOM 2586 O O . MET B 1 21 ? 35.288 37.077 23.946 1.00 23.55 21 MET B O 1
ATOM 2591 N N . ASN B 1 22 ? 33.724 37.766 25.352 1.00 23.51 22 ASN B N 1
ATOM 2592 C CA . ASN B 1 22 ? 34.773 38.395 26.141 1.00 24.90 22 ASN B CA 1
ATOM 2593 C C . ASN B 1 22 ? 35.589 37.315 26.868 1.00 23.28 22 ASN B C 1
ATOM 2594 O O . ASN B 1 22 ? 36.819 37.401 26.908 1.00 23.93 22 ASN B O 1
ATOM 2599 N N . ALA B 1 23 ? 34.920 36.303 27.431 1.00 20.15 23 ALA B N 1
ATOM 2600 C CA . ALA B 1 23 ? 35.650 35.251 28.155 1.00 17.75 23 ALA B CA 1
ATOM 2601 C C . ALA B 1 23 ? 36.661 34.579 27.226 1.00 16.98 23 ALA B C 1
ATOM 2602 O O . ALA B 1 23 ? 37.827 34.449 27.546 1.00 17.23 23 ALA B O 1
ATOM 2604 N N . VAL B 1 24 ? 36.195 34.182 26.049 1.00 19.39 24 VAL B N 1
ATOM 2605 C CA . VAL B 1 24 ? 37.031 33.521 25.045 1.00 17.66 24 VAL B CA 1
ATOM 2606 C C . VAL B 1 24 ? 38.166 34.391 24.498 1.00 16.40 24 VAL B C 1
ATOM 2607 O O . VAL B 1 24 ? 39.286 33.923 24.310 1.00 13.74 24 VAL B O 1
ATOM 2611 N N . GLU B 1 25 ? 37.880 35.657 24.237 1.00 17.15 25 GLU B N 1
ATOM 2612 C CA . GLU B 1 25 ? 38.945 36.533 23.744 1.00 19.07 25 GLU B CA 1
ATOM 2613 C C . GLU B 1 25 ? 40.031 36.650 24.790 1.00 16.60 25 GLU B C 1
ATOM 2614 O O . GLU B 1 25 ? 41.210 36.615 24.461 1.00 16.63 25 GLU B O 1
ATOM 2620 N N . GLU B 1 26 ? 39.624 36.776 26.048 1.00 15.15 26 GLU B N 1
ATOM 2621 C CA . GLU B 1 26 ? 40.604 36.897 27.127 1.00 17.54 26 GLU B CA 1
ATOM 2622 C C . GLU B 1 26 ? 41.350 35.557 27.348 1.00 16.60 26 GLU B C 1
ATOM 2623 O O . GLU B 1 26 ? 42.536 35.550 27.672 1.00 16.41 26 GLU B O 1
ATOM 2629 N N . ALA B 1 27 ? 40.662 34.431 27.147 1.00 14.50 27 ALA B N 1
ATOM 2630 C CA . ALA B 1 27 ? 41.298 33.129 27.311 1.00 13.71 27 ALA B CA 1
ATOM 2631 C C . ALA B 1 27 ? 42.432 32.991 26.302 1.00 14.52 27 ALA B C 1
ATOM 2632 O O . ALA B 1 27 ? 43.518 32.566 26.690 1.00 13.35 27 ALA B O 1
ATOM 2634 N N . PHE B 1 28 ? 42.206 33.379 25.038 1.00 15.36 28 PHE B N 1
ATOM 2635 C CA . PHE B 1 28 ? 43.242 33.262 24.008 1.00 17.50 28 PHE B CA 1
ATOM 2636 C C . PHE B 1 28 ? 44.434 34.164 24.338 1.00 19.40 28 PHE B C 1
ATOM 2637 O O . PHE B 1 28 ? 45.593 33.786 24.142 1.00 19.72 28 PHE B O 1
ATOM 2645 N N . ARG B 1 29 ? 44.146 35.372 24.810 1.00 19.70 29 ARG B N 1
ATOM 2646 C CA . ARG B 1 29 ? 45.196 36.335 25.135 1.00 19.88 29 ARG B CA 1
ATOM 2647 C C . ARG B 1 29 ? 46.091 35.843 26.276 1.00 20.57 29 ARG B C 1
ATOM 2648 O O . ARG B 1 29 ? 47.320 35.818 26.181 1.00 19.58 29 ARG B O 1
ATOM 2656 N N . LEU B 1 30 ? 45.431 35.457 27.358 1.00 20.17 30 LEU B N 1
ATOM 2657 C CA . LEU B 1 30 ? 46.064 34.956 28.558 1.00 20.81 30 LEU B CA 1
ATOM 2658 C C . LEU B 1 30 ? 46.972 33.781 28.213 1.00 20.92 30 LEU B C 1
ATOM 2659 O O . LEU B 1 30 ? 48.124 33.721 28.655 1.00 23.51 30 LEU B O 1
ATOM 2664 N N . TYR B 1 31 ? 46.479 32.857 27.399 1.00 20.46 31 TYR B N 1
ATOM 2665 C CA . TYR B 1 31 ? 47.268 31.683 27.065 1.00 20.52 31 TYR B CA 1
ATOM 2666 C C . TYR B 1 31 ? 48.456 32.038 26.195 1.00 21.19 31 TYR B C 1
ATOM 2667 O O . TYR B 1 31 ? 49.518 31.426 26.324 1.00 19.91 31 TYR B O 1
ATOM 2676 N N . ALA B 1 32 ? 48.292 33.026 25.311 1.00 20.77 32 ALA B N 1
ATOM 2677 C CA . ALA B 1 32 ? 49.405 33.430 24.457 1.00 21.98 32 ALA B CA 1
ATOM 2678 C C . ALA B 1 32 ? 50.474 34.051 25.315 1.00 21.52 32 ALA B C 1
ATOM 2679 O O . ALA B 1 32 ? 51.642 34.005 24.970 1.00 22.82 32 ALA B O 1
ATOM 2681 N N . LEU B 1 33 ? 50.079 34.609 26.447 1.00 21.41 33 LEU B N 1
ATOM 2682 C CA . LEU B 1 33 ? 51.038 35.238 27.347 1.00 23.10 33 LEU B CA 1
ATOM 2683 C C . LEU B 1 33 ? 51.528 34.246 28.381 1.00 24.28 33 LEU B C 1
ATOM 2684 O O . LEU B 1 33 ? 52.184 34.642 29.330 1.00 26.51 33 LEU B O 1
ATOM 2689 N N . GLY B 1 34 ? 51.189 32.970 28.242 1.00 24.14 34 GLY B N 1
ATOM 2690 C CA . GLY B 1 34 ? 51.635 32.005 29.226 1.00 23.58 34 GLY B CA 1
ATOM 2691 C C . GLY B 1 34 ? 50.945 32.070 30.588 1.00 23.02 34 GLY B C 1
ATOM 2692 O O . GLY B 1 34 ? 51.463 31.525 31.569 1.00 22.65 34 GLY B O 1
ATOM 2693 N N . LYS B 1 35 ? 49.790 32.728 30.651 1.00 22.82 35 LYS B N 1
ATOM 2694 C CA . LYS B 1 35 ? 49.014 32.838 31.888 1.00 22.02 35 LYS B CA 1
ATOM 2695 C C . LYS B 1 35 ? 47.886 31.806 31.945 1.00 23.55 35 LYS B C 1
ATOM 2696 O O . LYS B 1 35 ? 46.844 32.025 32.543 1.00 23.16 35 LYS B O 1
ATOM 2702 N N . ALA B 1 36 ? 48.096 30.653 31.337 1.00 25.58 36 ALA B N 1
ATOM 2703 C CA . ALA B 1 36 ? 47.057 29.631 31.338 1.00 27.36 36 ALA B CA 1
ATOM 2704 C C . ALA B 1 36 ? 47.697 28.296 31.031 1.00 27.76 36 ALA B C 1
ATOM 2705 O O . ALA B 1 36 ? 48.711 28.235 30.340 1.00 29.40 36 ALA B O 1
ATOM 2707 N N . GLN B 1 37 ? 47.142 27.223 31.566 1.00 28.13 37 GLN B N 1
ATOM 2708 C CA . GLN B 1 37 ? 47.720 25.922 31.263 1.00 30.71 37 GLN B CA 1
ATOM 2709 C C . GLN B 1 37 ? 46.692 25.083 30.565 1.00 29.61 37 GLN B C 1
ATOM 2710 O O . GLN B 1 37 ? 45.511 25.099 30.910 1.00 30.61 37 GLN B O 1
ATOM 2716 N N . MET B 1 38 ? 47.155 24.335 29.584 1.00 28.17 38 MET B N 1
ATOM 2717 C CA . MET B 1 38 ? 46.271 23.503 28.827 1.00 28.27 38 MET B CA 1
ATOM 2718 C C . MET B 1 38 ? 47.053 22.341 28.240 1.00 28.25 38 MET B C 1
ATOM 2719 O O . MET B 1 38 ? 47.923 22.522 27.386 1.00 28.23 38 MET B O 1
ATOM 2724 N N . PRO B 1 39 ? 46.823 21.139 28.763 1.00 27.56 39 PRO B N 1
ATOM 2725 C CA . PRO B 1 39 ? 47.588 20.066 28.137 1.00 26.74 39 PRO B CA 1
ATOM 2726 C C . PRO B 1 39 ? 46.770 19.563 26.977 1.00 26.02 39 PRO B C 1
ATOM 2727 O O . PRO B 1 39 ? 45.624 19.940 26.828 1.00 25.52 39 PRO B O 1
ATOM 2731 N N . PRO B 1 40 ? 47.361 18.731 26.119 1.00 26.45 40 PRO B N 1
ATOM 2732 C CA . PRO B 1 40 ? 46.677 18.161 24.954 1.00 26.39 40 PRO B CA 1
ATOM 2733 C C . PRO B 1 40 ? 45.382 17.428 25.352 1.00 27.12 40 PRO B C 1
ATOM 2734 O O . PRO B 1 40 ? 45.208 17.063 26.499 1.00 27.06 40 PRO B O 1
ATOM 2738 N N . LYS B 1 41 ? 44.500 17.203 24.386 1.00 27.48 41 LYS B N 1
ATOM 2739 C CA . LYS B 1 41 ? 43.251 16.485 24.583 1.00 28.94 41 LYS B CA 1
ATOM 2740 C C . LYS B 1 41 ? 43.575 15.004 24.763 1.00 29.28 41 LYS B C 1
ATOM 2741 O O . LYS B 1 41 ? 44.601 14.520 24.300 1.00 31.12 41 LYS B O 1
ATOM 2747 N N . VAL B 1 42 ? 42.693 14.282 25.434 1.00 30.17 42 VAL B N 1
ATOM 2748 C CA . VAL B 1 42 ? 42.896 12.858 25.650 1.00 29.26 42 VAL B CA 1
ATOM 2749 C C . VAL B 1 42 ? 41.646 12.177 25.113 1.00 29.06 42 VAL B C 1
ATOM 2750 O O . VAL B 1 42 ? 40.521 12.529 25.468 1.00 28.57 42 VAL B O 1
ATOM 2754 N N . TYR B 1 43 ? 41.864 11.209 24.236 1.00 29.33 43 TYR B N 1
ATOM 2755 C CA . TYR B 1 43 ? 40.786 10.485 23.588 1.00 29.00 43 TYR B CA 1
ATOM 2756 C C . TYR B 1 43 ? 40.576 9.055 24.031 1.00 28.87 43 TYR B C 1
ATOM 2757 O O . TYR B 1 43 ? 41.485 8.362 24.468 1.00 28.68 43 TYR B O 1
ATOM 2766 N N . LEU B 1 44 ? 39.344 8.620 23.875 1.00 29.54 44 LEU B N 1
ATOM 2767 C CA . LEU B 1 44 ? 38.957 7.263 24.177 1.00 29.66 44 LEU B CA 1
ATOM 2768 C C . LEU B 1 44 ? 38.144 6.955 22.921 1.00 30.45 44 LEU B C 1
ATOM 2769 O O . LEU B 1 44 ? 37.079 7.538 22.715 1.00 30.57 44 LEU B O 1
ATOM 2774 N N . GLU B 1 45 ? 38.650 6.072 22.066 1.00 31.82 45 GLU B N 1
ATOM 2775 C CA . GLU B 1 45 ? 37.943 5.734 20.829 1.00 33.59 45 GLU B CA 1
ATOM 2776 C C . GLU B 1 45 ? 37.021 4.513 20.953 1.00 34.73 45 GLU B C 1
ATOM 2777 O O . GLU B 1 45 ? 37.412 3.468 21.467 1.00 35.78 45 GLU B O 1
ATOM 2783 N N . PHE B 1 46 ? 35.794 4.636 20.478 1.00 34.85 46 PHE B N 1
ATOM 2784 C CA . PHE B 1 46 ? 34.894 3.513 20.530 1.00 34.68 46 PHE B CA 1
ATOM 2785 C C . PHE B 1 46 ? 34.494 3.163 19.127 1.00 36.65 46 PHE B C 1
ATOM 2786 O O . PHE B 1 46 ? 34.734 3.915 18.178 1.00 36.95 46 PHE B O 1
ATOM 2794 N N . GLU B 1 47 ? 33.859 2.012 18.993 1.00 39.39 47 GLU B N 1
ATOM 2795 C CA . GLU B 1 47 ? 33.412 1.559 17.695 1.00 40.59 47 GLU B CA 1
ATOM 2796 C C . GLU B 1 47 ? 32.574 2.685 17.091 1.00 40.83 47 GLU B C 1
ATOM 2797 O O . GLU B 1 47 ? 32.933 3.229 16.047 1.00 40.81 47 GLU B O 1
ATOM 2803 N N . LYS B 1 48 ? 31.510 3.090 17.787 1.00 40.37 48 LYS B N 1
ATOM 2804 C CA . LYS B 1 48 ? 30.613 4.128 17.275 1.00 39.80 48 LYS B CA 1
ATOM 2805 C C . LYS B 1 48 ? 30.776 5.588 17.744 1.00 38.74 48 LYS B C 1
ATOM 2806 O O . LYS B 1 48 ? 29.792 6.324 17.776 1.00 38.53 48 LYS B O 1
ATOM 2812 N N . GLY B 1 49 ? 31.988 6.021 18.081 1.00 36.77 49 GLY B N 1
ATOM 2813 C CA . GLY B 1 49 ? 32.177 7.393 18.522 1.00 34.25 49 GLY B CA 1
ATOM 2814 C C . GLY B 1 49 ? 33.346 7.488 19.489 1.00 35.00 49 GLY B C 1
ATOM 2815 O O . GLY B 1 49 ? 34.179 6.572 19.548 1.00 35.55 49 GLY B O 1
ATOM 2816 N N . ASP B 1 50 ? 33.436 8.574 20.256 1.00 32.24 50 ASP B N 1
ATOM 2817 C CA . ASP B 1 50 ? 34.546 8.703 21.203 1.00 30.54 50 ASP B CA 1
ATOM 2818 C C . ASP B 1 50 ? 34.192 9.587 22.397 1.00 27.93 50 ASP B C 1
ATOM 2819 O O . ASP B 1 50 ? 33.053 10.018 22.549 1.00 26.77 50 ASP B O 1
ATOM 2824 N N . LEU B 1 51 ? 35.169 9.839 23.252 1.00 25.55 51 LEU B N 1
ATOM 2825 C CA . LEU B 1 51 ? 34.968 10.704 24.410 1.00 25.04 51 LEU B CA 1
ATOM 2826 C C . LEU B 1 51 ? 36.323 11.366 24.582 1.00 25.96 51 LEU B C 1
ATOM 2827 O O . LEU B 1 51 ? 37.367 10.727 24.409 1.00 25.07 51 LEU B O 1
ATOM 2832 N N . ARG B 1 52 ? 36.313 12.653 24.902 1.00 25.96 52 ARG B N 1
ATOM 2833 C CA . ARG B 1 52 ? 37.551 13.362 25.068 1.00 26.93 52 ARG B CA 1
ATOM 2834 C C . ARG B 1 52 ? 37.577 14.097 26.382 1.00 25.27 52 ARG B C 1
ATOM 2835 O O . ARG B 1 52 ? 36.568 14.598 26.863 1.00 24.86 52 ARG B O 1
ATOM 2843 N N . ALA B 1 53 ? 38.764 14.179 26.945 1.00 24.86 53 ALA B N 1
ATOM 2844 C CA . ALA B 1 53 ? 38.963 14.879 28.197 1.00 23.82 53 ALA B CA 1
ATOM 2845 C C . ALA B 1 53 ? 39.683 16.166 27.808 1.00 23.75 53 ALA B C 1
ATOM 2846 O O . ALA B 1 53 ? 40.691 16.122 27.095 1.00 22.66 53 ALA B O 1
ATOM 2848 N N . MET B 1 54 ? 39.161 17.307 28.254 1.00 22.08 54 MET B N 1
ATOM 2849 C CA . MET B 1 54 ? 39.771 18.598 27.936 1.00 22.67 54 MET B CA 1
ATOM 2850 C C . MET B 1 54 ? 39.956 19.421 29.204 1.00 20.89 54 MET B C 1
ATOM 2851 O O . MET B 1 54 ? 39.037 20.134 29.616 1.00 20.98 54 MET B O 1
ATOM 2856 N N . PRO B 1 55 ? 41.131 19.320 29.850 1.00 19.07 55 PRO B N 1
ATOM 2857 C CA . PRO B 1 55 ? 41.330 20.101 31.077 1.00 18.81 55 PRO B CA 1
ATOM 2858 C C . PRO B 1 55 ? 42.099 21.390 30.820 1.00 18.19 55 PRO B C 1
ATOM 2859 O O . PRO B 1 55 ? 42.922 21.454 29.912 1.00 19.87 55 PRO B O 1
ATOM 2863 N N . ALA B 1 56 ? 41.844 22.402 31.638 1.00 18.25 56 ALA B N 1
ATOM 2864 C CA . ALA B 1 56 ? 42.532 23.689 31.504 1.00 18.92 56 ALA B CA 1
ATOM 2865 C C . ALA B 1 56 ? 42.559 24.414 32.847 1.00 18.49 56 ALA B C 1
ATOM 2866 O O . ALA B 1 56 ? 41.716 24.152 33.725 1.00 19.20 56 ALA B O 1
ATOM 2868 N N . HIS B 1 57 ? 43.529 25.312 33.016 1.00 17.76 57 HIS B N 1
ATOM 2869 C CA . HIS B 1 57 ? 43.642 26.120 34.241 1.00 15.67 57 HIS B CA 1
ATOM 2870 C C . HIS B 1 57 ? 43.880 27.575 33.858 1.00 15.83 57 HIS B C 1
ATOM 2871 O O . HIS B 1 57 ? 44.897 27.869 33.229 1.00 15.17 57 HIS B O 1
ATOM 2878 N N . LEU B 1 58 ? 42.970 28.481 34.220 1.00 15.13 58 LEU B N 1
ATOM 2879 C CA . LEU B 1 58 ? 43.172 29.911 33.924 1.00 16.78 58 LEU B CA 1
ATOM 2880 C C . LEU B 1 58 ? 42.134 30.738 34.650 1.00 18.10 58 LEU B C 1
ATOM 2881 O O . LEU B 1 58 ? 41.134 30.213 35.126 1.00 18.24 58 LEU B O 1
ATOM 2886 N N . MET B 1 59 ? 42.377 32.040 34.740 1.00 19.20 59 MET B N 1
ATOM 2887 C CA . MET B 1 59 ? 41.420 32.932 35.387 1.00 19.63 59 MET B CA 1
ATOM 2888 C C . MET B 1 59 ? 41.035 32.517 36.801 1.00 18.98 59 MET B C 1
ATOM 2889 O O . MET B 1 59 ? 39.933 32.806 37.262 1.00 18.14 59 MET B O 1
ATOM 2894 N N . GLY B 1 60 ? 41.932 31.821 37.479 1.00 19.56 60 GLY B N 1
ATOM 2895 C CA . GLY B 1 60 ? 41.642 31.417 38.832 1.00 19.57 60 GLY B CA 1
ATOM 2896 C C . GLY B 1 60 ? 40.753 30.190 38.975 1.00 20.22 60 GLY B C 1
ATOM 2897 O O . GLY B 1 60 ? 40.216 29.963 40.061 1.00 22.10 60 GLY B O 1
ATOM 2898 N N . TYR B 1 61 ? 40.556 29.428 37.898 1.00 18.74 61 TYR B N 1
ATOM 2899 C CA . TYR B 1 61 ? 39.747 28.199 37.971 1.00 16.32 61 TYR B CA 1
ATOM 2900 C C . TYR B 1 61 ? 40.449 27.120 37.184 1.00 16.08 61 TYR B C 1
ATOM 2901 O O . TYR B 1 61 ? 41.291 27.394 36.332 1.00 15.14 61 TYR B O 1
ATOM 2910 N N . ALA B 1 62 ? 40.113 25.884 37.506 1.00 17.11 62 ALA B N 1
ATOM 2911 C CA . ALA B 1 62 ? 40.602 24.723 36.789 1.00 14.72 62 ALA B CA 1
ATOM 2912 C C . ALA B 1 62 ? 39.328 23.929 36.506 1.00 14.35 62 ALA B C 1
ATOM 2913 O O . ALA B 1 62 ? 38.320 24.038 37.240 1.00 13.76 62 ALA B O 1
ATOM 2915 N N . GLY B 1 63 ? 39.363 23.148 35.441 1.00 13.42 63 GLY B N 1
ATOM 2916 C CA . GLY B 1 63 ? 38.200 22.365 35.103 1.00 15.66 63 GLY B CA 1
ATOM 2917 C C . GLY B 1 63 ? 38.508 21.357 34.035 1.00 17.15 63 GLY B C 1
ATOM 2918 O O . GLY B 1 63 ? 39.507 21.474 33.325 1.00 18.28 63 GLY B O 1
ATOM 2919 N N . LEU B 1 64 ? 37.663 20.339 33.960 1.00 18.42 64 LEU B N 1
ATOM 2920 C CA . LEU B 1 64 ? 37.793 19.307 32.957 1.00 18.21 64 LEU B CA 1
ATOM 2921 C C . LEU B 1 64 ? 36.446 19.113 32.275 1.00 18.07 64 LEU B C 1
ATOM 2922 O O . LEU B 1 64 ? 35.426 18.907 32.935 1.00 18.93 64 LEU B O 1
ATOM 2927 N N . LYS B 1 65 ? 36.435 19.226 30.955 1.00 17.17 65 LYS B N 1
ATOM 2928 C CA . LYS B 1 65 ? 35.218 19.008 30.214 1.00 16.92 65 LYS B CA 1
ATOM 2929 C C . LYS B 1 65 ? 35.410 17.602 29.669 1.00 17.94 65 LYS B C 1
ATOM 2930 O O . LYS B 1 65 ? 36.475 17.293 29.146 1.00 17.12 65 LYS B O 1
ATOM 2936 N N . TRP B 1 66 ? 34.398 16.756 29.834 1.00 18.03 66 TRP B N 1
ATOM 2937 C CA . TRP B 1 66 ? 34.410 15.370 29.368 1.00 19.17 66 TRP B CA 1
ATOM 2938 C C . TRP B 1 66 ? 33.280 15.349 28.335 1.00 20.18 66 TRP B C 1
ATOM 2939 O O . TRP B 1 66 ? 32.093 15.469 28.693 1.00 20.73 66 TRP B O 1
ATOM 2950 N N . VAL B 1 67 ? 33.646 15.205 27.063 1.00 21.59 67 VAL B N 1
ATOM 2951 C CA . VAL B 1 67 ? 32.681 15.272 25.940 1.00 22.10 67 VAL B CA 1
ATOM 2952 C C . VAL B 1 67 ? 32.826 14.175 24.869 1.00 24.30 67 VAL B C 1
ATOM 2953 O O . VAL B 1 67 ? 33.930 13.856 24.428 1.00 25.34 67 VAL B O 1
ATOM 2957 N N . ASN B 1 68 ? 31.689 13.645 24.424 1.00 25.72 68 ASN B N 1
ATOM 2958 C CA . ASN B 1 68 ? 31.643 12.584 23.423 1.00 28.01 68 ASN B CA 1
ATOM 2959 C C . ASN B 1 68 ? 31.157 13.047 22.037 1.00 29.34 68 ASN B C 1
ATOM 2960 O O . ASN B 1 68 ? 30.768 14.205 21.822 1.00 28.74 68 ASN B O 1
ATOM 2965 N N . SER B 1 69 ? 31.152 12.097 21.112 1.00 29.70 69 SER B N 1
ATOM 2966 C CA . SER B 1 69 ? 30.669 12.314 19.753 1.00 32.20 69 SER B CA 1
ATOM 2967 C C . SER B 1 69 ? 30.295 10.966 19.139 1.00 33.25 69 SER B C 1
ATOM 2968 O O . SER B 1 69 ? 31.165 10.226 18.695 1.00 34.43 69 SER B O 1
ATOM 2971 N N . HIS B 1 70 ? 29.011 10.640 19.144 1.00 33.25 70 HIS B N 1
ATOM 2972 C CA . HIS B 1 70 ? 28.540 9.379 18.574 1.00 34.88 70 HIS B CA 1
ATOM 2973 C C . HIS B 1 70 ? 27.523 9.606 17.453 1.00 35.35 70 HIS B C 1
ATOM 2974 O O . HIS B 1 70 ? 26.315 9.508 17.660 1.00 34.91 70 HIS B O 1
ATOM 2981 N N . PRO B 1 71 ? 28.024 9.878 16.238 1.00 36.92 71 PRO B N 1
ATOM 2982 C CA . PRO B 1 71 ? 27.267 10.147 15.009 1.00 38.34 71 PRO B CA 1
ATOM 2983 C C . PRO B 1 71 ? 25.947 9.412 14.822 1.00 39.06 71 PRO B C 1
ATOM 2984 O O . PRO B 1 71 ? 25.028 9.948 14.211 1.00 41.57 71 PRO B O 1
ATOM 2988 N N . GLY B 1 72 ? 25.837 8.196 15.336 1.00 38.46 72 GLY B N 1
ATOM 2989 C CA . GLY B 1 72 ? 24.591 7.470 15.183 1.00 39.77 72 GLY B CA 1
ATOM 2990 C C . GLY B 1 72 ? 23.632 7.683 16.340 1.00 41.35 72 GLY B C 1
ATOM 2991 O O . GLY B 1 72 ? 22.694 6.906 16.555 1.00 42.06 72 GLY B O 1
ATOM 2992 N N . ASN B 1 73 ? 23.850 8.760 17.085 1.00 42.43 73 ASN B N 1
ATOM 2993 C CA . ASN B 1 73 ? 23.022 9.067 18.241 1.00 41.69 73 ASN B CA 1
ATOM 2994 C C . ASN B 1 73 ? 21.643 9.696 17.957 1.00 41.56 73 ASN B C 1
ATOM 2995 O O . ASN B 1 73 ? 20.643 9.292 18.555 1.00 40.66 73 ASN B O 1
ATOM 3000 N N . PRO B 1 74 ? 21.571 10.683 17.043 1.00 41.98 74 PRO B N 1
ATOM 3001 C CA . PRO B 1 74 ? 20.280 11.318 16.740 1.00 44.02 74 PRO B CA 1
ATOM 3002 C C . PRO B 1 74 ? 19.258 10.301 16.277 1.00 45.86 74 PRO B C 1
ATOM 3003 O O . PRO B 1 74 ? 18.141 10.235 16.800 1.00 47.76 74 PRO B O 1
ATOM 3007 N N . ASP B 1 75 ? 19.661 9.487 15.309 1.00 47.23 75 ASP B N 1
ATOM 3008 C CA . ASP B 1 75 ? 18.772 8.467 14.790 1.00 49.72 75 ASP B CA 1
ATOM 3009 C C . ASP B 1 75 ? 18.603 7.385 15.833 1.00 49.06 75 ASP B C 1
ATOM 3010 O O . ASP B 1 75 ? 18.339 6.233 15.506 1.00 50.10 75 ASP B O 1
ATOM 3015 N N . LYS B 1 76 ? 18.757 7.768 17.096 1.00 48.76 76 LYS B N 1
ATOM 3016 C CA . LYS B 1 76 ? 18.609 6.831 18.205 1.00 48.07 76 LYS B CA 1
ATOM 3017 C C . LYS B 1 76 ? 17.871 7.487 19.361 1.00 46.93 76 LYS B C 1
ATOM 3018 O O . LYS B 1 76 ? 17.507 6.809 20.330 1.00 46.48 76 LYS B O 1
ATOM 3024 N N . GLY B 1 77 ? 17.653 8.801 19.235 1.00 45.90 77 GLY B N 1
ATOM 3025 C CA . GLY B 1 77 ? 16.940 9.567 20.247 1.00 44.65 77 GLY B CA 1
ATOM 3026 C C . GLY B 1 77 ? 17.834 10.352 21.201 1.00 44.08 77 GLY B C 1
ATOM 3027 O O . GLY B 1 77 ? 17.420 10.698 22.311 1.00 42.74 77 GLY B O 1
ATOM 3028 N N . LEU B 1 78 ? 19.053 10.644 20.750 1.00 42.58 78 LEU B N 1
ATOM 3029 C CA . LEU B 1 78 ? 20.054 11.364 21.544 1.00 40.98 78 LEU B CA 1
ATOM 3030 C C . LEU B 1 78 ? 20.830 12.319 20.672 1.00 39.01 78 LEU B C 1
ATOM 3031 O O . LEU B 1 78 ? 20.970 12.103 19.474 1.00 38.34 78 LEU B O 1
ATOM 3036 N N . PRO B 1 79 ? 21.367 13.384 21.272 1.00 37.67 79 PRO B N 1
ATOM 3037 C CA . PRO B 1 79 ? 22.151 14.342 20.487 1.00 36.06 79 PRO B CA 1
ATOM 3038 C C . PRO B 1 79 ? 23.491 13.663 20.259 1.00 35.09 79 PRO B C 1
ATOM 3039 O O . PRO B 1 79 ? 23.915 12.847 21.078 1.00 34.50 79 PRO B O 1
ATOM 3043 N N . THR B 1 80 ? 24.150 13.966 19.151 1.00 33.98 80 THR B N 1
ATOM 3044 C CA . THR B 1 80 ? 25.445 13.349 18.875 1.00 32.79 80 THR B CA 1
ATOM 3045 C C . THR B 1 80 ? 26.485 13.769 19.904 1.00 31.81 80 THR B C 1
ATOM 3046 O O . THR B 1 80 ? 27.390 12.997 20.249 1.00 29.29 80 THR B O 1
ATOM 3050 N N . VAL B 1 81 ? 26.340 15.013 20.360 1.00 30.54 81 VAL B N 1
ATOM 3051 C CA . VAL B 1 81 ? 27.247 15.615 21.319 1.00 29.18 81 VAL B CA 1
ATOM 3052 C C . VAL B 1 81 ? 26.616 16.044 22.647 1.00 29.20 81 VAL B C 1
ATOM 3053 O O . VAL B 1 81 ? 25.677 16.840 22.696 1.00 31.06 81 VAL B O 1
ATOM 3057 N N . MET B 1 82 ? 27.133 15.474 23.725 1.00 28.41 82 MET B N 1
ATOM 3058 C CA . MET B 1 82 ? 26.701 15.806 25.084 1.00 27.44 82 MET B CA 1
ATOM 3059 C C . MET B 1 82 ? 27.991 16.055 25.873 1.00 26.03 82 MET B C 1
ATOM 3060 O O . MET B 1 82 ? 29.020 15.414 25.632 1.00 26.78 82 MET B O 1
ATOM 3065 N N . ALA B 1 83 ? 27.971 16.991 26.799 1.00 24.19 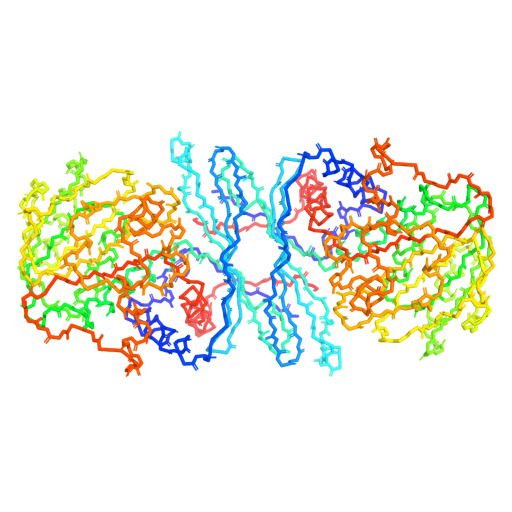83 ALA B N 1
ATOM 3066 C CA . ALA B 1 83 ? 29.184 17.219 27.563 1.00 23.00 83 ALA B CA 1
ATOM 3067 C C . ALA B 1 83 ? 28.966 17.725 28.988 1.00 22.08 83 ALA B C 1
ATOM 3068 O O . ALA B 1 83 ? 28.002 18.443 29.271 1.00 22.35 83 ALA B O 1
ATOM 3070 N N . LEU B 1 84 ? 29.868 17.321 29.879 1.00 20.15 84 LEU B N 1
ATOM 3071 C CA . LEU B 1 84 ? 29.843 17.769 31.264 1.00 19.19 84 LEU B CA 1
ATOM 3072 C C . LEU B 1 84 ? 31.172 18.418 31.594 1.00 17.93 84 LEU B C 1
ATOM 3073 O O . LEU B 1 84 ? 32.232 17.965 31.152 1.00 17.87 84 LEU B O 1
ATOM 3078 N N . MET B 1 85 ? 31.095 19.486 32.374 1.00 16.81 85 MET B N 1
ATOM 3079 C CA . MET B 1 85 ? 32.267 20.208 32.824 1.00 16.61 85 MET B CA 1
ATOM 3080 C C . MET B 1 85 ? 32.250 20.138 34.345 1.00 17.03 85 MET B C 1
ATOM 3081 O O . MET B 1 85 ? 31.212 20.381 34.956 1.00 16.66 85 MET B O 1
ATOM 3086 N N . ILE B 1 86 ? 33.373 19.744 34.937 1.00 17.31 86 ILE B N 1
ATOM 3087 C CA . ILE B 1 86 ? 33.537 19.712 36.393 1.00 16.84 86 ILE B CA 1
ATOM 3088 C C . ILE B 1 86 ? 34.437 20.922 36.543 1.00 17.64 86 ILE B C 1
ATOM 3089 O O . ILE B 1 86 ? 35.506 20.968 35.924 1.00 19.71 86 ILE B O 1
ATOM 3094 N N . LEU B 1 87 ? 34.002 21.908 37.320 1.00 16.60 87 LEU B N 1
ATOM 3095 C CA . LEU B 1 87 ? 34.776 23.128 37.544 1.00 17.50 87 LEU B CA 1
ATOM 3096 C C . LEU B 1 87 ? 35.354 23.065 38.979 1.00 18.66 87 LEU B C 1
ATOM 3097 O O . LEU B 1 87 ? 34.645 22.700 39.911 1.00 19.39 87 LEU B O 1
ATOM 3102 N N . ASN B 1 88 ? 36.623 23.430 39.153 1.00 18.07 88 ASN B N 1
ATOM 3103 C CA . ASN B 1 88 ? 37.270 23.301 40.458 1.00 18.56 88 ASN B CA 1
ATOM 3104 C C . ASN B 1 88 ? 38.082 24.510 40.935 1.00 20.10 88 ASN B C 1
ATOM 3105 O O . ASN B 1 88 ? 38.537 25.341 40.138 1.00 17.86 88 ASN B O 1
ATOM 3110 N N . SER B 1 89 ? 38.287 24.569 42.249 1.00 20.56 89 SER B N 1
ATOM 3111 C CA . SER B 1 89 ? 39.094 25.617 42.850 1.00 21.41 89 SER B CA 1
ATOM 3112 C C . SER B 1 89 ? 40.541 25.121 42.739 1.00 20.64 89 SER B C 1
ATOM 3113 O O . SER B 1 89 ? 40.827 23.972 43.083 1.00 17.93 89 SER B O 1
ATOM 3116 N N . PRO B 1 90 ? 41.459 25.954 42.207 1.00 22.67 90 PRO B N 1
ATOM 3117 C CA . PRO B 1 90 ? 42.857 25.497 42.094 1.00 23.28 90 PRO B CA 1
ATOM 3118 C C . PRO B 1 90 ? 43.553 25.517 43.447 1.00 24.40 90 PRO B C 1
ATOM 3119 O O . PRO B 1 90 ? 44.629 24.941 43.622 1.00 22.68 90 PRO B O 1
ATOM 3123 N N . GLU B 1 91 ? 42.905 26.180 44.396 1.00 26.57 91 GLU B N 1
ATOM 3124 C CA . GLU B 1 91 ? 43.415 26.339 45.750 1.00 29.79 91 GLU B CA 1
ATOM 3125 C C . GLU B 1 91 ? 43.216 25.114 46.638 1.00 29.29 91 GLU B C 1
ATOM 3126 O O . GLU B 1 91 ? 44.143 24.698 47.336 1.00 28.11 91 GLU B O 1
ATOM 3132 N N . THR B 1 92 ? 42.003 24.565 46.629 1.00 27.75 92 THR B N 1
ATOM 3133 C CA . THR B 1 92 ? 41.675 23.388 47.433 1.00 26.26 92 THR B CA 1
ATOM 3134 C C . THR B 1 92 ? 41.434 22.169 46.536 1.00 24.86 92 THR B C 1
ATOM 3135 O O . THR B 1 92 ? 41.456 21.046 47.005 1.00 23.81 92 THR B O 1
ATOM 3139 N N . GLY B 1 93 ? 41.214 22.396 45.237 1.00 23.26 93 GLY B N 1
ATOM 3140 C CA . GLY B 1 93 ? 40.967 21.289 44.326 1.00 19.78 93 GLY B CA 1
ATOM 3141 C C . GLY B 1 93 ? 39.497 20.874 44.393 1.00 20.19 93 GLY B C 1
ATOM 3142 O O . GLY B 1 93 ? 39.053 19.992 43.656 1.00 21.17 93 GLY B O 1
ATOM 3143 N N . PHE B 1 94 ? 38.727 21.517 45.265 1.00 17.31 94 PHE B N 1
ATOM 3144 C CA . PHE B 1 94 ? 37.321 21.172 45.427 1.00 18.43 94 PHE B CA 1
ATOM 3145 C C . PHE B 1 94 ? 36.517 21.370 44.128 1.00 18.44 94 PHE B C 1
ATOM 3146 O O . PHE B 1 94 ? 36.731 22.333 43.405 1.00 19.45 94 PHE B O 1
ATOM 3154 N N . PRO B 1 95 ? 35.612 20.426 43.804 1.00 19.03 95 PRO B N 1
ATOM 3155 C CA . PRO B 1 95 ? 34.789 20.547 42.581 1.00 16.94 95 PRO B CA 1
AT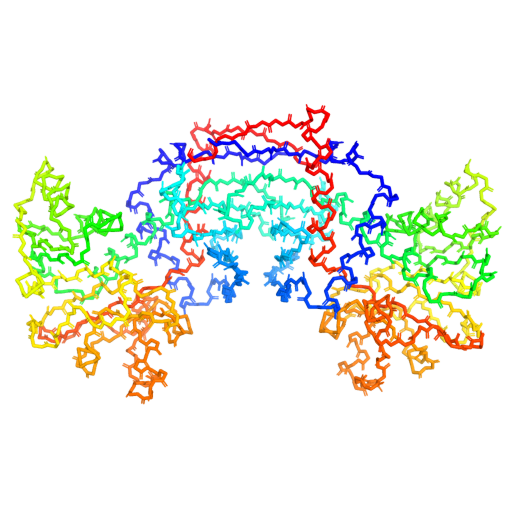OM 3156 C C . PRO B 1 95 ? 33.582 21.439 42.915 1.00 16.81 95 PRO B C 1
ATOM 3157 O O . PRO B 1 95 ? 32.599 21.010 43.521 1.00 16.39 95 PRO B O 1
ATOM 3161 N N . LEU B 1 96 ? 33.712 22.703 42.547 1.00 17.38 96 LEU B N 1
ATOM 3162 C CA . LEU B 1 96 ? 32.710 23.705 42.818 1.00 18.17 96 LEU B CA 1
ATOM 3163 C C . LEU B 1 96 ? 31.401 23.445 42.087 1.00 19.59 96 LEU B C 1
ATOM 3164 O O . LEU B 1 96 ? 30.328 23.719 42.639 1.00 19.56 96 LEU B O 1
ATOM 3169 N N . ALA B 1 97 ? 31.482 22.914 40.859 1.00 16.25 97 ALA B N 1
ATOM 3170 C CA . ALA B 1 97 ? 30.276 22.673 40.091 1.00 16.01 97 ALA B CA 1
ATOM 3171 C C . ALA B 1 97 ? 30.461 21.594 39.024 1.00 15.71 97 ALA B C 1
ATOM 3172 O O . ALA B 1 97 ? 31.554 21.380 38.524 1.00 16.19 97 ALA B O 1
ATOM 3174 N N . VAL B 1 98 ? 29.384 20.895 38.718 1.00 16.17 98 VAL B N 1
ATOM 3175 C CA . VAL B 1 98 ? 29.368 19.900 37.649 1.00 16.09 98 VAL B CA 1
ATOM 3176 C C . VAL B 1 98 ? 28.236 20.485 36.798 1.00 16.17 98 VAL B C 1
ATOM 3177 O O . VAL B 1 98 ? 27.095 20.563 37.244 1.00 16.35 98 VAL B O 1
ATOM 3181 N N . MET B 1 99 ? 28.545 20.933 35.595 1.00 16.30 99 MET B N 1
ATOM 3182 C CA . MET B 1 99 ? 27.505 21.555 34.772 1.00 16.66 99 MET B CA 1
ATOM 3183 C C . MET B 1 99 ? 27.517 21.107 33.329 1.00 16.76 99 MET B C 1
ATOM 3184 O O . MET B 1 99 ? 28.536 20.629 32.789 1.00 16.22 99 MET B O 1
ATOM 3189 N N . ASP B 1 100 ? 26.374 21.301 32.685 1.00 18.50 100 ASP B N 1
ATOM 3190 C CA . ASP B 1 100 ? 26.289 20.974 31.277 1.00 17.73 100 ASP B CA 1
ATOM 3191 C C . ASP B 1 100 ? 27.233 21.862 30.500 1.00 16.52 100 ASP B C 1
ATOM 3192 O O . ASP B 1 100 ? 27.334 23.049 30.781 1.00 17.44 100 ASP B O 1
ATOM 3197 N N . ALA B 1 101 ? 27.915 21.286 29.516 1.00 17.54 101 ALA B N 1
ATOM 3198 C CA . ALA B 1 101 ? 28.836 22.017 28.651 1.00 16.49 101 ALA B CA 1
ATOM 3199 C C . ALA B 1 101 ? 28.445 21.755 27.174 1.00 18.63 101 ALA B C 1
ATOM 3200 O O . ALA B 1 101 ? 29.191 22.108 26.250 1.00 18.41 101 ALA B O 1
ATOM 3202 N N . THR B 1 102 ? 27.283 21.124 26.957 1.00 19.35 102 THR B N 1
ATOM 3203 C CA . THR B 1 102 ? 26.801 20.828 25.600 1.00 19.09 102 THR B CA 1
ATOM 3204 C C . THR B 1 102 ? 26.489 22.174 24.941 1.00 18.33 102 THR B C 1
ATOM 3205 O O . THR B 1 102 ? 27.034 22.507 23.895 1.00 16.12 102 THR B O 1
ATOM 3209 N N . TYR B 1 103 ? 25.634 22.965 25.587 1.00 19.20 103 TYR B N 1
ATOM 3210 C CA . TYR B 1 103 ? 25.300 24.293 25.060 1.00 21.02 103 TYR B CA 1
ATOM 3211 C C . TYR B 1 103 ? 26.509 25.237 24.956 1.00 19.55 103 TYR B C 1
ATOM 3212 O O . TYR B 1 103 ? 26.695 25.836 23.914 1.00 20.58 103 TYR B O 1
ATOM 3221 N N . THR B 1 104 ? 27.337 25.343 26.010 1.00 18.47 104 THR B N 1
ATOM 3222 C CA . THR B 1 104 ? 28.487 26.275 26.004 1.00 18.47 104 THR B CA 1
ATOM 3223 C C . THR B 1 104 ? 29.572 25.953 24.988 1.00 18.27 104 THR B C 1
ATOM 3224 O O . THR B 1 104 ? 30.225 26.834 24.472 1.00 18.50 104 THR B O 1
ATOM 3228 N N . THR B 1 105 ? 29.777 24.671 24.724 1.00 21.76 105 THR B N 1
ATOM 3229 C CA . THR B 1 105 ? 30.760 24.236 23.743 1.00 21.86 105 THR B CA 1
ATOM 3230 C C . THR B 1 105 ? 30.359 24.898 22.431 1.00 23.83 105 THR B C 1
ATOM 3231 O O . THR B 1 105 ? 31.186 25.489 21.730 1.00 24.81 105 THR B O 1
ATOM 3235 N N . SER B 1 106 ? 29.077 24.825 22.099 1.00 24.37 106 SER B N 1
ATOM 3236 C CA . SER B 1 106 ? 28.649 25.472 20.873 1.00 26.78 106 SER B CA 1
ATOM 3237 C C . SER B 1 106 ? 28.867 26.981 21.009 1.00 28.60 106 SER B C 1
ATOM 3238 O O . SER B 1 106 ? 29.414 27.614 20.080 1.00 29.76 106 SER B O 1
ATOM 3241 N N . LEU B 1 107 ? 28.458 27.543 22.160 1.00 26.78 107 LEU B N 1
ATOM 3242 C CA . LEU B 1 107 ? 28.542 28.989 22.394 1.00 26.11 107 LEU B CA 1
ATOM 3243 C C . LEU B 1 107 ? 29.951 29.546 22.278 1.00 26.40 107 LEU B C 1
ATOM 3244 O O . LEU B 1 107 ? 30.197 30.547 21.600 1.00 25.62 107 LEU B O 1
ATOM 3249 N N . ARG B 1 108 ? 30.885 28.880 22.937 1.00 25.84 108 ARG B N 1
ATOM 3250 C CA . ARG B 1 108 ? 32.273 29.314 22.942 1.00 24.30 108 ARG B CA 1
ATOM 3251 C C . ARG B 1 108 ? 32.964 29.152 21.573 1.00 23.56 108 ARG B C 1
ATOM 3252 O O . ARG B 1 108 ? 33.989 29.786 21.319 1.00 24.36 108 ARG B O 1
ATOM 3260 N N . THR B 1 109 ? 32.418 28.307 20.696 1.00 24.03 109 THR B N 1
ATOM 3261 C CA . THR B 1 109 ? 32.988 28.111 19.328 1.00 23.13 109 THR B CA 1
ATOM 3262 C C . THR B 1 109 ? 32.489 29.257 18.442 1.00 22.09 109 THR B C 1
ATOM 3263 O O . THR B 1 109 ? 33.238 29.821 17.645 1.00 21.21 109 THR B O 1
ATOM 3267 N N . GLY B 1 110 ? 31.216 29.595 18.585 1.00 20.44 110 GLY B N 1
ATOM 3268 C CA . GLY B 1 110 ? 30.689 30.720 17.821 1.00 22.68 110 GLY B CA 1
ATOM 3269 C C . GLY B 1 110 ? 31.456 31.951 18.276 1.00 22.94 110 GLY B C 1
ATOM 3270 O O . GLY B 1 110 ? 31.993 32.711 17.461 1.00 22.97 110 GLY B O 1
ATOM 3271 N N . ALA B 1 111 ? 31.532 32.138 19.594 1.00 21.68 111 ALA B N 1
ATOM 3272 C CA . ALA B 1 111 ? 32.258 33.263 20.171 1.00 21.23 111 ALA B CA 1
ATOM 3273 C C . ALA B 1 111 ? 33.655 33.363 19.562 1.00 20.43 111 ALA B C 1
ATOM 3274 O O . ALA B 1 111 ? 34.073 34.420 19.119 1.00 22.63 111 ALA B O 1
ATOM 3276 N N . ALA B 1 112 ? 34.385 32.259 19.537 1.00 20.79 112 ALA B N 1
ATOM 3277 C CA . ALA B 1 112 ? 35.723 32.285 18.966 1.00 22.53 112 ALA B CA 1
ATOM 3278 C C . ALA B 1 112 ? 35.644 32.810 17.503 1.00 23.79 112 ALA B C 1
ATOM 3279 O O . ALA B 1 112 ? 36.351 33.758 17.115 1.00 23.26 112 ALA B O 1
ATOM 3281 N N . GLY B 1 113 ? 34.756 32.208 16.710 1.00 23.60 113 GLY B N 1
ATOM 3282 C CA . GLY B 1 113 ? 34.599 32.634 15.332 1.00 24.77 113 GLY B CA 1
ATOM 3283 C C . GLY B 1 113 ? 34.370 34.120 15.306 1.00 26.37 113 GLY B C 1
ATOM 3284 O O . GLY B 1 113 ? 34.965 34.837 14.507 1.00 28.28 113 GLY B O 1
ATOM 3285 N N . GLY B 1 114 ? 33.528 34.590 16.214 1.00 27.33 114 GLY B N 1
ATOM 3286 C CA . GLY B 1 114 ? 33.238 36.009 16.264 1.00 28.93 114 GLY B CA 1
ATOM 3287 C C . GLY B 1 114 ? 34.446 36.870 16.594 1.00 30.77 114 GLY B C 1
ATOM 3288 O O . GLY B 1 114 ? 34.571 37.972 16.048 1.00 31.78 114 GLY B O 1
ATOM 3289 N N . ILE B 1 115 ? 35.326 36.387 17.476 1.00 29.91 115 ILE B N 1
ATOM 3290 C CA . ILE B 1 115 ? 36.524 37.149 17.878 1.00 29.59 115 ILE B CA 1
ATOM 3291 C C . ILE B 1 115 ? 37.586 37.095 16.793 1.00 30.29 115 ILE B C 1
ATOM 3292 O O . ILE B 1 115 ? 38.263 38.090 16.512 1.00 30.51 115 ILE B O 1
ATOM 3297 N N . ALA B 1 116 ? 37.731 35.920 16.188 1.00 30.83 116 ALA B N 1
ATOM 3298 C CA . ALA B 1 116 ? 38.717 35.752 15.138 1.00 31.96 116 ALA B CA 1
ATOM 3299 C C . ALA B 1 116 ? 38.412 36.737 14.010 1.00 32.52 116 ALA B C 1
ATOM 3300 O O . ALA B 1 116 ? 39.293 37.464 13.560 1.00 32.68 116 ALA B O 1
ATOM 3302 N N . ALA B 1 117 ? 37.154 36.765 13.567 1.00 33.21 117 ALA B N 1
ATOM 3303 C CA . ALA B 1 117 ? 36.745 37.672 12.498 1.00 33.69 117 ALA B CA 1
ATOM 3304 C C . ALA B 1 117 ? 36.936 39.122 12.925 1.00 34.26 117 ALA B C 1
ATOM 3305 O O . ALA B 1 117 ? 37.306 39.965 12.115 1.00 34.06 117 ALA B O 1
ATOM 3307 N N . LYS B 1 118 ? 36.684 39.419 14.191 1.00 34.53 118 LYS B N 1
ATOM 3308 C CA . LYS B 1 118 ? 36.846 40.786 14.648 1.00 37.27 118 LYS B CA 1
ATOM 3309 C C . LYS B 1 118 ? 38.274 41.283 14.470 1.00 38.06 118 LYS B C 1
ATOM 3310 O O . LYS B 1 118 ? 38.490 42.469 14.245 1.00 40.40 118 LYS B O 1
ATOM 3316 N N . TYR B 1 119 ? 39.241 40.373 14.544 1.00 38.47 119 TYR B N 1
ATOM 3317 C CA . TYR B 1 119 ? 40.662 40.706 14.412 1.00 38.17 119 TYR B CA 1
ATOM 3318 C C . TYR B 1 119 ? 41.251 40.425 13.031 1.00 40.49 119 TYR B C 1
ATOM 3319 O O . TYR B 1 119 ? 42.320 40.935 12.687 1.00 40.76 119 TYR B O 1
ATOM 3328 N N . LEU B 1 120 ? 40.557 39.622 12.235 1.00 41.47 120 LEU B N 1
ATOM 3329 C CA . LEU B 1 120 ? 41.091 39.243 10.946 1.00 42.53 120 LEU B CA 1
ATOM 3330 C C . LEU B 1 120 ? 40.370 39.662 9.677 1.00 43.59 120 LEU B C 1
ATOM 3331 O O . LEU B 1 120 ? 41.013 39.766 8.630 1.00 43.86 120 LEU B O 1
ATOM 3336 N N . ALA B 1 121 ? 39.065 39.905 9.752 1.00 43.28 121 ALA B N 1
ATOM 3337 C CA . ALA B 1 121 ? 38.308 40.302 8.568 1.00 44.92 121 ALA B CA 1
ATOM 3338 C C . ALA B 1 121 ? 38.371 41.802 8.264 1.00 46.79 121 ALA B C 1
ATOM 3339 O O . ALA B 1 121 ? 38.806 42.613 9.104 1.00 45.73 121 ALA B O 1
ATOM 3341 N N . ARG B 1 122 ? 37.958 42.155 7.042 1.00 47.72 122 ARG B N 1
ATOM 3342 C CA . ARG B 1 122 ? 37.933 43.545 6.618 1.00 48.33 122 ARG B CA 1
ATOM 3343 C C . ARG B 1 122 ? 37.006 44.277 7.576 1.00 48.25 122 ARG B C 1
ATOM 3344 O O . ARG B 1 122 ? 35.891 43.831 7.830 1.00 47.63 122 ARG B O 1
ATOM 3352 N N . LYS B 1 123 ? 37.467 45.399 8.111 1.00 49.16 123 LYS B N 1
ATOM 3353 C CA . LYS B 1 123 ? 36.656 46.173 9.041 1.00 51.10 123 LYS B CA 1
ATOM 3354 C C . LYS B 1 123 ? 35.345 46.639 8.393 1.00 52.07 123 LYS B C 1
ATOM 3355 O O . LYS B 1 123 ? 34.436 47.122 9.077 1.00 51.33 123 LYS B O 1
ATOM 3361 N N . ASN B 1 124 ? 35.255 46.458 7.074 1.00 53.97 124 ASN B N 1
ATOM 3362 C CA . ASN B 1 124 ? 34.097 46.861 6.275 1.00 54.67 124 ASN B CA 1
ATOM 3363 C C . ASN B 1 124 ? 33.190 45.696 5.904 1.00 54.81 124 ASN B C 1
ATOM 3364 O O . ASN B 1 124 ? 32.166 45.884 5.249 1.00 55.16 124 ASN B O 1
ATOM 3369 N N . SER B 1 125 ? 33.571 44.494 6.318 1.00 54.05 125 SER B N 1
ATOM 3370 C CA . SER B 1 125 ? 32.794 43.304 6.022 1.00 52.85 125 SER B CA 1
ATOM 3371 C C . SER B 1 125 ? 31.309 43.548 6.241 1.00 52.75 125 SER B C 1
ATOM 3372 O O . SER B 1 125 ? 30.914 44.249 7.182 1.00 51.30 125 SER B O 1
ATOM 3375 N N . SER B 1 126 ? 30.496 42.978 5.348 1.00 53.36 126 SER B N 1
ATOM 3376 C CA . SER B 1 126 ? 29.050 43.113 5.429 1.00 53.91 126 SER B CA 1
ATOM 3377 C C . SER B 1 126 ? 28.336 41.971 4.728 1.00 53.82 126 SER B C 1
ATOM 3378 O O . SER B 1 126 ? 27.151 41.747 4.978 1.00 55.28 126 SER B O 1
ATOM 3381 N N . VAL B 1 127 ? 29.029 41.261 3.837 1.00 53.09 127 VAL B N 1
ATOM 3382 C CA . VAL B 1 127 ? 28.412 40.117 3.137 1.00 52.45 127 VAL B CA 1
ATOM 3383 C C . VAL B 1 127 ? 28.981 38.829 3.709 1.00 52.00 127 VAL B C 1
ATOM 3384 O O . VAL B 1 127 ? 30.187 38.579 3.622 1.00 51.48 127 VAL B O 1
ATOM 3388 N N . PHE B 1 128 ? 28.109 38.004 4.273 1.00 51.99 128 PHE B N 1
ATOM 3389 C CA . PHE B 1 128 ? 28.550 36.763 4.889 1.00 52.27 128 PHE B CA 1
ATOM 3390 C C . PHE B 1 128 ? 27.925 35.564 4.220 1.00 52.43 128 PHE B C 1
ATOM 3391 O O . PHE B 1 128 ? 26.727 35.559 3.935 1.00 53.69 128 PHE B O 1
ATOM 3399 N N . GLY B 1 129 ? 28.741 34.540 3.988 1.00 52.87 129 GLY B N 1
ATOM 3400 C CA . GLY B 1 129 ? 28.256 33.320 3.367 1.00 52.67 129 GLY B CA 1
ATOM 3401 C C . GLY B 1 129 ? 28.554 32.132 4.255 1.00 52.32 129 GLY B C 1
ATOM 3402 O O . GLY B 1 129 ? 29.633 32.062 4.834 1.00 51.92 129 GLY B O 1
ATOM 3403 N N . PHE B 1 130 ? 27.606 31.201 4.360 1.00 51.95 130 PHE B N 1
ATOM 3404 C CA . PHE B 1 130 ? 27.776 30.016 5.200 1.00 51.86 130 PHE B CA 1
ATOM 3405 C C . PHE B 1 130 ? 27.748 28.686 4.457 1.00 51.83 130 PHE B C 1
ATOM 3406 O O . PHE B 1 130 ? 26.853 28.431 3.655 1.00 51.85 130 PHE B O 1
ATOM 3414 N N . ILE B 1 131 ? 28.726 27.836 4.741 1.00 51.43 131 ILE B N 1
ATOM 3415 C CA . ILE B 1 131 ? 28.808 26.525 4.119 1.00 52.54 131 ILE B CA 1
ATOM 3416 C C . ILE B 1 131 ? 28.524 25.479 5.195 1.00 52.92 131 ILE B C 1
ATOM 3417 O O . ILE B 1 131 ? 29.449 24.922 5.784 1.00 53.52 131 ILE B O 1
ATOM 3422 N N . GLY B 1 132 ? 27.243 25.225 5.462 1.00 53.66 132 GLY B N 1
ATOM 3423 C CA . GLY B 1 132 ? 26.870 24.241 6.476 1.00 54.09 132 GLY B CA 1
ATOM 3424 C C . GLY B 1 132 ? 25.436 24.351 6.993 1.00 54.10 132 GLY B C 1
ATOM 3425 O O . GLY B 1 132 ? 24.636 23.414 6.874 1.00 55.70 132 GLY B O 1
ATOM 3426 N N . CYS B 1 133 ? 25.105 25.490 7.585 1.00 52.68 133 CYS B N 1
ATOM 3427 C CA . CYS B 1 133 ? 23.759 25.723 8.104 1.00 51.35 133 CYS B CA 1
ATOM 3428 C C . CYS B 1 133 ? 23.326 24.782 9.226 1.00 50.53 133 CYS B C 1
ATOM 3429 O O . CYS B 1 133 ? 22.151 24.756 9.601 1.00 51.23 133 CYS B O 1
ATOM 3432 N N . GLY B 1 134 ? 24.266 24.000 9.750 1.00 49.37 134 GLY B N 1
ATOM 3433 C CA . GLY B 1 134 ? 23.958 23.120 10.870 1.00 47.49 134 GLY B CA 1
ATOM 3434 C C . GLY B 1 134 ? 24.010 23.897 12.195 1.00 45.83 134 GLY B C 1
ATOM 3435 O O . GLY B 1 134 ? 24.047 25.126 12.205 1.00 46.14 134 GLY B O 1
ATOM 3436 N N . THR B 1 135 ? 24.015 23.199 13.323 1.00 44.21 135 THR B N 1
ATOM 3437 C CA . THR B 1 135 ? 24.048 23.875 14.616 1.00 41.76 135 THR B CA 1
ATOM 3438 C C . THR B 1 135 ? 25.093 24.991 14.727 1.00 40.17 135 THR B C 1
ATOM 3439 O O . THR B 1 135 ? 24.763 26.132 15.074 1.00 38.71 135 THR B O 1
ATOM 3443 N N . GLN B 1 136 ? 26.350 24.675 14.430 1.00 37.40 136 GLN B N 1
ATOM 3444 C CA . GLN B 1 136 ? 27.392 25.678 14.570 1.00 36.06 136 GLN B CA 1
ATOM 3445 C C . GLN B 1 136 ? 27.214 26.962 13.762 1.00 36.90 136 GLN B C 1
ATOM 3446 O O . GLN B 1 136 ? 27.677 28.030 14.179 1.00 33.47 136 GLN B O 1
ATOM 3452 N N . ALA B 1 137 ? 26.562 26.855 12.603 1.00 37.19 137 ALA B N 1
ATOM 3453 C CA . ALA B 1 137 ? 26.343 28.026 11.741 1.00 37.95 137 ALA B CA 1
ATOM 3454 C C . ALA B 1 137 ? 25.594 29.090 12.517 1.00 36.09 137 ALA B C 1
ATOM 3455 O O . ALA B 1 137 ? 25.908 30.292 12.451 1.00 35.15 137 ALA B O 1
ATOM 3457 N N . TYR B 1 138 ? 24.601 28.619 13.264 1.00 37.02 138 TYR B N 1
ATOM 3458 C CA . TYR B 1 138 ? 23.778 29.485 14.080 1.00 37.26 138 TYR B CA 1
ATOM 3459 C C . TYR B 1 138 ? 24.565 30.251 15.121 1.00 34.28 138 TYR B C 1
ATOM 3460 O O . TYR B 1 138 ? 24.300 31.422 15.328 1.00 34.86 138 TYR B O 1
ATOM 3469 N N . PHE B 1 139 ? 25.540 29.611 15.758 1.00 33.11 139 PHE B N 1
ATOM 3470 C CA . PHE B 1 139 ? 26.346 30.304 16.779 1.00 31.95 139 PHE B CA 1
ATOM 3471 C C . PHE B 1 139 ? 27.380 31.251 16.159 1.00 31.22 139 PHE B C 1
ATOM 3472 O O . PHE B 1 139 ? 27.648 32.314 16.708 1.00 30.84 139 PHE B O 1
ATOM 3480 N N . GLN B 1 140 ? 27.949 30.884 15.014 1.00 30.50 140 GLN B N 1
ATOM 3481 C CA . GLN B 1 140 ? 28.907 31.771 14.364 1.00 31.97 140 GLN B CA 1
ATOM 3482 C C . GLN B 1 140 ? 28.129 33.034 13.959 1.00 34.19 140 GLN B C 1
ATOM 3483 O O . GLN B 1 140 ? 28.553 34.167 14.212 1.00 33.77 140 GLN B O 1
ATOM 3489 N N . LEU B 1 141 ? 26.970 32.813 13.341 1.00 35.82 141 LEU B N 1
ATOM 3490 C CA . LEU B 1 141 ? 26.112 33.891 12.887 1.00 37.79 141 LEU B CA 1
ATOM 3491 C C . LEU B 1 141 ? 25.777 34.843 14.037 1.00 38.42 141 LEU B C 1
ATOM 3492 O O . LEU B 1 141 ? 26.014 36.059 13.951 1.00 37.44 141 LEU B O 1
ATOM 3497 N N . GLU B 1 142 ? 25.232 34.278 15.112 1.00 38.94 142 GLU B N 1
ATOM 3498 C CA . GLU B 1 142 ? 24.844 35.065 16.270 1.00 39.76 142 GLU B CA 1
ATOM 3499 C C . GLU B 1 142 ? 26.041 35.849 16.834 1.00 39.06 142 GLU B C 1
ATOM 3500 O O . GLU B 1 142 ? 25.892 37.000 17.258 1.00 39.36 142 GLU B O 1
ATOM 3506 N N . ALA B 1 143 ? 27.233 35.257 16.809 1.00 37.84 143 ALA B N 1
ATOM 3507 C CA . ALA B 1 143 ? 28.415 35.955 17.313 1.00 37.08 143 ALA B CA 1
ATOM 3508 C C . ALA B 1 143 ? 28.886 37.032 16.337 1.00 36.74 143 ALA B C 1
ATOM 3509 O O . ALA B 1 143 ? 29.265 38.119 16.753 1.00 38.28 143 ALA B O 1
ATOM 3511 N N . LEU B 1 144 ? 28.889 36.739 15.040 1.00 38.30 144 LEU B N 1
ATOM 3512 C CA . LEU B 1 144 ? 29.303 37.740 14.042 1.00 38.30 144 LEU B CA 1
ATOM 3513 C C . LEU B 1 144 ? 28.399 38.998 14.107 1.00 38.82 144 LEU B C 1
ATOM 3514 O O . LEU B 1 144 ? 28.847 40.117 13.816 1.00 37.74 144 LEU B O 1
ATOM 3519 N N . ARG B 1 145 ? 27.137 38.803 14.495 1.00 39.68 145 ARG B N 1
ATOM 3520 C CA . ARG B 1 145 ? 26.178 39.898 14.610 1.00 41.57 145 ARG B CA 1
ATOM 3521 C C . ARG B 1 145 ? 26.613 40.927 15.645 1.00 43.15 145 ARG B C 1
ATOM 3522 O O . ARG B 1 145 ? 26.275 42.104 15.513 1.00 44.79 145 ARG B O 1
ATOM 3530 N N . ARG B 1 146 ? 27.337 40.494 16.680 1.00 43.11 146 ARG B N 1
ATOM 3531 C CA . ARG B 1 146 ? 27.794 41.417 17.722 1.00 43.29 146 ARG B CA 1
ATOM 3532 C C . ARG B 1 146 ? 29.028 42.180 17.250 1.00 43.04 146 ARG B C 1
ATOM 3533 O O . ARG B 1 146 ? 29.423 43.166 17.854 1.00 44.22 146 ARG B O 1
ATOM 3541 N N . VAL B 1 147 ? 29.646 41.723 16.173 1.00 43.92 147 VAL B N 1
ATOM 3542 C CA . VAL B 1 147 ? 30.860 42.376 15.699 1.00 46.50 147 VAL B CA 1
ATOM 3543 C C . VAL B 1 147 ? 30.646 43.287 14.481 1.00 48.58 147 VAL B C 1
ATOM 3544 O O . VAL B 1 147 ? 30.867 44.491 14.565 1.00 49.18 147 VAL B O 1
ATOM 3548 N N . PHE B 1 148 ? 30.243 42.720 13.346 1.00 50.22 148 PHE B N 1
ATOM 3549 C CA . PHE B 1 148 ? 30.024 43.537 12.157 1.00 52.40 148 PHE B CA 1
ATOM 3550 C C . PHE B 1 148 ? 28.539 43.750 11.872 1.00 55.06 148 PHE B C 1
ATOM 3551 O O . PHE B 1 148 ? 27.673 42.994 12.341 1.00 55.16 148 PHE B O 1
ATOM 3559 N N . ASP B 1 149 ? 28.254 44.774 11.070 1.00 57.61 149 ASP B N 1
ATOM 3560 C CA . ASP B 1 149 ? 26.884 45.090 10.701 1.00 59.64 149 ASP B CA 1
ATOM 3561 C C . ASP B 1 149 ? 26.555 44.414 9.377 1.00 60.05 149 ASP B C 1
ATOM 3562 O O . ASP B 1 149 ? 27.051 44.823 8.319 1.00 61.33 149 ASP B O 1
ATOM 3567 N N . ILE B 1 150 ? 25.721 43.379 9.436 1.00 59.97 150 ILE B N 1
ATOM 3568 C CA . ILE B 1 150 ? 25.354 42.627 8.238 1.00 60.73 150 ILE B CA 1
ATOM 3569 C C . ILE B 1 150 ? 24.352 43.355 7.333 1.00 61.06 150 ILE B C 1
ATOM 3570 O O . ILE B 1 150 ? 23.827 44.413 7.691 1.00 61.61 150 ILE B O 1
ATOM 3575 N N . GLY B 1 151 ? 24.123 42.779 6.151 1.00 61.53 151 GLY B N 1
ATOM 3576 C CA . GLY B 1 151 ? 23.182 43.313 5.177 1.00 61.22 151 GLY B CA 1
ATOM 3577 C C . GLY B 1 151 ? 22.526 42.126 4.486 1.00 61.76 151 GLY B C 1
ATOM 3578 O O . GLY B 1 151 ? 21.299 41.943 4.539 1.00 61.50 151 GLY B O 1
ATOM 3579 N N . GLU B 1 152 ? 23.364 41.309 3.851 1.00 61.89 152 GLU B N 1
ATOM 3580 C CA . GLU B 1 152 ? 22.923 40.103 3.153 1.00 61.80 152 GLU B CA 1
ATOM 3581 C C . GLU B 1 152 ? 23.696 38.916 3.741 1.00 61.75 152 GLU B C 1
ATOM 3582 O O . GLU B 1 152 ? 24.733 39.095 4.382 1.00 62.22 152 GLU B O 1
ATOM 3588 N N . VAL B 1 153 ? 23.185 37.711 3.520 1.00 61.17 153 VAL B N 1
ATOM 3589 C CA . VAL B 1 153 ? 23.814 36.488 4.001 1.00 60.46 153 VAL B CA 1
ATOM 3590 C C . VAL B 1 153 ? 23.623 35.402 2.946 1.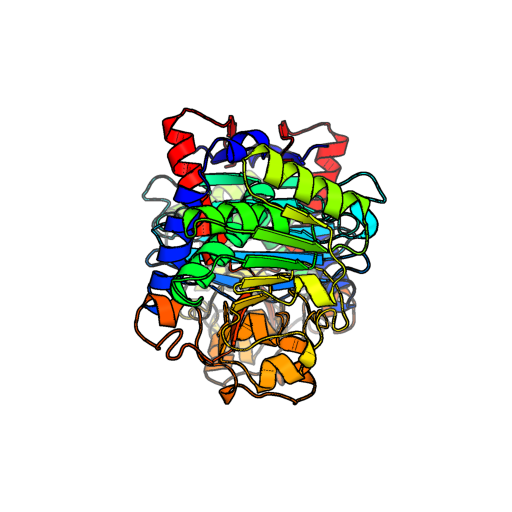00 59.89 153 VAL B C 1
ATOM 3591 O O . VAL B 1 153 ? 22.492 35.080 2.590 1.00 60.87 153 VAL B O 1
ATOM 3595 N N . LYS B 1 154 ? 24.716 34.835 2.451 1.00 58.48 154 LYS B N 1
ATOM 3596 C CA . LYS B 1 154 ? 24.631 33.790 1.434 1.00 57.59 154 LYS B CA 1
ATOM 3597 C C . LYS B 1 154 ? 24.754 32.422 2.119 1.00 57.08 154 LYS B C 1
ATOM 3598 O O . LYS B 1 154 ? 25.770 32.128 2.742 1.00 57.51 154 LYS B O 1
ATOM 3604 N N . ALA B 1 155 ? 23.725 31.586 2.000 1.00 55.90 155 ALA B N 1
ATOM 3605 C CA . ALA B 1 155 ? 23.733 30.298 2.685 1.00 56.23 155 ALA B CA 1
ATOM 3606 C C . ALA B 1 155 ? 23.508 29.040 1.863 1.00 56.53 155 ALA B C 1
ATOM 3607 O O . ALA B 1 155 ? 22.496 28.925 1.179 1.00 56.34 155 ALA B O 1
ATOM 3609 N N . TYR B 1 156 ? 24.436 28.085 1.987 1.00 57.68 156 TYR B N 1
ATOM 3610 C CA . TYR B 1 156 ? 24.392 26.793 1.280 1.00 59.08 156 TYR B CA 1
ATOM 3611 C C . TYR B 1 156 ? 24.611 25.567 2.168 1.00 59.34 156 TYR B C 1
ATOM 3612 O O . TYR B 1 156 ? 25.205 25.665 3.242 1.00 60.42 156 TYR B O 1
ATOM 3621 N N . ASP B 1 157 ? 24.160 24.406 1.691 1.00 59.64 157 ASP B N 1
ATOM 3622 C CA . ASP B 1 157 ? 24.329 23.143 2.408 1.00 60.01 157 ASP B CA 1
ATOM 3623 C C . ASP B 1 157 ? 23.864 21.938 1.585 1.00 60.29 157 ASP B C 1
ATOM 3624 O O . ASP B 1 157 ? 22.906 22.043 0.808 1.00 59.50 157 ASP B O 1
ATOM 3629 N N . VAL B 1 158 ? 24.531 20.793 1.765 1.00 60.62 158 VAL B N 1
ATOM 3630 C CA . VAL B 1 158 ? 24.180 19.571 1.023 1.00 61.63 158 VAL B CA 1
ATOM 3631 C C . VAL B 1 158 ? 22.891 18.928 1.541 1.00 62.06 158 VAL B C 1
ATOM 3632 O O . VAL B 1 158 ? 22.808 17.729 1.777 1.00 62.90 158 VAL B O 1
ATOM 3636 N N . ARG B 1 159 ? 21.894 19.783 1.701 1.00 62.47 159 ARG B N 1
ATOM 3637 C CA . ARG B 1 159 ? 20.550 19.467 2.162 1.00 62.49 159 ARG B CA 1
ATOM 3638 C C . ARG B 1 159 ? 19.922 20.808 1.810 1.00 62.56 159 ARG B C 1
ATOM 3639 O O . ARG B 1 159 ? 20.644 21.798 1.735 1.00 62.66 159 ARG B O 1
ATOM 3647 N N . GLU B 1 160 ? 18.616 20.873 1.589 1.00 62.43 160 GLU B N 1
ATOM 3648 C CA . GLU B 1 160 ? 18.038 22.164 1.221 1.00 62.51 160 GLU B CA 1
ATOM 3649 C C . GLU B 1 160 ? 17.156 22.822 2.259 1.00 61.69 160 GLU B C 1
ATOM 3650 O O . GLU B 1 160 ? 17.161 24.046 2.397 1.00 62.57 160 GLU B O 1
ATOM 3656 N N . LYS B 1 161 ? 16.388 22.004 2.966 1.00 60.62 161 LYS B N 1
ATOM 3657 C CA . LYS B 1 161 ? 15.485 22.468 4.003 1.00 59.79 161 LYS B CA 1
ATOM 3658 C C . LYS B 1 161 ? 16.269 23.173 5.110 1.00 60.04 161 LYS B C 1
ATOM 3659 O O . LYS B 1 161 ? 15.760 24.116 5.727 1.00 59.99 161 LYS B O 1
ATOM 3665 N N . ALA B 1 162 ? 17.504 22.714 5.348 1.00 59.58 162 ALA B N 1
ATOM 3666 C CA . ALA B 1 162 ? 18.384 23.281 6.375 1.00 59.12 162 ALA B CA 1
ATOM 3667 C C . ALA B 1 162 ? 18.783 24.703 5.997 1.00 59.20 162 ALA B C 1
ATOM 3668 O O . ALA B 1 162 ? 18.838 25.586 6.850 1.00 58.90 162 ALA B O 1
ATOM 3670 N N . ALA B 1 163 ? 19.067 24.910 4.715 1.00 59.19 163 ALA B N 1
ATOM 3671 C CA . ALA B 1 163 ? 19.415 26.228 4.206 1.00 59.89 163 ALA B CA 1
ATOM 3672 C C . ALA B 1 163 ? 18.173 27.072 4.470 1.00 60.50 163 ALA B C 1
ATOM 3673 O O . ALA B 1 163 ? 18.242 28.290 4.689 1.00 60.19 163 ALA B O 1
ATOM 3675 N N . LYS B 1 164 ? 17.031 26.391 4.443 1.00 60.97 164 LYS B N 1
ATOM 3676 C CA . LYS B 1 164 ? 15.743 27.015 4.690 1.00 61.21 164 LYS B CA 1
ATOM 3677 C C . LYS B 1 164 ? 15.551 27.154 6.201 1.00 61.47 164 LYS B C 1
ATOM 3678 O O . LYS B 1 164 ? 15.270 28.255 6.687 1.00 61.63 164 LYS B O 1
ATOM 3684 N N . LYS B 1 165 ? 15.726 26.060 6.945 1.00 61.19 165 LYS B N 1
ATOM 3685 C CA . LYS B 1 165 ? 15.602 26.115 8.400 1.00 61.90 165 LYS B CA 1
ATOM 3686 C C . LYS B 1 165 ? 16.437 27.303 8.874 1.00 62.22 165 LYS B C 1
ATOM 3687 O O . LYS B 1 165 ? 16.091 27.961 9.859 1.00 63.34 165 LYS B O 1
ATOM 3693 N N . PHE B 1 166 ? 17.524 27.575 8.146 1.00 61.90 166 PHE B N 1
ATOM 3694 C CA . PHE B 1 166 ? 18.467 28.648 8.464 1.00 61.08 166 PHE B CA 1
ATOM 3695 C C . PHE B 1 166 ? 18.083 30.014 7.916 1.00 61.13 166 PHE B C 1
ATOM 3696 O O . PHE B 1 166 ? 18.009 30.994 8.662 1.00 61.45 166 PHE B O 1
ATOM 3704 N N . VAL B 1 167 ? 17.836 30.079 6.613 1.00 61.32 167 VAL B N 1
ATOM 3705 C CA . VAL B 1 167 ? 17.486 31.337 5.962 1.00 61.38 167 VAL B CA 1
ATOM 3706 C C . VAL B 1 167 ? 16.336 32.107 6.627 1.00 60.73 167 VAL B C 1
ATOM 3707 O O . VAL B 1 167 ? 16.433 33.319 6.839 1.00 59.38 167 VAL B O 1
ATOM 3711 N N . SER B 1 168 ? 15.254 31.411 6.961 1.00 60.48 168 SER B N 1
ATOM 3712 C CA . SER B 1 168 ? 14.126 32.089 7.586 1.00 60.99 168 SER B CA 1
ATOM 3713 C C . SER B 1 168 ? 14.452 32.485 9.027 1.00 61.12 168 SER B C 1
ATOM 3714 O O . SER B 1 168 ? 13.991 33.532 9.502 1.00 60.90 168 SER B O 1
ATOM 3717 N N . TYR B 1 169 ? 15.235 31.650 9.719 1.00 60.58 169 TYR B N 1
ATOM 3718 C CA . TYR B 1 169 ? 15.647 31.948 11.091 1.00 59.77 169 TYR B CA 1
ATOM 3719 C C . TYR B 1 169 ? 16.442 33.243 10.994 1.00 59.16 169 TYR B C 1
ATOM 3720 O O . TYR B 1 169 ? 16.334 34.125 11.851 1.00 57.82 169 TYR B O 1
ATOM 3729 N N . CYS B 1 170 ? 17.238 33.319 9.926 1.00 58.75 170 CYS B N 1
ATOM 3730 C CA . CYS B 1 170 ? 18.097 34.454 9.620 1.00 59.41 170 CYS B CA 1
ATOM 3731 C C . CYS B 1 170 ? 17.247 35.660 9.220 1.00 60.45 170 CYS B C 1
ATOM 3732 O O . CYS B 1 170 ? 17.498 36.795 9.649 1.00 60.78 170 CYS B O 1
ATOM 3735 N N . GLU B 1 171 ? 16.242 35.414 8.385 1.00 61.60 171 GLU B N 1
ATOM 3736 C CA . GLU B 1 171 ? 15.347 36.482 7.963 1.00 62.57 171 GLU B CA 1
ATOM 3737 C C . GLU B 1 171 ? 14.570 36.975 9.187 1.00 62.59 171 GLU B C 1
ATOM 3738 O O . GLU B 1 171 ? 14.577 38.166 9.494 1.00 63.35 171 GLU B O 1
ATOM 3744 N N . ASP B 1 172 ? 13.920 36.046 9.886 1.00 61.62 172 ASP B N 1
ATOM 3745 C CA . ASP B 1 172 ? 13.132 36.359 11.066 1.00 60.23 172 ASP B CA 1
ATOM 3746 C C . ASP B 1 172 ? 13.699 37.412 11.995 1.00 60.03 172 ASP B C 1
ATOM 3747 O O . ASP B 1 172 ? 12.943 38.182 12.570 1.00 60.02 172 ASP B O 1
ATOM 3752 N N . ARG B 1 173 ? 15.012 37.468 12.172 1.00 60.47 173 ARG B N 1
ATOM 3753 C CA . ARG B 1 173 ? 15.538 38.493 13.064 1.00 60.59 173 ARG B CA 1
ATOM 3754 C C . ARG B 1 173 ? 16.067 39.726 12.355 1.00 60.43 173 ARG B C 1
ATOM 3755 O O . ARG B 1 173 ? 16.568 40.644 13.002 1.00 61.25 173 ARG B O 1
ATOM 3763 N N . GLY B 1 174 ? 15.983 39.766 11.029 1.00 60.02 174 GLY B N 1
ATOM 3764 C CA . GLY B 1 174 ? 16.392 40.992 10.351 1.00 60.23 174 GLY B CA 1
ATOM 3765 C C . GLY B 1 174 ? 17.590 41.170 9.439 1.00 60.39 174 GLY B C 1
ATOM 3766 O O . GLY B 1 174 ? 18.162 42.257 9.390 1.00 60.94 174 GLY B O 1
ATOM 3767 N N . ILE B 1 175 ? 17.973 40.143 8.699 1.00 60.25 175 ILE B N 1
ATOM 3768 C CA . ILE B 1 175 ? 19.097 40.300 7.780 1.00 60.03 175 ILE B CA 1
ATOM 3769 C C . ILE B 1 175 ? 18.675 39.569 6.517 1.00 60.11 175 ILE B C 1
ATOM 3770 O O . ILE B 1 175 ? 18.285 38.399 6.595 1.00 60.04 175 ILE B O 1
ATOM 3775 N N . SER B 1 176 ? 18.737 40.231 5.361 1.00 60.29 176 SER B N 1
ATOM 3776 C CA . SER B 1 176 ? 18.327 39.560 4.125 1.00 60.88 176 SER B CA 1
ATOM 3777 C C . SER B 1 176 ? 19.217 38.332 3.910 1.00 60.92 176 SER B C 1
ATOM 3778 O O . SER B 1 176 ? 20.446 38.437 3.829 1.00 60.39 176 SER B O 1
ATOM 3781 N N . ALA B 1 177 ? 18.588 37.162 3.851 1.00 61.32 177 ALA B N 1
ATOM 3782 C CA . ALA B 1 177 ? 19.318 35.911 3.684 1.00 62.34 177 ALA B CA 1
ATOM 3783 C C . ALA B 1 177 ? 18.700 34.991 2.632 1.00 62.70 177 ALA B C 1
ATOM 3784 O O . ALA B 1 177 ? 17.514 34.661 2.699 1.00 62.88 177 ALA B O 1
ATOM 3786 N N . SER B 1 178 ? 19.519 34.562 1.676 1.00 62.82 178 SER B N 1
ATOM 3787 C CA . SER B 1 178 ? 19.059 33.681 0.605 1.00 63.00 178 SER B CA 1
ATOM 3788 C C . SER B 1 178 ? 19.884 32.406 0.501 1.00 62.66 178 SER B C 1
ATOM 3789 O O . SER B 1 178 ? 21.072 32.392 0.844 1.00 63.27 178 SER B O 1
ATOM 3792 N N . VAL B 1 179 ? 19.255 31.334 0.032 1.00 61.21 179 VAL B N 1
ATOM 3793 C CA . VAL B 1 179 ? 19.984 30.095 -0.167 1.00 60.02 179 VAL B CA 1
ATOM 3794 C C . VAL B 1 179 ? 20.772 30.359 -1.441 1.00 59.72 179 VAL B C 1
ATOM 3795 O O . VAL B 1 179 ? 20.293 31.086 -2.308 1.00 60.14 179 VAL B O 1
ATOM 3799 N N . GLN B 1 180 ? 21.975 29.800 -1.552 1.00 59.68 180 GLN B N 1
ATOM 3800 C CA . GLN B 1 180 ? 22.819 30.007 -2.730 1.00 59.46 180 GLN B CA 1
ATOM 3801 C C . GLN B 1 180 ? 23.953 29.006 -2.664 1.00 59.75 180 GLN B C 1
ATOM 3802 O O . GLN B 1 180 ? 24.873 29.173 -1.880 1.00 61.84 180 GLN B O 1
ATOM 3808 N N . PRO B 1 181 ? 23.914 27.955 -3.489 1.00 59.10 181 PRO B N 1
ATOM 3809 C CA . PRO B 1 181 ? 24.940 26.907 -3.530 1.00 59.05 181 PRO B CA 1
ATOM 3810 C C . PRO B 1 181 ? 26.407 27.316 -3.369 1.00 58.92 181 PRO B C 1
ATOM 3811 O O . PRO B 1 181 ? 26.779 28.482 -3.580 1.00 58.33 181 PRO B O 1
ATOM 3815 N N . ALA B 1 182 ? 27.214 26.319 -2.996 1.00 58.80 182 ALA B N 1
ATOM 3816 C CA . ALA B 1 182 ? 28.644 26.461 -2.763 1.00 58.86 182 ALA B CA 1
ATOM 3817 C C . ALA B 1 182 ? 29.287 27.642 -3.464 1.00 59.41 182 ALA B C 1
ATOM 3818 O O . ALA B 1 182 ? 29.650 28.615 -2.809 1.00 59.52 182 ALA B O 1
ATOM 3820 N N . GLU B 1 183 ? 29.424 27.553 -4.787 1.00 59.29 183 GLU B N 1
ATOM 3821 C CA . GLU B 1 183 ? 30.038 28.611 -5.594 1.00 59.64 183 GLU B CA 1
ATOM 3822 C C . GLU B 1 183 ? 29.575 30.018 -5.239 1.00 58.47 183 GLU B C 1
ATOM 3823 O O . GLU B 1 183 ? 30.382 30.942 -5.112 1.00 56.34 183 GLU B O 1
ATOM 3829 N N . GLU B 1 184 ? 28.268 30.165 -5.076 1.00 58.54 184 GLU B N 1
ATOM 3830 C CA . GLU B 1 184 ? 27.654 31.452 -4.770 1.00 60.76 184 GLU B CA 1
ATOM 3831 C C . GLU B 1 184 ? 27.925 31.952 -3.350 1.00 59.94 184 GLU B C 1
ATOM 3832 O O . GLU B 1 184 ? 28.339 33.102 -3.145 1.00 59.98 184 GLU B O 1
ATOM 3838 N N . ALA B 1 185 ? 27.673 31.089 -2.374 1.00 58.22 185 ALA B N 1
ATOM 3839 C CA . ALA B 1 185 ? 27.898 31.451 -0.987 1.00 57.19 185 ALA B CA 1
ATOM 3840 C C . ALA B 1 185 ? 29.382 31.795 -0.811 1.00 56.60 185 ALA B C 1
ATOM 3841 O O . ALA B 1 185 ? 29.735 32.793 -0.200 1.00 55.54 185 ALA B O 1
ATOM 3843 N N . SER B 1 186 ? 30.237 30.967 -1.400 1.00 56.18 186 SER B N 1
ATOM 3844 C CA . SER B 1 186 ? 31.674 31.115 -1.284 1.00 56.00 186 SER B CA 1
ATOM 3845 C C . SER B 1 186 ? 32.307 32.495 -1.472 1.00 57.64 186 SER B C 1
ATOM 3846 O O . SER B 1 186 ? 33.437 32.704 -1.012 1.00 58.04 186 SER B O 1
ATOM 3849 N N . ARG B 1 187 ? 31.631 33.445 -2.122 1.00 58.55 187 ARG B N 1
ATOM 3850 C CA . ARG B 1 187 ? 32.239 34.767 -2.236 1.00 59.50 187 ARG B CA 1
ATOM 3851 C C . ARG B 1 187 ? 31.558 35.702 -1.266 1.00 58.54 187 ARG B C 1
ATOM 3852 O O . ARG B 1 187 ? 30.347 35.906 -1.344 1.00 58.24 187 ARG B O 1
ATOM 3860 N N . CYS B 1 188 ? 32.352 36.302 -0.387 1.00 58.23 188 CYS B N 1
ATOM 3861 C CA . CYS B 1 188 ? 31.828 37.188 0.626 1.00 57.19 188 CYS B CA 1
ATOM 3862 C C . CYS B 1 188 ? 32.990 37.898 1.285 1.00 57.00 188 CYS B C 1
ATOM 3863 O O . CYS B 1 188 ? 34.148 37.790 0.842 1.00 56.62 188 CYS B O 1
ATOM 3866 N N . ASP B 1 189 ? 32.671 38.643 2.340 1.00 56.98 189 ASP B N 1
ATOM 3867 C CA . ASP B 1 189 ? 33.681 39.340 3.125 1.00 57.21 189 ASP B CA 1
ATOM 3868 C C . ASP B 1 189 ? 34.117 38.265 4.115 1.00 56.19 189 ASP B C 1
ATOM 3869 O O . ASP B 1 189 ? 35.313 38.041 4.325 1.00 55.93 189 ASP B O 1
ATOM 3874 N N . VAL B 1 190 ? 33.125 37.596 4.705 1.00 54.09 190 VAL B N 1
ATOM 3875 C CA . VAL B 1 190 ? 33.378 36.543 5.665 1.00 51.90 190 VAL B CA 1
ATOM 3876 C C . VAL B 1 190 ? 32.696 35.269 5.208 1.00 51.06 190 VAL B C 1
ATOM 3877 O O . VAL B 1 190 ? 31.512 35.266 4.907 1.00 50.92 190 VAL B O 1
ATOM 3881 N N . LEU B 1 191 ? 33.468 34.192 5.150 1.00 50.34 191 LEU B N 1
ATOM 3882 C CA . LEU B 1 191 ? 32.971 32.877 4.765 1.00 50.13 191 LEU B CA 1
ATOM 3883 C C . LEU B 1 191 ? 33.121 32.050 6.051 1.00 49.37 191 LEU B C 1
ATOM 3884 O O . LEU B 1 191 ? 34.189 32.035 6.658 1.00 49.95 191 LEU B O 1
ATOM 3889 N N . VAL B 1 192 ? 32.057 31.373 6.463 1.00 47.80 192 VAL B N 1
ATOM 3890 C CA . VAL B 1 192 ? 32.067 30.580 7.686 1.00 45.82 192 VAL B CA 1
ATOM 3891 C C . VAL B 1 192 ? 31.862 29.113 7.330 1.00 46.46 192 VAL B C 1
ATOM 3892 O O . VAL B 1 192 ? 30.737 28.698 7.063 1.00 48.08 192 VAL B O 1
ATOM 3896 N N . THR B 1 193 ? 32.930 28.323 7.326 1.00 45.49 193 THR B N 1
ATOM 3897 C CA . THR B 1 193 ? 32.811 26.913 6.973 1.00 45.68 193 THR B CA 1
ATOM 3898 C C . THR B 1 193 ? 32.568 26.017 8.178 1.00 44.52 193 THR B C 1
ATOM 3899 O O . THR B 1 193 ? 33.437 25.817 9.008 1.00 45.40 193 THR B O 1
ATOM 3903 N N . THR B 1 194 ? 31.387 25.430 8.239 1.00 44.93 194 THR B N 1
ATOM 3904 C CA . THR B 1 194 ? 31.030 24.606 9.375 1.00 45.38 194 THR B CA 1
ATOM 3905 C C . THR B 1 194 ? 30.677 23.145 9.118 1.00 46.24 194 THR B C 1
ATOM 3906 O O . THR B 1 194 ? 29.863 22.584 9.838 1.00 46.33 194 THR B O 1
ATOM 3910 N N . THR B 1 195 ? 31.290 22.516 8.126 1.00 47.50 195 THR B N 1
ATOM 3911 C CA . THR B 1 195 ? 30.968 21.117 7.830 1.00 50.00 195 THR B CA 1
ATOM 3912 C C . THR B 1 195 ? 32.016 20.073 8.230 1.00 49.84 195 THR B C 1
ATOM 3913 O O . THR B 1 195 ? 33.207 20.357 8.269 1.00 50.61 195 THR B O 1
ATOM 3917 N N . PRO B 1 196 ? 31.564 18.835 8.505 1.00 50.56 196 PRO B N 1
ATOM 3918 C CA . PRO B 1 196 ? 32.356 17.672 8.913 1.00 51.10 196 PRO B CA 1
ATOM 3919 C C . PRO B 1 196 ? 32.943 16.878 7.763 1.00 52.11 196 PRO B C 1
ATOM 3920 O O . PRO B 1 196 ? 33.320 15.712 7.942 1.00 50.53 196 PRO B O 1
ATOM 3924 N N . SER B 1 197 ? 33.016 17.521 6.597 1.00 53.71 197 SER B N 1
ATOM 3925 C CA . SER B 1 197 ? 33.553 16.931 5.358 1.00 55.99 197 SER B CA 1
ATOM 3926 C C . SER B 1 197 ? 34.954 16.296 5.474 1.00 56.90 197 SER B C 1
ATOM 3927 O O . SER B 1 197 ? 35.623 16.476 6.480 1.00 57.92 197 SER B O 1
ATOM 3930 N N . ARG B 1 198 ? 35.386 15.555 4.448 1.00 57.86 198 ARG B N 1
ATOM 3931 C CA . ARG B 1 198 ? 36.707 14.911 4.440 1.00 58.10 198 ARG B CA 1
ATOM 3932 C C . ARG B 1 198 ? 37.603 15.362 3.251 1.00 57.73 198 ARG B C 1
ATOM 3933 O O . ARG B 1 198 ? 38.795 15.026 3.198 1.00 56.82 198 ARG B O 1
ATOM 3941 N N . LYS B 1 199 ? 37.028 16.122 2.311 1.00 56.84 199 LYS B N 1
ATOM 3942 C CA . LYS B 1 199 ? 37.756 16.649 1.144 1.00 56.71 199 LYS B CA 1
ATOM 3943 C C . LYS B 1 199 ? 37.221 18.047 0.843 1.00 55.83 199 LYS B C 1
ATOM 3944 O O . LYS B 1 199 ? 36.035 18.320 1.058 1.00 55.13 199 LYS B O 1
ATOM 3950 N N . PRO B 1 200 ? 38.087 18.952 0.346 1.00 55.48 200 PRO B N 1
ATOM 3951 C CA . PRO B 1 200 ? 37.667 20.318 0.025 1.00 55.08 200 PRO B CA 1
ATOM 3952 C C . PRO B 1 200 ? 36.207 20.405 -0.415 1.00 54.81 200 PRO B C 1
ATOM 3953 O O . PRO B 1 200 ? 35.688 19.518 -1.095 1.00 54.88 200 PRO B O 1
ATOM 3957 N N . VAL B 1 201 ? 35.545 21.467 0.013 1.00 54.53 201 VAL B N 1
ATOM 3958 C CA . VAL B 1 201 ? 34.149 21.704 -0.327 1.00 53.82 201 VAL B CA 1
ATOM 3959 C C . VAL B 1 201 ? 34.088 23.176 -0.735 1.00 53.48 201 VAL B C 1
ATOM 3960 O O . VAL B 1 201 ? 33.026 23.755 -0.962 1.00 53.46 201 VAL B O 1
ATOM 3964 N N . VAL B 1 202 ? 35.273 23.762 -0.825 1.00 53.01 202 VAL B N 1
ATOM 3965 C CA . VAL B 1 202 ? 35.446 25.139 -1.229 1.00 52.97 202 VAL B CA 1
ATOM 3966 C C . VAL B 1 202 ? 36.687 25.076 -2.095 1.00 54.06 202 VAL B C 1
ATOM 3967 O O . VAL B 1 202 ? 37.742 24.617 -1.652 1.00 54.58 202 VAL B O 1
ATOM 3971 N N . LYS B 1 203 ? 36.538 25.528 -3.338 1.00 55.58 203 LYS B N 1
ATOM 3972 C CA . LYS B 1 203 ? 37.617 25.526 -4.322 1.00 56.14 203 LYS B CA 1
ATOM 3973 C C . LYS B 1 203 ? 38.351 26.865 -4.396 1.00 55.81 203 LYS B C 1
ATOM 3974 O O . LYS B 1 203 ? 37.721 27.931 -4.383 1.00 56.54 203 LYS B O 1
ATOM 3980 N N . ALA B 1 204 ? 39.679 26.799 -4.478 1.00 54.90 204 ALA B N 1
ATOM 3981 C CA . ALA B 1 204 ? 40.515 27.992 -4.551 1.00 55.08 204 ALA B CA 1
ATOM 3982 C C . ALA B 1 204 ? 39.856 29.083 -5.389 1.00 55.68 204 ALA B C 1
ATOM 3983 O O . ALA B 1 204 ? 39.724 30.234 -4.963 1.00 55.32 204 ALA B O 1
ATOM 3985 N N . GLU B 1 205 ? 39.463 28.685 -6.595 1.00 56.81 205 GLU B N 1
ATOM 3986 C CA . GLU B 1 205 ? 38.799 29.540 -7.578 1.00 57.81 205 GLU B CA 1
ATOM 3987 C C . GLU B 1 205 ? 37.691 30.380 -6.919 1.00 58.09 205 GLU B C 1
ATOM 3988 O O . GLU B 1 205 ? 37.779 31.612 -6.832 1.00 57.73 205 GLU B O 1
ATOM 3994 N N . TRP B 1 206 ? 36.656 29.677 -6.460 1.00 58.16 206 TRP B N 1
ATOM 3995 C CA . TRP B 1 206 ? 35.480 30.249 -5.815 1.00 58.39 206 TRP B CA 1
ATOM 3996 C C . TRP B 1 206 ? 35.671 31.452 -4.886 1.00 58.28 206 TRP B C 1
ATOM 3997 O O . TRP B 1 206 ? 34.741 32.242 -4.703 1.00 57.36 206 TRP B O 1
ATOM 4008 N N . VAL B 1 207 ? 36.855 31.590 -4.293 1.00 58.39 207 VAL B N 1
ATOM 4009 C CA . VAL B 1 207 ? 37.090 32.666 -3.338 1.00 58.82 207 VAL B CA 1
ATOM 4010 C C . VAL B 1 207 ? 37.763 33.941 -3.819 1.00 60.10 207 VAL B C 1
ATOM 4011 O O . VAL B 1 207 ? 38.907 33.923 -4.292 1.00 60.14 207 VAL B O 1
ATOM 4015 N N . GLU B 1 208 ? 37.050 35.051 -3.638 1.00 61.49 208 GLU B N 1
ATOM 4016 C CA . GLU B 1 208 ? 37.534 36.375 -4.018 1.00 63.05 208 GLU B CA 1
ATOM 4017 C C . GLU B 1 208 ? 38.598 36.836 -3.023 1.00 62.97 208 GLU B C 1
ATOM 4018 O O . GLU B 1 208 ? 38.752 36.255 -1.942 1.00 62.90 208 GLU B O 1
ATOM 4024 N N . GLU B 1 209 ? 39.326 37.884 -3.394 1.00 62.59 209 GLU B N 1
ATOM 4025 C CA . GLU B 1 209 ? 40.362 38.436 -2.537 1.00 62.05 209 GLU B CA 1
ATOM 4026 C C . GLU B 1 209 ? 39.675 39.211 -1.415 1.00 60.78 209 GLU B C 1
ATOM 4027 O O . GLU B 1 209 ? 38.483 39.507 -1.504 1.00 59.86 209 GLU B O 1
ATOM 4033 N N . GLY B 1 210 ? 40.433 39.518 -0.364 1.00 59.68 210 GLY B N 1
ATOM 4034 C CA . GLY B 1 210 ? 39.909 40.257 0.775 1.00 57.94 210 GLY B CA 1
ATOM 4035 C C . GLY B 1 210 ? 38.929 39.466 1.627 1.00 56.58 210 GLY B C 1
ATOM 4036 O O . GLY B 1 210 ? 38.209 40.033 2.447 1.00 56.97 210 GLY B O 1
ATOM 4037 N N . THR B 1 211 ? 38.906 38.153 1.449 1.00 55.37 211 THR B N 1
ATOM 4038 C CA . THR B 1 211 ? 37.984 37.317 2.196 1.00 54.54 211 THR B CA 1
ATOM 4039 C C . THR B 1 211 ? 38.587 36.741 3.470 1.00 53.10 211 THR B C 1
ATOM 4040 O O . THR B 1 211 ? 39.718 36.250 3.462 1.00 53.64 211 THR B O 1
ATOM 4044 N N . HIS B 1 212 ? 37.839 36.826 4.567 1.00 50.61 212 HIS B N 1
ATOM 4045 C CA . HIS B 1 212 ? 38.282 36.221 5.817 1.00 48.16 212 HIS B CA 1
ATOM 4046 C C . HIS B 1 212 ? 37.437 34.965 5.954 1.00 46.52 212 HIS B C 1
ATOM 4047 O O . HIS B 1 212 ? 36.219 35.023 5.812 1.00 46.74 212 HIS B O 1
ATOM 4054 N N . ILE B 1 213 ? 38.081 33.840 6.238 1.00 45.36 213 ILE B N 1
ATOM 4055 C CA . ILE B 1 213 ? 37.367 32.576 6.382 1.00 45.27 213 ILE B CA 1
ATOM 4056 C C . ILE B 1 213 ? 37.452 31.951 7.784 1.00 45.06 213 ILE B C 1
ATOM 4057 O O . ILE B 1 213 ? 38.543 31.831 8.358 1.00 44.10 213 ILE B O 1
ATOM 4062 N N . ASN B 1 214 ? 36.299 31.561 8.328 1.00 44.12 214 ASN B N 1
ATOM 4063 C CA . ASN B 1 214 ? 36.266 30.882 9.616 1.00 43.60 214 ASN B CA 1
ATOM 4064 C C . ASN B 1 214 ? 36.217 29.398 9.262 1.00 43.11 214 ASN B C 1
ATOM 4065 O O . ASN B 1 214 ? 35.174 28.884 8.867 1.00 42.72 214 ASN B O 1
ATOM 4070 N N . ALA B 1 215 ? 37.350 28.717 9.365 1.00 42.85 215 ALA B N 1
ATOM 4071 C CA . ALA B 1 215 ? 37.384 27.288 9.066 1.00 43.12 215 ALA B CA 1
ATOM 4072 C C . ALA B 1 215 ? 37.075 26.541 10.359 1.00 42.64 215 ALA B C 1
ATOM 4073 O O . ALA B 1 215 ? 37.983 26.060 11.036 1.00 43.90 215 ALA B O 1
ATOM 4075 N N . ILE B 1 216 ? 35.786 26.438 10.681 1.00 42.44 216 ILE B N 1
ATOM 4076 C CA . ILE B 1 216 ? 35.314 25.814 11.932 1.00 41.71 216 ILE B CA 1
ATOM 4077 C C . ILE B 1 216 ? 35.089 24.296 11.957 1.00 42.84 216 ILE B C 1
ATOM 4078 O O . ILE B 1 216 ? 35.207 23.683 13.013 1.00 43.46 216 ILE B O 1
ATOM 4083 N N . GLY B 1 217 ? 34.746 23.692 10.816 1.00 43.74 217 GLY B N 1
ATOM 4084 C CA . GLY B 1 217 ? 34.495 22.250 10.762 1.00 43.23 217 GLY B CA 1
ATOM 4085 C C . GLY B 1 217 ? 35.606 21.231 11.032 1.00 43.35 217 GLY B C 1
ATOM 4086 O O . GLY B 1 217 ? 35.413 20.328 11.848 1.00 44.34 217 GLY B O 1
ATOM 4087 N N . ALA B 1 218 ? 36.747 21.354 10.349 1.00 43.09 218 ALA B N 1
ATOM 4088 C CA . ALA B 1 218 ? 37.872 20.435 10.519 1.00 41.40 218 ALA B CA 1
ATOM 4089 C C . ALA B 1 218 ? 38.160 20.225 11.997 1.00 40.07 218 ALA B C 1
ATOM 4090 O O . ALA B 1 218 ? 38.797 21.045 12.665 1.00 41.70 218 ALA B O 1
ATOM 4092 N N . ASP B 1 219 ? 37.670 19.082 12.458 1.00 42.18 219 ASP B N 1
ATOM 4093 C CA . ASP B 1 219 ? 37.750 18.641 13.846 1.00 42.00 219 ASP B CA 1
ATOM 4094 C C . ASP B 1 219 ? 38.682 17.451 14.202 1.00 44.80 219 ASP B C 1
ATOM 4095 O O . ASP B 1 219 ? 38.919 17.168 15.414 1.00 41.57 219 ASP B O 1
ATOM 4100 N N . GLY B 1 220 ? 39.164 16.740 13.175 1.00 45.20 220 GLY B N 1
ATOM 4101 C CA . GLY B 1 220 ? 40.051 15.603 13.412 1.00 48.31 220 GLY B CA 1
ATOM 4102 C C . GLY B 1 220 ? 41.028 15.261 12.280 1.00 51.00 220 GLY B C 1
ATOM 4103 O O . GLY B 1 220 ? 40.978 15.885 11.201 1.00 49.51 220 GLY B O 1
ATOM 4104 N N . PRO B 1 221 ? 41.924 14.278 12.477 1.00 52.21 221 PRO B N 1
ATOM 4105 C CA . PRO B 1 221 ? 42.908 13.858 11.463 1.00 52.97 221 PRO B CA 1
ATOM 4106 C C . PRO B 1 221 ? 42.415 13.727 10.005 1.00 52.34 221 PRO B C 1
ATOM 4107 O O . PRO B 1 221 ? 43.102 14.101 9.067 1.00 53.18 221 PRO B O 1
ATOM 4111 N N . GLY B 1 222 ? 41.222 13.180 9.838 1.00 51.78 222 GLY B N 1
ATOM 4112 C CA . GLY B 1 222 ? 40.662 13.026 8.521 1.00 48.77 222 GLY B CA 1
ATOM 4113 C C . GLY B 1 222 ? 40.310 14.280 7.718 1.00 45.93 222 GLY B C 1
ATOM 4114 O O . GLY B 1 222 ? 40.895 14.489 6.673 1.00 48.08 222 GLY B O 1
ATOM 4115 N N . LYS B 1 223 ? 39.317 15.057 8.166 1.00 46.70 223 LYS B N 1
ATOM 4116 C CA . LYS B 1 223 ? 38.781 16.210 7.418 1.00 43.02 223 LYS B CA 1
ATOM 4117 C C . LYS B 1 223 ? 39.507 17.502 7.190 1.00 42.93 223 LYS B C 1
ATOM 4118 O O . LYS B 1 223 ? 40.497 17.826 7.827 1.00 42.80 223 LYS B O 1
ATOM 4124 N N . GLN B 1 224 ? 39.005 18.150 6.150 1.00 43.45 224 GLN B N 1
ATOM 4125 C CA . GLN B 1 224 ? 39.432 19.433 5.618 1.00 46.77 224 GLN B CA 1
ATOM 4126 C C . GLN B 1 224 ? 38.152 19.987 4.969 1.00 48.29 224 GLN B C 1
ATOM 4127 O O . GLN B 1 224 ? 37.196 19.234 4.731 1.00 48.37 224 GLN B O 1
ATOM 4133 N N . GLU B 1 225 ? 38.115 21.294 4.757 1.00 47.97 225 GLU B N 1
ATOM 4134 C CA . GLU B 1 225 ? 36.956 21.909 4.158 1.00 48.38 225 GLU B CA 1
ATOM 4135 C C . GLU B 1 225 ? 37.399 22.805 3.027 1.00 48.89 225 GLU B C 1
ATOM 4136 O O . GLU B 1 225 ? 36.623 23.107 2.115 1.00 48.78 225 GLU B O 1
ATOM 4142 N N . LEU B 1 226 ? 38.646 23.247 3.091 1.00 49.44 226 LEU B N 1
ATOM 4143 C CA . LEU B 1 226 ? 39.165 24.140 2.069 1.00 50.44 226 LEU B CA 1
ATOM 4144 C C . LEU B 1 226 ? 40.113 23.475 1.082 1.00 50.76 226 LEU B C 1
ATOM 4145 O O . LEU B 1 226 ? 40.800 22.502 1.412 1.00 50.52 226 LEU B O 1
ATOM 4150 N N . ASP B 1 227 ? 40.122 24.005 -0.139 1.00 52.03 227 ASP B N 1
ATOM 4151 C CA . ASP B 1 227 ? 41.010 23.528 -1.194 1.00 52.22 227 ASP B CA 1
ATOM 4152 C C . ASP B 1 227 ? 42.410 23.951 -0.749 1.00 51.94 227 ASP B C 1
ATOM 4153 O O . ASP B 1 227 ? 42.699 25.150 -0.633 1.00 52.03 227 ASP B O 1
ATOM 4158 N N . VAL B 1 228 ? 43.261 22.968 -0.474 1.00 50.51 228 VAL B N 1
ATOM 4159 C CA . VAL B 1 228 ? 44.616 23.244 -0.031 1.00 50.66 228 VAL B CA 1
ATOM 4160 C C . VAL B 1 228 ? 45.222 24.519 -0.621 1.00 50.83 228 VAL B C 1
ATOM 4161 O O . VAL B 1 228 ? 45.954 25.234 0.055 1.00 50.61 228 VAL B O 1
ATOM 4165 N N . GLU B 1 229 ? 44.899 24.818 -1.875 1.00 51.52 229 GLU B N 1
ATOM 4166 C CA . GLU B 1 229 ? 45.445 26.005 -2.506 1.00 51.83 229 GLU B CA 1
ATOM 4167 C C . GLU B 1 229 ? 45.061 27.262 -1.747 1.00 50.72 229 GLU B C 1
ATOM 4168 O O . GLU B 1 229 ? 45.885 28.156 -1.549 1.00 51.61 229 GLU B O 1
ATOM 4174 N N . ILE B 1 230 ? 43.813 27.346 -1.314 1.00 49.81 230 ILE B N 1
ATOM 4175 C CA . ILE B 1 230 ? 43.408 28.524 -0.567 1.00 48.49 230 ILE B CA 1
ATOM 4176 C C . ILE B 1 230 ? 44.421 28.686 0.561 1.00 47.47 230 ILE B C 1
ATOM 4177 O O . ILE B 1 230 ? 44.820 29.796 0.898 1.00 46.48 230 ILE B O 1
ATOM 4182 N N . LEU B 1 231 ? 44.878 27.573 1.119 1.00 47.02 231 LEU B N 1
ATOM 4183 C CA . LEU B 1 231 ? 45.843 27.687 2.185 1.00 48.41 231 LEU B CA 1
ATOM 4184 C C . LEU B 1 231 ? 47.120 28.355 1.700 1.00 49.16 231 LEU B C 1
ATOM 4185 O O . LEU B 1 231 ? 47.536 29.363 2.263 1.00 49.59 231 LEU B O 1
ATOM 4190 N N . LYS B 1 232 ? 47.726 27.831 0.639 1.00 50.71 232 LYS B N 1
ATOM 4191 C CA . LYS B 1 232 ? 48.974 28.412 0.126 1.00 51.00 232 LYS B CA 1
ATOM 4192 C C . LYS B 1 232 ? 48.896 29.919 -0.115 1.00 51.23 232 LYS B C 1
ATOM 4193 O O . LYS B 1 232 ? 49.920 30.610 -0.147 1.00 50.64 232 LYS B O 1
ATOM 4199 N N . LYS B 1 233 ? 47.681 30.428 -0.267 1.00 52.12 233 LYS B N 1
ATOM 4200 C CA . LYS B 1 233 ? 47.504 31.846 -0.540 1.00 52.79 233 LYS B CA 1
ATOM 4201 C C . LYS B 1 233 ? 46.939 32.708 0.589 1.00 52.58 233 LYS B C 1
ATOM 4202 O O . LYS B 1 233 ? 46.625 33.873 0.351 1.00 52.72 233 LYS B O 1
ATOM 4208 N N . ALA B 1 234 ? 46.816 32.190 1.811 1.00 52.14 234 ALA B N 1
ATOM 4209 C CA . ALA B 1 234 ? 46.224 33.014 2.870 1.00 50.61 234 ALA B CA 1
ATOM 4210 C C . ALA B 1 234 ? 46.976 33.262 4.190 1.00 50.31 234 ALA B C 1
ATOM 4211 O O . ALA B 1 234 ? 47.991 32.619 4.497 1.00 50.51 234 ALA B O 1
ATOM 4213 N N . LYS B 1 235 ? 46.471 34.246 4.943 1.00 49.82 235 LYS B N 1
ATOM 4214 C CA . LYS B 1 235 ? 46.982 34.614 6.274 1.00 48.06 235 LYS B CA 1
ATOM 4215 C C . LYS B 1 235 ? 46.405 33.462 7.064 1.00 46.12 235 LYS B C 1
ATOM 4216 O O . LYS B 1 235 ? 45.195 33.438 7.287 1.00 45.12 235 LYS B O 1
ATOM 4222 N N . ILE B 1 236 ? 47.220 32.499 7.473 1.00 44.01 236 ILE B N 1
ATOM 4223 C CA . ILE B 1 236 ? 46.656 31.387 8.241 1.00 41.94 236 ILE B CA 1
ATOM 4224 C C . ILE B 1 236 ? 46.872 31.578 9.737 1.00 39.93 236 ILE B C 1
ATOM 4225 O O . ILE B 1 236 ? 48.008 31.568 10.225 1.00 38.67 236 ILE B O 1
ATOM 4230 N N . VAL B 1 237 ? 45.764 31.746 10.451 1.00 37.45 237 VAL B N 1
ATOM 4231 C CA . VAL B 1 237 ? 45.803 31.967 11.890 1.00 34.81 237 VAL B CA 1
ATOM 4232 C C . VAL B 1 237 ? 45.140 30.849 12.653 1.00 33.48 237 VAL B C 1
ATOM 4233 O O . VAL B 1 237 ? 43.949 30.627 12.504 1.00 32.87 237 VAL B O 1
ATOM 4237 N N . VAL B 1 238 ? 45.913 30.167 13.496 1.00 31.89 238 VAL B N 1
ATOM 4238 C CA . VAL B 1 238 ? 45.376 29.053 14.257 1.00 31.26 238 VAL B CA 1
ATOM 4239 C C . VAL B 1 238 ? 44.933 29.289 15.703 1.00 32.18 238 VAL B C 1
ATOM 4240 O O . VAL B 1 238 ? 45.209 30.325 16.317 1.00 31.98 238 VAL B O 1
ATOM 4244 N N . ASP B 1 239 ? 44.246 28.259 16.195 1.00 32.38 239 ASP B N 1
ATOM 4245 C CA . ASP B 1 239 ? 43.691 28.074 17.532 1.00 31.67 239 ASP B CA 1
ATOM 4246 C C . ASP B 1 239 ? 44.850 27.812 18.446 1.00 31.29 239 ASP B C 1
ATOM 4247 O O . ASP B 1 239 ? 45.226 28.592 19.306 1.00 30.53 239 ASP B O 1
ATOM 4252 N N . ASP B 1 240 ? 45.372 26.621 18.231 1.00 31.66 240 ASP B N 1
ATOM 4253 C CA . ASP B 1 240 ? 46.516 26.097 18.918 1.00 33.84 240 ASP B CA 1
ATOM 4254 C C . ASP B 1 240 ? 47.221 25.362 17.773 1.00 34.96 240 ASP B C 1
ATOM 4255 O O . ASP B 1 240 ? 46.613 24.567 17.067 1.00 35.10 240 ASP B O 1
ATOM 4260 N N . LEU B 1 241 ? 48.493 25.663 17.560 1.00 37.31 241 LEU B N 1
ATOM 4261 C CA . LEU B 1 241 ? 49.236 25.057 16.468 1.00 38.37 241 LEU B CA 1
ATOM 4262 C C . LEU B 1 241 ? 49.235 23.550 16.544 1.00 39.72 241 LEU B C 1
ATOM 4263 O O . LEU B 1 241 ? 48.882 22.877 15.576 1.00 40.44 241 LEU B O 1
ATOM 4268 N N . GLU B 1 242 ? 49.628 23.016 17.693 1.00 40.53 242 GLU B N 1
ATOM 4269 C CA . GLU B 1 242 ? 49.683 21.573 17.835 1.00 42.96 242 GLU B CA 1
ATOM 4270 C C . GLU B 1 242 ? 48.357 20.890 17.457 1.00 42.84 242 GLU B C 1
ATOM 4271 O O . GLU B 1 242 ? 48.362 19.934 16.683 1.00 42.85 242 GLU B O 1
ATOM 4277 N N . GLN B 1 243 ? 47.225 21.389 17.960 1.00 43.04 243 GLN B N 1
ATOM 4278 C CA . GLN B 1 243 ? 45.915 20.799 17.638 1.00 41.73 243 GLN B CA 1
ATOM 4279 C C . GLN B 1 243 ? 45.448 20.933 16.186 1.00 41.37 243 GLN B C 1
ATOM 4280 O O . GLN B 1 243 ? 44.728 20.063 15.692 1.00 39.93 243 GLN B O 1
ATOM 4286 N N . ALA B 1 244 ? 45.831 22.005 15.495 1.00 41.36 244 ALA B N 1
ATOM 4287 C CA . ALA B 1 244 ? 45.370 22.156 14.112 1.00 43.02 244 ALA B CA 1
ATOM 4288 C C . ALA B 1 244 ? 46.140 21.290 13.137 1.00 44.08 244 ALA B C 1
ATOM 4289 O O . ALA B 1 244 ? 45.541 20.695 12.246 1.00 44.37 244 ALA B O 1
ATOM 4291 N N . LYS B 1 245 ? 47.459 21.217 13.294 1.00 45.31 245 LYS B N 1
ATOM 4292 C CA . LYS B 1 245 ? 48.242 20.399 12.379 1.00 48.18 245 LYS B CA 1
ATOM 4293 C C . LYS B 1 245 ? 47.924 18.916 12.638 1.00 49.20 245 LYS B C 1
ATOM 4294 O O . LYS B 1 245 ? 48.331 18.035 11.881 1.00 50.45 245 LYS B O 1
ATOM 4300 N N . HIS B 1 246 ? 47.156 18.667 13.697 1.00 49.36 246 HIS B N 1
ATOM 4301 C CA . HIS B 1 246 ? 46.754 17.327 14.091 1.00 49.43 246 HIS B CA 1
ATOM 4302 C C . HIS B 1 246 ? 45.352 17.015 13.549 1.00 48.52 246 HIS B C 1
ATOM 4303 O O . HIS B 1 246 ? 45.112 15.948 12.992 1.00 48.70 246 HIS B O 1
ATOM 4310 N N . GLY B 1 247 ? 44.423 17.955 13.699 1.00 47.33 247 GLY B N 1
ATOM 4311 C CA . GLY B 1 247 ? 43.076 17.715 13.212 1.00 44.99 247 GLY B CA 1
ATOM 4312 C C . GLY B 1 247 ? 42.293 18.931 12.746 1.00 43.40 247 GLY B C 1
ATOM 4313 O O . GLY B 1 247 ? 41.103 18.826 12.453 1.00 43.04 247 GLY B O 1
ATOM 4314 N N . GLY B 1 248 ? 42.940 20.086 12.685 1.00 42.61 248 GLY B N 1
ATOM 4315 C CA . GLY B 1 248 ? 42.253 21.282 12.239 1.00 41.57 248 GLY B CA 1
ATOM 4316 C C . GLY B 1 248 ? 42.309 21.383 10.731 1.00 41.15 248 GLY B C 1
ATOM 4317 O O . GLY B 1 248 ? 42.611 20.410 10.058 1.00 41.03 248 GLY B O 1
ATOM 4318 N N . GLU B 1 249 ? 42.038 22.562 10.192 1.00 41.32 249 GLU B N 1
ATOM 4319 C CA . GLU B 1 249 ? 42.057 22.755 8.754 1.00 42.61 249 GLU B CA 1
ATOM 4320 C C . GLU B 1 249 ? 43.401 22.494 8.088 1.00 42.72 249 GLU B C 1
ATOM 4321 O O . GLU B 1 249 ? 43.452 22.101 6.936 1.00 43.53 249 GLU B O 1
ATOM 4327 N N . ILE B 1 250 ? 44.491 22.701 8.806 1.00 42.30 250 ILE B N 1
ATOM 4328 C CA . ILE B 1 250 ? 45.804 22.496 8.214 1.00 42.00 250 ILE B CA 1
ATOM 4329 C C . ILE B 1 250 ? 46.440 21.092 8.336 1.00 43.87 250 ILE B C 1
ATOM 4330 O O . ILE B 1 250 ? 47.485 20.841 7.743 1.00 4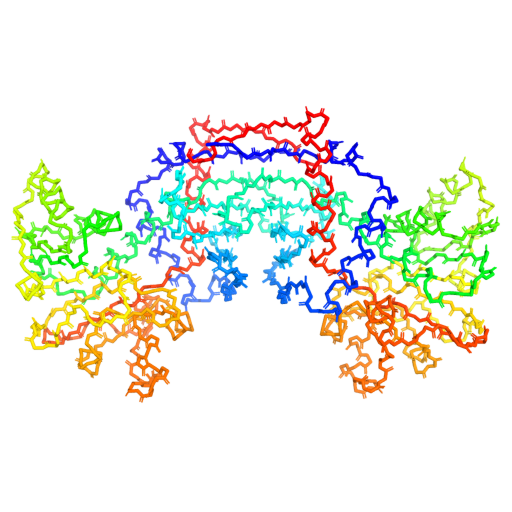3.37 250 ILE B O 1
ATOM 4335 N N . ASN B 1 251 ? 45.812 20.186 9.083 1.00 46.37 251 ASN B N 1
ATOM 4336 C CA . ASN B 1 251 ? 46.380 18.851 9.336 1.00 48.74 251 ASN B CA 1
ATOM 4337 C C . ASN B 1 251 ? 46.707 17.972 8.114 1.00 49.52 251 ASN B C 1
ATOM 4338 O O . ASN B 1 251 ? 47.693 17.230 8.144 1.00 47.56 251 ASN B O 1
ATOM 4343 N N . VAL B 1 252 ? 45.898 18.069 7.052 1.00 51.00 252 VAL B N 1
ATOM 4344 C CA . VAL B 1 252 ? 46.126 17.295 5.826 1.00 52.63 252 VAL B CA 1
ATOM 4345 C C . VAL B 1 252 ? 47.362 17.846 5.100 1.00 53.66 252 VAL B C 1
ATOM 4346 O O . VAL B 1 252 ? 48.385 17.162 4.993 1.00 53.52 252 VAL B O 1
ATOM 4350 N N . ALA B 1 253 ? 47.251 19.087 4.620 1.00 54.31 253 ALA B N 1
ATOM 4351 C CA . ALA B 1 253 ? 48.325 19.774 3.908 1.00 54.95 253 ALA B CA 1
ATOM 4352 C C . ALA B 1 253 ? 49.634 19.655 4.662 1.00 55.88 253 ALA B C 1
ATOM 4353 O O . ALA B 1 253 ? 50.698 19.612 4.055 1.00 55.80 253 ALA B O 1
ATOM 4355 N N . VAL B 1 254 ? 49.552 19.615 5.987 1.00 56.56 254 VAL B N 1
ATOM 4356 C CA . VAL B 1 254 ? 50.741 19.474 6.816 1.00 58.03 254 VAL B CA 1
ATOM 4357 C C . VAL B 1 254 ? 51.207 18.008 6.797 1.00 59.12 254 VAL B C 1
ATOM 4358 O O . VAL B 1 254 ? 52.412 17.722 6.718 1.00 58.75 254 VAL B O 1
ATOM 4362 N N . SER B 1 255 ? 50.249 17.085 6.870 1.00 59.50 255 SER B N 1
ATOM 4363 C CA . SER B 1 255 ? 50.564 15.664 6.867 1.00 60.18 255 SER B CA 1
ATOM 4364 C C . SER B 1 255 ? 51.073 15.249 5.484 1.00 60.36 255 SER B C 1
ATOM 4365 O O . SER B 1 255 ? 51.946 14.388 5.364 1.00 60.21 255 SER B O 1
ATOM 4368 N N . LYS B 1 256 ? 50.527 15.857 4.438 1.00 60.33 256 LYS B N 1
ATOM 4369 C CA . LYS B 1 256 ? 50.988 15.547 3.098 1.00 61.07 256 LYS B CA 1
ATOM 4370 C C . LYS B 1 256 ? 52.330 16.233 2.897 1.00 62.30 256 LYS B C 1
ATOM 4371 O O . LYS B 1 256 ? 53.055 15.893 1.972 1.00 63.40 256 LYS B O 1
ATOM 4377 N N . GLY B 1 257 ? 52.659 17.196 3.761 1.00 62.54 257 GLY B N 1
ATOM 4378 C CA . GLY B 1 257 ? 53.932 17.901 3.653 1.00 62.60 257 GLY B CA 1
ATOM 4379 C C . GLY B 1 257 ? 53.923 19.197 2.848 1.00 62.92 257 GLY B C 1
ATOM 4380 O O . GLY B 1 257 ? 54.964 19.847 2.686 1.00 63.16 257 GLY B O 1
ATOM 4381 N N . VAL B 1 258 ? 52.754 19.577 2.339 1.00 62.90 258 VAL B N 1
ATOM 4382 C CA . VAL B 1 258 ? 52.617 20.802 1.554 1.00 62.42 258 VAL B CA 1
ATOM 4383 C C . VAL B 1 258 ? 52.896 22.082 2.355 1.00 63.01 258 VAL B C 1
ATOM 4384 O O . VAL B 1 258 ? 53.593 22.975 1.873 1.00 63.50 258 VAL B O 1
ATOM 4388 N N . ILE B 1 259 ? 52.341 22.175 3.564 1.00 62.68 259 ILE B N 1
ATOM 4389 C CA . ILE B 1 259 ? 52.571 23.329 4.433 1.00 61.85 259 ILE B CA 1
ATOM 4390 C C . ILE B 1 259 ? 53.133 22.848 5.756 1.00 61.44 259 ILE B C 1
ATOM 4391 O O . ILE B 1 259 ? 52.926 21.703 6.161 1.00 62.25 259 ILE B O 1
ATOM 4396 N N . GLY B 1 260 ? 53.841 23.737 6.433 1.00 60.72 260 GLY B N 1
ATOM 4397 C CA . GLY B 1 260 ? 54.414 23.388 7.713 1.00 60.37 260 GLY B CA 1
ATOM 4398 C C . GLY B 1 260 ? 54.395 24.587 8.627 1.00 60.10 260 GLY B C 1
ATOM 4399 O O . GLY B 1 260 ? 53.797 25.619 8.306 1.00 59.22 260 GLY B O 1
ATOM 4400 N N . VAL B 1 261 ? 55.060 24.444 9.766 1.00 60.46 261 VAL B N 1
ATOM 4401 C CA . VAL B 1 261 ? 55.130 25.506 10.749 1.00 60.84 261 VAL B CA 1
ATOM 4402 C C . VAL B 1 261 ? 55.283 26.861 10.077 1.00 61.35 261 VAL B C 1
ATOM 4403 O O . VAL B 1 261 ? 54.401 27.721 10.177 1.00 62.39 261 VAL B O 1
ATOM 4407 N N . GLU B 1 262 ? 56.399 27.037 9.375 1.00 60.73 262 GLU B N 1
ATOM 4408 C CA . GLU B 1 262 ? 56.710 28.297 8.706 1.00 59.06 262 GLU B CA 1
ATOM 4409 C C . GLU B 1 262 ? 55.532 28.939 7.976 1.00 56.42 262 GLU B C 1
ATOM 4410 O O . GLU B 1 262 ? 55.505 30.150 7.791 1.00 55.88 262 GLU B O 1
ATOM 4416 N N . ASP B 1 263 ? 54.552 28.139 7.579 1.00 53.48 263 ASP B N 1
ATOM 4417 C CA . ASP B 1 263 ? 53.429 28.661 6.817 1.00 50.85 263 ASP B CA 1
ATOM 4418 C C . ASP B 1 263 ? 52.263 29.228 7.602 1.00 48.80 263 ASP B C 1
ATOM 4419 O O . ASP B 1 263 ? 51.414 29.927 7.034 1.00 47.59 263 ASP B O 1
ATOM 4424 N N . VAL B 1 264 ? 52.206 28.906 8.893 1.00 46.03 264 VAL B N 1
ATOM 4425 C CA . VAL B 1 264 ? 51.149 29.401 9.769 1.00 43.81 264 VAL B CA 1
ATOM 4426 C C . VAL B 1 264 ? 51.564 30.780 10.263 1.00 42.14 264 VAL B C 1
ATOM 4427 O O . VAL B 1 264 ? 52.639 30.949 10.844 1.00 41.29 264 VAL B O 1
ATOM 4431 N N . HIS B 1 265 ? 50.719 31.775 10.017 1.00 40.97 265 HIS B N 1
ATOM 4432 C CA . HIS B 1 265 ? 51.056 33.136 10.414 1.00 40.17 265 HIS B CA 1
ATOM 4433 C C . HIS B 1 265 ? 51.126 33.327 11.910 1.00 39.16 265 HIS B C 1
ATOM 4434 O O . HIS B 1 265 ? 52.090 33.892 12.438 1.00 39.07 265 HIS B O 1
ATOM 4441 N N . ALA B 1 266 ? 50.096 32.856 12.598 1.00 37.05 266 ALA B N 1
ATOM 4442 C CA . ALA B 1 266 ? 50.067 33.002 14.038 1.00 35.76 266 ALA B CA 1
ATOM 4443 C C . ALA B 1 266 ? 48.953 32.232 14.724 1.00 33.12 266 ALA B C 1
ATOM 4444 O O . ALA B 1 266 ? 48.132 31.545 14.106 1.00 32.47 266 ALA B O 1
ATOM 4446 N N . THR B 1 267 ? 48.971 32.373 16.034 1.00 31.07 267 THR B N 1
ATOM 4447 C CA . THR B 1 267 ? 48.002 31.797 16.932 1.00 29.41 267 THR B CA 1
ATOM 4448 C C . THR B 1 267 ? 47.013 32.970 17.081 1.00 29.06 267 THR B C 1
ATOM 4449 O O . THR B 1 267 ? 47.449 34.116 17.037 1.00 29.87 267 THR B O 1
ATOM 4453 N N . ILE B 1 268 ? 45.708 32.719 17.222 1.00 27.88 268 ILE B N 1
ATOM 4454 C CA . ILE B 1 268 ? 44.752 33.819 17.380 1.00 24.87 268 ILE B CA 1
ATOM 4455 C C . ILE B 1 268 ? 45.041 34.560 18.689 1.00 24.91 268 ILE B C 1
ATOM 4456 O O . ILE B 1 268 ? 44.871 35.769 18.777 1.00 24.15 268 ILE B O 1
ATOM 4461 N N . GLY B 1 269 ? 45.503 33.840 19.708 1.00 23.67 269 GLY B N 1
ATOM 4462 C CA . GLY B 1 269 ? 45.834 34.495 20.957 1.00 24.93 269 GLY B CA 1
ATOM 4463 C C . GLY B 1 269 ? 46.997 35.456 20.731 1.00 25.46 269 GLY B C 1
ATOM 4464 O O . GLY B 1 269 ? 47.095 36.510 21.353 1.00 25.90 269 GLY B O 1
ATOM 4465 N N . GLU B 1 270 ? 47.886 35.094 19.826 1.00 25.42 270 GLU B N 1
ATOM 4466 C CA . GLU B 1 270 ? 49.028 35.944 19.502 1.00 27.44 270 GLU B CA 1
ATOM 4467 C C . GLU B 1 270 ? 48.644 37.274 18.832 1.00 27.62 270 GLU B C 1
ATOM 4468 O O . GLU B 1 270 ? 49.270 38.299 19.049 1.00 30.11 270 GLU B O 1
ATOM 4474 N N . VAL B 1 271 ? 47.610 37.252 18.013 1.00 28.01 271 VAL B N 1
ATOM 4475 C CA . VAL B 1 271 ? 47.157 38.461 17.358 1.00 28.34 271 VAL B CA 1
ATOM 4476 C C . VAL B 1 271 ? 46.524 39.343 18.429 1.00 28.54 271 VAL B C 1
ATOM 4477 O O . VAL B 1 271 ? 46.867 40.514 18.567 1.00 28.16 271 VAL B O 1
ATOM 4481 N N . ILE B 1 272 ? 45.620 38.760 19.210 1.00 28.99 272 ILE B N 1
ATOM 4482 C CA . ILE B 1 272 ? 44.949 39.497 20.274 1.00 28.96 272 ILE B CA 1
ATOM 4483 C C . ILE B 1 272 ? 45.940 40.164 21.225 1.00 30.85 272 ILE B C 1
ATOM 4484 O O . ILE B 1 272 ? 45.811 41.344 21.524 1.00 30.67 272 ILE B O 1
ATOM 4489 N N . ALA B 1 273 ? 46.927 39.411 21.702 1.00 32.43 273 ALA B N 1
ATOM 4490 C CA . ALA B 1 273 ? 47.926 39.971 22.613 1.00 33.02 273 ALA B CA 1
ATOM 4491 C C . ALA B 1 273 ? 48.885 40.850 21.841 1.00 34.69 273 ALA B C 1
ATOM 4492 O O . ALA B 1 273 ? 49.787 41.431 22.416 1.00 36.05 273 ALA B O 1
ATOM 4494 N N . GLY B 1 274 ? 48.691 40.931 20.529 1.00 36.13 274 GLY B N 1
ATOM 4495 C CA . GLY B 1 274 ? 49.548 41.762 19.699 1.00 37.31 274 GLY B CA 1
ATOM 4496 C C . GLY B 1 274 ? 50.990 41.303 19.550 1.00 38.69 274 GLY B C 1
ATOM 4497 O O . GLY B 1 274 ? 51.887 42.134 19.387 1.00 38.91 274 GLY B O 1
ATOM 4498 N N . LEU B 1 275 ? 51.227 39.995 19.610 1.00 38.09 275 LEU B N 1
ATOM 4499 C CA . LEU B 1 275 ? 52.573 39.469 19.469 1.00 37.13 275 LEU B CA 1
ATOM 4500 C C . LEU B 1 275 ? 52.802 39.153 17.989 1.00 38.70 275 LEU B C 1
ATOM 4501 O O . LEU B 1 275 ? 53.921 38.847 17.577 1.00 39.45 275 LEU B O 1
ATOM 4506 N N . LYS B 1 276 ? 51.714 39.216 17.213 1.00 39.46 276 LYS B N 1
ATOM 4507 C CA . LYS B 1 276 ? 51.679 38.954 15.762 1.00 40.33 276 LYS B CA 1
ATOM 4508 C C . LYS B 1 276 ? 50.579 39.832 15.137 1.00 41.97 276 LYS B C 1
ATOM 4509 O O . LYS B 1 276 ? 49.516 40.048 15.741 1.00 41.48 276 LYS B O 1
ATOM 4515 N N . ASP B 1 277 ? 50.800 40.329 13.928 1.00 43.85 277 ASP B N 1
ATOM 4516 C CA . ASP B 1 277 ? 49.773 41.178 13.333 1.00 46.92 277 ASP B CA 1
ATOM 4517 C C . ASP B 1 277 ? 48.661 40.401 12.641 1.00 47.88 277 ASP B C 1
ATOM 4518 O O . ASP B 1 277 ? 48.771 39.192 12.425 1.00 47.72 277 ASP B O 1
ATOM 4523 N N . GLY B 1 278 ? 47.581 41.104 12.318 1.00 48.90 278 GLY B N 1
ATOM 4524 C CA . GLY B 1 278 ? 46.453 40.483 11.642 1.00 50.93 278 GLY B CA 1
ATOM 4525 C C . GLY B 1 278 ? 46.385 40.939 10.199 1.00 51.56 278 GLY B C 1
ATOM 4526 O O . GLY B 1 278 ? 47.405 40.939 9.518 1.00 51.98 278 GLY B O 1
ATOM 4527 N N . ARG B 1 279 ? 45.196 41.316 9.727 1.00 53.23 279 ARG B N 1
ATOM 4528 C CA . ARG B 1 279 ? 45.039 41.793 8.352 1.00 54.38 279 ARG B CA 1
ATOM 4529 C C . ARG B 1 279 ? 45.980 42.988 8.203 1.00 56.08 279 ARG B C 1
ATOM 4530 O O . ARG B 1 279 ? 46.147 43.781 9.136 1.00 55.85 279 ARG B O 1
ATOM 4538 N N . GLU B 1 280 ? 46.616 43.096 7.044 1.00 58.02 280 GLU B N 1
ATOM 4539 C CA . GLU B 1 280 ? 47.542 44.187 6.771 1.00 59.67 280 GLU B CA 1
ATOM 4540 C C . GLU B 1 280 ? 47.388 44.635 5.322 1.00 60.64 280 GLU B C 1
ATOM 4541 O O . GLU B 1 280 ? 48.172 45.446 4.816 1.00 61.02 280 GLU B O 1
ATOM 4547 N N . SER B 1 281 ? 46.356 44.101 4.673 1.00 61.24 281 SER B N 1
ATOM 4548 C CA . SER B 1 281 ? 46.043 44.397 3.274 1.00 61.85 281 SER B CA 1
ATOM 4549 C C . SER B 1 281 ? 44.554 44.154 3.043 1.00 62.47 281 SER B C 1
ATOM 4550 O O . SER B 1 281 ? 43.986 43.201 3.587 1.00 63.32 281 SER B O 1
ATOM 4553 N N . ASP B 1 282 ? 43.920 44.999 2.236 1.00 62.11 282 ASP B N 1
ATOM 4554 C CA . ASP B 1 282 ? 42.495 44.822 1.950 1.00 61.62 282 ASP B CA 1
ATOM 4555 C C . ASP B 1 282 ? 42.307 43.592 1.053 1.00 60.29 282 ASP B C 1
ATOM 4556 O O . ASP B 1 282 ? 41.261 42.937 1.073 1.00 58.82 282 ASP B O 1
ATOM 4561 N N . GLU B 1 283 ? 43.349 43.274 0.290 1.00 59.82 283 GLU B N 1
ATOM 4562 C CA . GLU B 1 283 ? 43.321 42.154 -0.645 1.00 59.16 283 GLU B CA 1
ATOM 4563 C C . GLU B 1 283 ? 43.508 40.781 -0.005 1.00 57.97 283 GLU B C 1
ATOM 4564 O O . GLU B 1 283 ? 42.678 39.894 -0.184 1.00 57.33 283 GLU B O 1
ATOM 4570 N N . GLU B 1 284 ? 44.599 40.602 0.735 1.00 56.13 284 GLU B N 1
ATOM 4571 C CA . GLU B 1 284 ? 44.900 39.297 1.326 1.00 54.39 284 GLU B CA 1
ATOM 4572 C C . GLU B 1 284 ? 43.725 38.495 1.880 1.00 52.50 284 GLU B C 1
ATOM 4573 O O . GLU B 1 284 ? 42.726 39.053 2.327 1.00 51.01 284 GLU B O 1
ATOM 4579 N N . ILE B 1 285 ? 43.854 37.173 1.801 1.00 51.12 285 ILE B N 1
ATOM 4580 C CA . ILE B 1 285 ? 42.840 36.255 2.311 1.00 49.88 285 ILE B CA 1
ATOM 4581 C C . ILE B 1 285 ? 43.303 35.851 3.708 1.00 49.32 285 ILE B C 1
ATOM 4582 O O . ILE B 1 285 ? 44.493 35.625 3.915 1.00 50.30 285 ILE B O 1
ATOM 4587 N N . THR B 1 286 ? 42.388 35.784 4.672 1.00 48.03 286 THR B N 1
ATOM 4588 C CA . THR B 1 286 ? 42.754 35.367 6.027 1.00 44.59 286 THR B CA 1
ATOM 4589 C C . THR B 1 286 ? 41.862 34.260 6.509 1.00 44.19 286 THR B C 1
ATOM 4590 O O . THR B 1 286 ? 40.652 34.321 6.357 1.00 44.55 286 THR B O 1
ATOM 4594 N N . ILE B 1 287 ? 42.485 33.259 7.114 1.00 43.22 287 ILE B N 1
ATOM 4595 C CA . ILE B 1 287 ? 41.779 32.112 7.632 1.00 40.24 287 ILE B CA 1
ATOM 4596 C C . ILE B 1 287 ? 42.060 31.871 9.107 1.00 39.49 287 ILE B C 1
ATOM 4597 O O . ILE B 1 287 ? 43.213 31.907 9.552 1.00 39.31 287 ILE B O 1
ATOM 4602 N N . PHE B 1 288 ? 40.989 31.626 9.855 1.00 37.90 288 PHE B N 1
ATOM 4603 C CA . PHE B 1 288 ? 41.080 31.296 11.270 1.00 35.88 288 PHE B CA 1
ATOM 4604 C C . PHE B 1 288 ? 40.787 29.804 11.342 1.00 35.36 288 PHE B C 1
ATOM 4605 O O . PHE B 1 288 ? 39.667 29.375 11.085 1.00 36.42 288 PHE B O 1
ATOM 4613 N N . ASP B 1 289 ? 41.795 29.014 11.677 1.00 34.79 289 ASP B N 1
ATOM 4614 C CA . ASP B 1 289 ? 41.639 27.573 11.783 1.00 33.26 289 ASP B CA 1
ATOM 4615 C C . ASP B 1 289 ? 41.290 27.272 13.241 1.00 32.26 289 ASP B C 1
ATOM 4616 O O . ASP B 1 289 ? 42.138 27.386 14.132 1.00 32.27 289 ASP B O 1
ATOM 4621 N N . SER B 1 290 ? 40.040 26.878 13.465 1.00 30.22 290 SER B N 1
ATOM 4622 C CA . SER B 1 290 ? 39.521 26.580 14.793 1.00 28.14 290 SER B CA 1
ATOM 4623 C C . SER B 1 290 ? 39.327 25.092 15.080 1.00 27.13 290 SER B C 1
ATOM 4624 O O . SER B 1 290 ? 38.662 24.394 14.326 1.00 26.69 290 SER B O 1
ATOM 4627 N N . THR B 1 291 ? 39.875 24.647 16.207 1.00 27.08 291 THR B N 1
ATOM 4628 C CA . THR B 1 291 ? 39.823 23.268 16.671 1.00 26.49 291 THR B CA 1
ATOM 4629 C C . THR B 1 291 ? 39.116 23.147 18.020 1.00 27.77 291 THR B C 1
ATOM 4630 O O . THR B 1 291 ? 38.653 22.050 18.404 1.00 29.07 291 THR B O 1
ATOM 4634 N N . GLY B 1 292 ? 39.042 24.250 18.756 1.00 26.36 292 GLY B N 1
ATOM 4635 C CA . GLY B 1 292 ? 38.390 24.200 20.055 1.00 26.42 292 GLY B CA 1
ATOM 4636 C C . GLY B 1 292 ? 39.329 23.887 21.211 1.00 25.30 292 GLY B C 1
ATOM 4637 O O . GLY B 1 292 ? 39.874 22.787 21.328 1.00 24.31 292 GLY B O 1
ATOM 4638 N N . LEU B 1 293 ? 39.491 24.870 22.090 1.00 24.90 293 LEU B N 1
ATOM 4639 C CA . LEU B 1 293 ? 40.370 24.766 23.249 1.00 23.31 293 LEU B CA 1
ATOM 4640 C C . LEU B 1 293 ? 39.648 24.611 24.602 1.00 21.56 293 LEU B C 1
ATOM 4641 O O . LEU B 1 293 ? 38.597 25.210 24.839 1.00 22.55 293 LEU B O 1
ATOM 4646 N N . ALA B 1 294 ? 40.254 23.846 25.499 1.00 17.04 294 ALA B N 1
ATOM 4647 C CA . ALA B 1 294 ? 39.725 23.648 26.838 1.00 16.10 294 ALA B CA 1
ATOM 4648 C C . ALA B 1 294 ? 39.668 24.971 27.573 1.00 15.49 294 ALA B C 1
ATOM 4649 O O . ALA B 1 294 ? 38.759 25.190 28.365 1.00 16.40 294 ALA B O 1
ATOM 4651 N N . ILE B 1 295 ? 40.646 25.842 27.329 1.00 12.92 295 ILE B N 1
ATOM 4652 C CA . ILE B 1 295 ? 40.703 27.132 27.999 1.00 14.76 295 ILE B CA 1
ATOM 4653 C C . ILE B 1 295 ? 39.451 27.950 27.689 1.00 17.03 295 ILE B C 1
ATOM 4654 O O . ILE B 1 295 ? 39.072 28.802 28.487 1.00 17.85 295 ILE B O 1
ATOM 4659 N N . GLN B 1 296 ? 38.838 27.719 26.525 1.00 15.80 296 GLN B N 1
ATOM 4660 C CA . GLN B 1 296 ? 37.608 28.430 26.169 1.00 19.77 296 GLN B CA 1
ATOM 4661 C C . GLN B 1 296 ? 36.468 27.860 27.060 1.00 19.43 296 GLN B C 1
ATOM 4662 O O . GLN B 1 296 ? 35.594 28.603 27.547 1.00 21.47 296 GLN B O 1
ATOM 4668 N N . ASP B 1 297 ? 36.477 26.540 27.262 1.00 18.21 297 ASP B N 1
ATOM 4669 C CA . ASP B 1 297 ? 35.448 25.884 28.074 1.00 16.32 297 ASP B CA 1
ATOM 4670 C C . ASP B 1 297 ? 35.540 26.254 29.538 1.00 17.19 297 ASP B C 1
ATOM 4671 O O . ASP B 1 297 ? 34.522 26.456 30.186 1.00 17.18 297 ASP B O 1
ATOM 4676 N N . VAL B 1 298 ? 36.755 26.366 30.071 1.00 17.59 298 VAL B N 1
ATOM 4677 C CA . VAL B 1 298 ? 36.892 26.748 31.463 1.00 15.47 298 VAL B CA 1
ATOM 4678 C C . VAL B 1 298 ? 36.573 28.215 31.632 1.00 15.48 298 VAL B C 1
ATOM 4679 O O . VAL B 1 298 ? 35.899 28.594 32.585 1.00 14.65 298 VAL B O 1
ATOM 4683 N N . ALA B 1 299 ? 37.035 29.042 30.697 1.00 17.47 299 ALA B N 1
ATOM 4684 C CA . ALA B 1 299 ? 36.761 30.481 30.766 1.00 17.97 299 ALA B CA 1
ATOM 4685 C C . ALA B 1 299 ? 35.266 30.762 30.744 1.00 19.03 299 ALA B C 1
ATOM 4686 O O . ALA B 1 299 ? 34.790 31.681 31.380 1.00 20.28 299 ALA B O 1
ATOM 4688 N N . VAL B 1 300 ? 34.526 29.958 30.004 1.00 19.38 300 VAL B N 1
ATOM 4689 C CA . VAL B 1 300 ? 33.090 30.147 29.893 1.00 18.83 300 VAL B CA 1
ATOM 4690 C C . VAL B 1 300 ? 32.393 29.566 31.137 1.00 18.30 300 VAL B C 1
ATOM 4691 O O . VAL B 1 300 ? 31.422 30.127 31.652 1.00 19.71 300 VAL B O 1
ATOM 4695 N N . ALA B 1 301 ? 32.924 28.473 31.674 1.00 17.12 301 ALA B N 1
ATOM 4696 C CA . ALA B 1 301 ? 32.352 27.860 32.888 1.00 16.35 301 ALA B CA 1
ATOM 4697 C C . ALA B 1 301 ? 32.475 28.816 34.099 1.00 15.00 301 ALA B C 1
ATOM 4698 O O . ALA B 1 301 ? 31.618 28.847 34.986 1.00 12.23 301 ALA B O 1
ATOM 4700 N N . LYS B 1 302 ? 33.544 29.592 34.134 1.00 15.46 302 LYS B N 1
ATOM 4701 C CA . LYS B 1 302 ? 33.718 30.549 35.220 1.00 17.55 302 LYS B CA 1
ATOM 4702 C C . LYS B 1 302 ? 32.573 31.558 35.187 1.00 18.81 302 LYS B C 1
ATOM 4703 O O . LYS B 1 302 ? 31.982 31.885 36.240 1.00 19.11 302 LYS B O 1
ATOM 4709 N N . VAL B 1 303 ? 32.255 32.060 33.988 1.00 19.06 303 VAL B N 1
ATOM 4710 C CA . VAL B 1 303 ? 31.157 33.015 33.875 1.00 17.42 303 VAL B CA 1
ATOM 4711 C C . VAL B 1 303 ? 29.845 32.386 34.291 1.00 18.28 303 VAL B C 1
ATOM 4712 O O . VAL B 1 303 ? 29.087 32.999 35.029 1.00 20.47 303 VAL B O 1
ATOM 4716 N N . VAL B 1 304 ? 29.571 31.162 33.837 1.00 19.07 304 VAL B N 1
ATOM 4717 C CA . VAL B 1 304 ? 28.325 30.502 34.207 1.00 17.66 304 VAL B CA 1
ATOM 4718 C C . VAL B 1 304 ? 28.287 30.336 35.718 1.00 18.90 304 VAL B C 1
ATOM 4719 O O . VAL B 1 304 ? 27.277 30.645 36.352 1.00 19.07 304 VAL B O 1
ATOM 4723 N N . TYR B 1 305 ? 29.388 29.830 36.286 1.00 18.61 305 TYR B N 1
ATOM 4724 C CA . TYR B 1 305 ? 29.470 29.596 37.722 1.00 19.55 305 TYR B CA 1
ATOM 4725 C C . TYR B 1 305 ? 29.213 30.863 38.544 1.00 19.41 305 TYR B C 1
ATOM 4726 O O . TYR B 1 305 ? 28.367 30.865 39.448 1.00 18.66 305 TYR B O 1
ATOM 4735 N N . GLU B 1 306 ? 29.891 31.956 38.210 1.00 19.60 306 GLU B N 1
ATOM 4736 C CA . GLU B 1 306 ? 29.697 33.183 38.987 1.00 20.95 306 GLU B CA 1
ATOM 4737 C C . GLU B 1 306 ? 28.302 33.753 38.826 1.00 21.63 306 GLU B C 1
ATOM 4738 O O . GLU B 1 306 ? 27.703 34.225 39.797 1.00 23.46 306 GLU B O 1
ATOM 4744 N N . ASN B 1 307 ? 27.741 33.686 37.626 1.00 21.75 307 ASN B N 1
ATOM 4745 C CA . ASN B 1 307 ? 26.385 34.195 37.454 1.00 21.73 307 ASN B CA 1
ATOM 4746 C C . ASN B 1 307 ? 25.387 33.321 38.235 1.00 22.07 307 ASN B C 1
ATOM 4747 O O . ASN B 1 307 ? 24.404 33.815 38.791 1.00 21.95 307 ASN B O 1
ATOM 4752 N N . ALA B 1 308 ? 25.662 32.023 38.287 1.00 21.47 308 ALA B N 1
ATOM 4753 C CA . ALA B 1 308 ? 24.809 31.098 39.011 1.00 21.89 308 ALA B CA 1
ATOM 4754 C C . ALA B 1 308 ? 24.860 31.465 40.498 1.00 23.31 308 ALA B C 1
ATOM 4755 O O . ALA B 1 308 ? 23.812 31.545 41.137 1.00 23.82 308 ALA B O 1
ATOM 4757 N N . LEU B 1 309 ? 26.053 31.678 41.056 1.00 23.12 309 LEU B N 1
ATOM 4758 C CA . LEU B 1 309 ? 26.118 32.064 42.455 1.00 24.97 309 LEU B CA 1
ATOM 4759 C C . LEU B 1 309 ? 25.348 33.364 42.647 1.00 26.62 309 LEU B C 1
ATOM 4760 O O . LEU B 1 309 ? 24.583 33.484 43.584 1.00 27.07 309 LEU B O 1
ATOM 4765 N N . SER B 1 310 ? 25.540 34.328 41.746 1.00 28.25 310 SER B N 1
ATOM 4766 C CA . SER B 1 310 ? 24.876 35.623 41.850 1.00 30.71 310 SER B CA 1
ATOM 4767 C C . SER B 1 310 ? 23.342 35.629 41.750 1.00 32.46 310 SER B C 1
ATOM 4768 O O . SER B 1 310 ? 22.675 36.456 42.381 1.00 33.82 310 SER B O 1
ATOM 4771 N N . LYS B 1 311 ? 22.775 34.722 40.966 1.00 32.92 311 LYS B N 1
ATOM 4772 C CA . LYS B 1 311 ? 21.324 34.671 40.818 1.00 32.78 311 LYS B CA 1
ATOM 4773 C C . LYS B 1 311 ? 20.694 33.531 41.601 1.00 31.92 311 LYS B C 1
ATOM 4774 O O . LYS B 1 311 ? 19.507 33.269 41.473 1.00 31.50 311 LYS B O 1
ATOM 4780 N N . ASN B 1 312 ? 21.487 32.853 42.419 1.00 31.59 312 ASN B N 1
ATOM 4781 C CA . ASN B 1 312 ? 20.985 31.746 43.204 1.00 31.43 312 ASN B CA 1
ATOM 4782 C C . ASN B 1 312 ? 20.384 30.633 42.356 1.00 30.24 312 ASN B C 1
ATOM 4783 O O . ASN B 1 312 ? 19.323 30.111 42.687 1.00 29.98 312 ASN B O 1
ATOM 4788 N N . VAL B 1 313 ? 21.037 30.264 41.257 1.00 27.71 313 VAL B N 1
ATOM 4789 C CA . VAL B 1 313 ? 20.527 29.169 40.454 1.00 27.03 313 VAL B CA 1
ATOM 4790 C C . VAL B 1 313 ? 21.325 27.863 40.613 1.00 25.71 313 VAL B C 1
ATOM 4791 O O . VAL B 1 313 ? 22.528 27.874 40.858 1.00 25.11 313 VAL B O 1
ATOM 4795 N N . GLY B 1 314 ? 20.623 26.742 40.500 1.00 25.63 314 GLY B N 1
ATOM 4796 C CA . GLY B 1 314 ? 21.241 25.440 40.598 1.00 25.44 314 GLY B CA 1
ATOM 4797 C C . GLY B 1 314 ? 20.893 24.646 41.839 1.00 27.14 314 GLY B C 1
ATOM 4798 O O . GLY B 1 314 ? 20.455 25.172 42.860 1.00 26.67 314 GLY B O 1
ATOM 4799 N N . SER B 1 315 ? 21.102 23.345 41.754 1.00 28.25 315 SER B N 1
ATOM 4800 C CA . SER B 1 315 ? 20.840 22.476 42.878 1.00 28.70 315 SER B CA 1
ATOM 4801 C C . SER B 1 315 ? 22.202 22.120 43.484 1.00 29.01 315 SER B C 1
ATOM 4802 O O . SER B 1 315 ? 23.254 22.438 42.909 1.00 28.84 315 SER B O 1
ATOM 4805 N N . LYS B 1 316 ? 22.190 21.453 44.630 1.00 27.67 316 LYS B N 1
ATOM 4806 C CA . LYS B 1 316 ? 23.438 21.086 45.283 1.00 27.63 316 LYS B CA 1
ATOM 4807 C C . LYS B 1 316 ? 23.487 19.643 45.756 1.00 27.30 316 LYS B C 1
ATOM 4808 O O . LYS B 1 316 ? 22.468 19.069 46.161 1.00 26.46 316 LYS B O 1
ATOM 4814 N N . ILE B 1 317 ? 24.697 19.080 45.697 1.00 24.95 317 ILE B N 1
ATOM 4815 C CA . ILE B 1 317 ? 24.992 17.729 46.138 1.00 24.65 317 ILE B CA 1
ATOM 4816 C C . ILE B 1 317 ? 26.212 17.742 47.080 1.00 23.48 317 ILE B C 1
ATOM 4817 O O . ILE B 1 317 ? 27.194 18.430 46.843 1.00 22.98 317 ILE B O 1
ATOM 4822 N N . LYS B 1 318 ? 26.151 16.975 48.148 1.00 23.72 318 LYS B N 1
ATOM 4823 C CA . LYS B 1 318 ? 27.293 16.885 49.042 1.00 24.82 318 LYS B CA 1
ATOM 4824 C C . LYS B 1 318 ? 27.964 15.556 48.680 1.00 23.06 318 LYS B C 1
ATOM 4825 O O . LYS B 1 318 ? 27.624 14.512 49.227 1.00 22.53 318 LYS B O 1
ATOM 4831 N N . PHE B 1 319 ? 28.903 15.592 47.742 1.00 24.14 319 PHE B N 1
ATOM 4832 C CA . PHE B 1 319 ? 29.580 14.376 47.314 1.00 24.79 319 PHE B CA 1
ATOM 4833 C C . PHE B 1 319 ? 30.428 13.677 48.347 1.00 25.82 319 PHE B C 1
ATOM 4834 O O . PHE B 1 319 ? 30.627 12.463 48.264 1.00 27.68 319 PHE B O 1
ATOM 4842 N N . PHE B 1 320 ? 30.958 14.433 49.294 1.00 25.77 320 PHE B N 1
ATOM 4843 C CA . PHE B 1 320 ? 31.844 13.838 50.278 1.00 26.94 320 PHE B CA 1
ATOM 4844 C C . PHE B 1 320 ? 31.384 13.924 51.729 1.00 28.11 320 PHE B C 1
ATOM 4845 O O . PHE B 1 320 ? 30.387 14.635 51.992 1.00 29.20 320 PHE B O 1
#

GO terms:
  GO:0051287 NAD binding (F, IDA)
  GO:0000286 L-alanine dehydrogenase (NAD+) activity (F, IDA)
  GO:0042803 protein homodimerization activity (F, IDA)

InterPro domains:
  IPR003462 Ornithine cyclodeaminase/mu-crystallin [PF02423] (2-311)
  IPR003462 Ornithine cyclodeaminase/mu-crystallin [PIRSF001439] (3-319)
  IPR003462 Ornithine cyclodeaminase/mu-crystallin [PTHR13812] (4-316)
  IPR012742 Alanine dehydrogenase, Archaeoglobus-type [TIGR02371] (2-320)
  IPR023401 Ornithine cyclodeaminase, N-terminal [G3DSA:3.30.1780.10] (6-314)
  IPR028609 Alanine dehydrogenase, archaeal-type [MF_00935] (3-318)
  IPR036291 NAD(P)-binding domain superfamily [SSF51735] (1-320)

Nearest PDB structures (foldseek):
  1omo-assembly1_A  TM=1.003E+00  e=7.539E-72  Archaeoglobus fulgidus
  6rqa-assembly1_B  TM=9.473E-01  e=1.721E-32  Paracoccus denitrificans PD1222
  1x7d-assembly1_A  TM=9.091E-01  e=1.043E-31  Pseudomonas putida
  5yu0-assembly1_B  TM=8.981E-01  e=2.465E-29  Streptomyces pristinaespiralis
  3hdj-assembly1_B  TM=9.140E-01  e=4.582E-27  Bordetella pertussis

Sequence (640 aa):
METLILTQEEVESLISMDEAMNAVEEAFRLYALGKAQMPPKVYLEFEKGDLRAMPAHLMGYAGLKWVNSHPGNPDKGLPTVMALMILNSPETGFPLAVMDATYTTSLRTGAAGGIAAKYLARKNSSVFGFIGCGTQAYFQLEALRRVFDIGEVKAYDVREKAAKKFVSYCEDRGISASVQPAEEASRCDVLVTTTPSRKPVVKAEWVEEGTHINAIGADGPGKQELDVEILKKAKIVVDDLEQAKHGGEINVAVSKGVIGVEDVHATIGEVIAGLKDGRESDEEITIFDSTGLAIQDVAVAKVVYENALSKNVGSKIKFFMETLILTQEEVESLISMDEAMNAVEEAFRLYALGKAQMPPKVYLEFEKGDLRAMPAHLMGYAGLKWVNSHPGNPDKGLPTVMALMILNSPETGFPLAVMDATYTTSLRTGAAGGIAAKYLARKNSSVFGFIGCGTQAYFQLEALRRVFDIGEVKAYDVREKAAKKFVSYCEDRGISASVQPAEEASRCDVLVTTTPSRKPVVKAEWVEEGTHINAIGADGPGKQELDVEILKKAKIVVDDLEQAKHGGEINVAVSKGVIGVEDVHATIGEVIAGLKDGRESDEEITIFDSTGLAIQDVAVAKVVYENALSKNVGSKIKFF

Foldseek 3Di:
DKAFEAEPVLLVVQDDLVLLLVLLLVLLQCVVVVQKDWDDWDWDADPQWTWIWTWIDHPQKTKIKIKIAGPCVVVPPHDRIWIWMFIAGPVPRDRRYIYTCRVVLLSNLLSVLLLQCLQAADLPFAEEFEEAQDSSVVSVVVSNVVRDVHAEYEYEYPPVVSRVVSCVVCVVVPHHYDYDYQLQSQEGQEYEYAAQALDEPHELVSHFFRHEYEQHNKAAASGAHHDCVLLVQAAEAEADVVRCCGIWNCVVCCVVVVDHPVSHQYHSNCCSNVVGPHHDDRGHYYYYTYHGHSSSSNSSVVSSSVSCVVVVHGDIDDPD/DWAFEAEPVLLVVQDDLVLLLVLLLVLLQCVVVVQKDWDDKDWDDDPQWIWIWTWMGHPQKIKIKIKIAGVCVVVVPHDRIWIWMQIAGPVPRDRRYIYTCRVVLLSNLLSVLLLLCLQAFDLQFAEEFEEALPSSVVNVVVSVVVRDHYAEYEYEYPPVVSLVVRQVVVPVVPHHYDYDDQLVSQEGREYEYADQDQAAPHELVSYFFRHEYEQRRQAALGHAHHDCVLLVQAQAEEADVVRCCGTWNNVVCVVVPVDDPVSHQYYSSCCSNPVGHHDPDSGHYHYYTDHGHSSSSNSSVVSSSVSCVVVVDGDIDDPD

Radius of gyration: 27.73 Å; Cα contacts (8 Å, |Δi|>4): 1642; chains: 2; bounding box: 57×66×76 Å

CATH classification: 3.30.1780.10 (+1 more: 3.40.50.720)

Secondary structure (DSSP, 8-state):
--EEEE-HHHHHTS--HHHHHHHHHHHHHHHHTT-SB-PPPEEEE-SS-EEEEEEEEETTEEEEEEEEE-TTTGGGTS-S--EEEEEE-TTT--EEEEEE-HHHHHHHHHHHHHHHHHHHS-TT--EEEEE--SHHHHHHHHHHHHHS---EEEEE-SSHHHHHHHHHHHHHTT--EEE--HHHHTSSSEEEE----SS--B-GGGPPTT-EEEE-S--STT---B-HHHHHTEEEEES-HHHHHHHSTTHHHHHTTSS-STTEEEEHHHHHHTSS-----SS-EEEEE----HHHHHHHHHHHHHHHHHHT-SEEE---/--EEEE-HHHHHTT--HHHHHHHHHHHHHHHHTT--B-PPPEEEEETTEEEEEEEEEETTEEEEEEEEE-TTSGGGTS-S--EEEEEE-TTT--EEEEEE-HHHHHHHHHHHHHHHHHHHS-TT--EEEEE--SHHHHHHHHHHHHHS--SEEEEE-SSSHHHHHHHHHHHHTT-EEEE-THHHHT-SSEEEE----SS-SB-TTTPPTT-EEEE----SSS---B-HHHHHTEEEEES-HHHHHHHSTTHHHHHTTSS-GGG--EEHHHHHTTSS-----SS-EEEEE----HHHHHHHHHHHHHHHHHHT--EEE---

Solvent-accessible surface area: 24603 Å² total; per-residue (Å²): 116,76,1,9,3,0,30,43,150,44,0,70,71,4,17,48,15,73,65,0,10,101,9,0,26,62,0,4,85,22,76,31,75,62,138,12,58,21,23,106,25,20,60,4,109,24,185,111,18,9,1,41,0,5,1,0,43,4,43,51,28,0,0,0,2,6,13,3,33,2,88,39,1,73,139,117,64,33,65,47,56,4,1,2,1,0,0,3,18,9,93,21,1,6,4,33,0,0,2,0,2,26,50,6,26,25,5,9,17,0,0,1,0,0,3,0,0,93,72,0,6,40,200,109,6,44,37,0,0,0,0,6,3,36,87,31,0,40,34,0,0,24,0,0,84,98,44,24,140,20,44,59,0,17,0,54,24,122,170,100,178,27,0,117,144,0,15,60,56,0,90,115,100,70,15,62,14,38,52,46,88,15,85,52,0,0,94,10,22,0,0,0,0,19,21,100,24,152,152,66,38,1,111,13,148,32,12,83,127,2,0,0,0,0,0,14,11,0,38,8,73,29,41,14,0,0,37,28,90,0,3,110,98,18,33,0,0,0,5,22,58,103,20,0,61,78,1,0,1,0,6,17,1,37,92,159,56,69,8,34,77,180,63,22,48,4,35,0,4,40,15,24,29,64,95,90,72,12,42,134,44,96,105,39,6,0,0,0,0,4,13,5,1,2,0,2,4,0,0,0,4,53,30,0,28,69,37,1,94,97,134,135,34,31,56,123,35,104,2,34,117,88,0,13,1,0,22,39,83,53,0,69,71,5,12,54,25,58,60,0,18,97,8,0,36,63,0,3,74,26,67,29,68,54,133,6,78,28,30,104,32,19,76,0,97,21,169,101,16,16,1,31,0,5,1,0,38,4,47,53,29,0,0,0,2,5,14,3,35,1,95,38,0,71,141,112,65,26,64,39,58,4,2,2,2,0,0,3,20,15,88,17,1,3,5,31,0,0,2,0,2,24,45,5,24,23,5,12,17,0,0,0,0,0,1,0,0,92,66,0,9,44,188,109,5,41,45,0,0,0,2,9,4,37,94,31,0,47,36,0,0,48,0,0,86,148,44,21,123,23,40,62,0,32,0,38,32,118,168,119,120,16,0,119,123,0,19,54,56,0,96,122,108,62,17,71,10,47,55,33,74,14,112,80,0,0,132,12,21,0,0,0,0,19,20,107,26,203,137,24,37,0,104,26,133,51,14,100,110,1,0,0,0,0,0,18,13,0,58,15,92,53,44,17,0,1,30,52,61,4,6,138,147,20,43,3,0,1,4,19,57,100,28,0,71,109,6,0,4,2,7,14,1,36,97,154,59,80,11,28,103,171,65,24,45,5,29,0,2,46,13,23,28,58,98,91,73,11,43,136,45,103,108,44,20,0,2,0,0,4,18,4,0,4,0,2,2,0,1,1,2,48,26,0,28,70,38,1,80,91,126,138,29,28,49,123,31,124,1,49

B-factor: mean 32.83, std 14.21, range [6.21, 91.02]

Organism: Archaeoglobus fulgidus (strain ATCC 49558 / DSM 4304 / JCM 9628 / NBRC 100126 / VC-16) (NCBI:txid224325)